Protein AF-A0A7M5V8L1-F1 (afdb_monomer)

InterPro domains:
  IPR001680 WD40 repeat [PF00400] (158-185)
  IPR001680 WD40 repeat [PF00400] (241-278)
  IPR001680 WD40 repeat [PF00400] (325-359)
  IPR001680 WD40 repeat [PF00400] (378-408)
  IPR001680 WD40 repeat [PS50082] (155-196)
  IPR001680 WD40 repeat [PS50082] (246-287)
  IPR001680 WD40 repeat [PS50082] (330-360)
  IPR001680 WD40 repeat [PS50082] (377-413)
  IPR001680 WD40 repeat [SM00320] (91-129)
  IPR001680 WD40 repeat [SM00320] (147-187)
  IPR001680 WD40 repeat [SM00320] (195-236)
  IPR001680 WD40 repeat [SM00320] (239-278)
  IPR001680 WD40 repeat [SM00320] (281-320)
  IPR001680 WD40 repeat [SM00320] (323-362)
  IPR001680 WD40 repeat [SM00320] (370-409)
  IPR015943 WD40/YVTN repeat-like-containing domain superfamily [G3DSA:2.130.10.10] (29-284)
  IPR015943 WD40/YVTN repeat-like-containing domain superfamily [G3DSA:2.130.10.10] (288-412)
  IPR019775 WD40 repeat, conserved site [PS00678] (265-279)
  IPR036322 WD40-repeat-containing domain superfamily [SSF50978] (70-409)
  IPR040067 WDR47 [PTHR19863] (36-408)

pLDDT: mean 80.15, std 26.43, range [23.06, 98.81]

Foldseek 3Di:
DDDDDDDDDDDDDDDDDDDDDDDDDDDDDDDDDDDDDDDDPDDDDDYDDDDDDDPDPDPPQVVQVVVVPDDDQDQDAPPVGDGDDRPPFKAWAFAEKDFDPFFWAEKDAQLVLQKIWTWFQQLKIWIFGDPDPPDPDDDDPPPTHHYTHTLDMDGNNDVGTWHEKEAANNSQKMWTWGQVQKIKMWGADPVNRDTDDDIDIDNDGPGGWAYKYHFAPDPQWIWTFFFDQQKIFIARVVVRDTPDIQHDGPAGWQEKEAANNRQWIWTWGPSQWIWIAGPVVSDTPDIHRNPPFTFNYWEAQNVSQWIWTWTQQQWIWIAGPVVRGTLDIGRPDRGTFNEWYQDNNNQWIWTFWQNFFIKIFGCPPQSPPVVGDMHGRRGDPGGWRYKDDRNPAQWMWTTGRSRMITIIHIDDD

Secondary structure (DSSP, 8-state):
--------------------PPPPP----------------------------------THHHHHTTSS-------B-TTSPBPS------EEEEEEEE-SS-EEEEEE-TTSSEEEEEETTS-EEEEE----S--SS--TT-PPEEP-EEEEETT-SSS-EEEEEE-TTSSEEEEEETTS-EEEEEEETTTTEEEEEEEEE---SS-EEEEEEPTTSTTEEEEEESSS-PEEEEETTTTEEEEEE---SS-EEEEEE-TTSSEEEEEETTSEEEEEETTTTEEEEEEE--SS-EEEEEE-TTS-EEEEEETTSEEEEEETTTTEEEEEEE--SS-EEEEEE-TTSSEEEEEETTSEEEEEEHHHHTTSSSPP-EEEEE-SS-EEEEEE-SSSSEEEEEETTSEEEEEEEPP-

Structure (mmCIF, N/CA/C/O backbone):
data_AF-A0A7M5V8L1-F1
#
_entry.id   AF-A0A7M5V8L1-F1
#
loop_
_atom_site.group_PDB
_atom_site.id
_atom_site.type_symbol
_atom_site.label_atom_id
_atom_site.label_alt_id
_atom_site.label_comp_id
_atom_site.label_asym_id
_atom_site.label_entity_id
_atom_site.label_seq_id
_atom_site.pdbx_PDB_ins_code
_atom_site.Cartn_x
_atom_site.Cartn_y
_atom_site.Cartn_z
_atom_site.occupancy
_atom_site.B_iso_or_equiv
_atom_site.auth_seq_id
_atom_site.auth_comp_id
_atom_site.auth_asym_id
_atom_site.auth_atom_id
_atom_site.pdbx_PDB_model_num
ATOM 1 N N . MET A 1 1 ? -64.221 -31.953 17.529 1.00 35.19 1 MET A N 1
ATOM 2 C CA . MET A 1 1 ? -64.257 -32.534 18.897 1.00 35.19 1 MET A CA 1
ATOM 3 C C . MET A 1 1 ? -63.629 -33.926 18.865 1.00 35.19 1 MET A C 1
ATOM 5 O O . MET A 1 1 ? -63.808 -34.565 17.848 1.00 35.19 1 MET A O 1
ATOM 9 N N . ARG A 1 2 ? -62.961 -34.351 19.960 1.00 36.59 2 ARG A N 1
ATOM 10 C CA . ARG A 1 2 ? -62.605 -35.741 20.387 1.00 36.59 2 ARG A CA 1
ATOM 11 C C . ARG A 1 2 ? -62.068 -36.719 19.305 1.00 36.59 2 ARG A C 1
ATOM 13 O O . ARG A 1 2 ? -62.777 -37.070 18.382 1.00 36.59 2 ARG A O 1
ATOM 20 N N . LYS A 1 3 ? -60.785 -37.114 19.335 1.00 33.12 3 LYS A N 1
ATOM 21 C CA . LYS A 1 3 ? -60.136 -38.131 20.219 1.00 33.12 3 LYS A CA 1
ATOM 22 C C . LYS A 1 3 ? -60.672 -39.568 20.062 1.00 33.12 3 LYS A C 1
ATOM 24 O O . LYS A 1 3 ? -61.765 -39.804 20.554 1.00 33.12 3 LYS A O 1
ATOM 29 N N . SER A 1 4 ? -59.811 -40.483 19.588 1.00 35.28 4 SER A N 1
ATOM 30 C CA . SER A 1 4 ? -59.375 -41.782 20.190 1.00 35.28 4 SER A CA 1
ATOM 31 C C . SER A 1 4 ? -58.745 -42.673 19.089 1.00 35.28 4 SER A C 1
ATOM 33 O O . SER A 1 4 ? -59.279 -42.680 17.988 1.00 35.28 4 SER A O 1
ATOM 35 N N . LYS A 1 5 ? -57.541 -43.271 19.216 1.00 38.56 5 LYS A N 1
ATOM 36 C CA . LYS A 1 5 ? -57.046 -44.289 20.190 1.00 38.56 5 LYS A CA 1
ATOM 37 C C . LYS A 1 5 ? -57.775 -45.644 20.017 1.00 38.56 5 LYS A C 1
ATOM 39 O O . LYS A 1 5 ? -58.992 -45.609 19.908 1.00 38.56 5 LYS A O 1
ATOM 44 N N . GLU A 1 6 ? -57.150 -46.833 20.030 1.00 35.34 6 GLU A N 1
ATOM 45 C CA . GLU A 1 6 ? -55.734 -47.275 20.163 1.00 35.34 6 GLU A CA 1
ATOM 46 C C . GLU A 1 6 ? -55.643 -48.824 20.007 1.00 35.34 6 GLU A C 1
ATOM 48 O O . GLU A 1 6 ? -56.694 -49.456 20.060 1.00 35.34 6 GLU A O 1
ATOM 53 N N . ASN A 1 7 ? -54.420 -49.403 19.968 1.00 33.50 7 ASN A N 1
ATOM 54 C CA . ASN A 1 7 ? -54.066 -50.778 20.438 1.00 33.50 7 ASN A CA 1
ATOM 55 C C . ASN A 1 7 ? -54.669 -52.001 19.677 1.00 33.50 7 ASN A C 1
ATOM 57 O O . ASN A 1 7 ? -55.628 -51.848 18.933 1.00 33.50 7 ASN A O 1
ATOM 61 N N . ASP A 1 8 ? -54.232 -53.273 19.773 1.00 33.34 8 ASP A N 1
ATOM 62 C CA . ASP A 1 8 ? -53.031 -54.023 20.246 1.00 33.34 8 ASP A CA 1
ATOM 63 C C . ASP A 1 8 ? -53.167 -55.485 19.695 1.00 33.34 8 ASP A C 1
ATOM 65 O O . ASP A 1 8 ? -54.275 -55.869 19.327 1.00 33.34 8 ASP A O 1
ATOM 69 N N . ALA A 1 9 ? -52.206 -56.429 19.657 1.00 34.88 9 ALA A N 1
ATOM 70 C CA . ALA A 1 9 ? -50.729 -56.459 19.629 1.00 34.88 9 ALA A CA 1
ATOM 71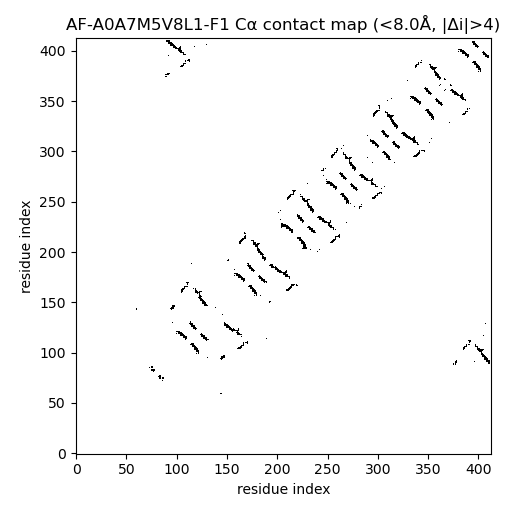 C C . ALA A 1 9 ? -50.257 -57.948 19.454 1.00 34.88 9 ALA A C 1
ATOM 73 O O . ALA A 1 9 ? -51.063 -58.823 19.140 1.00 34.88 9 ALA A O 1
ATOM 74 N N . SER A 1 10 ? -48.982 -58.260 19.768 1.00 32.47 10 SER A N 1
ATOM 75 C CA . SER A 1 10 ? -48.374 -59.614 19.925 1.00 32.47 10 SER A CA 1
ATOM 76 C C . SER A 1 10 ? -47.912 -60.339 18.625 1.00 32.47 10 SER A C 1
ATOM 78 O O . SER A 1 10 ? -48.575 -60.244 17.603 1.00 32.47 10 SER A O 1
ATOM 80 N N . ALA A 1 11 ? -46.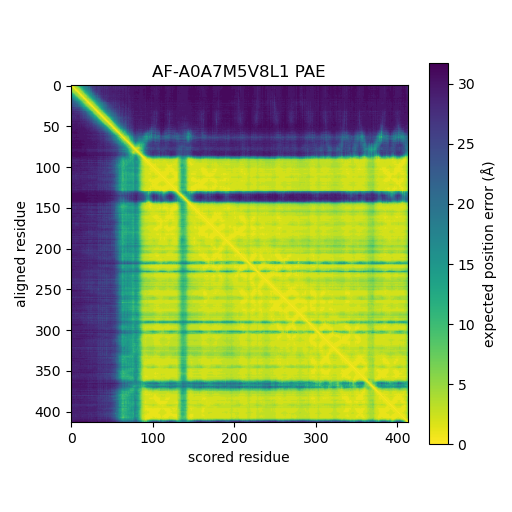778 -61.070 18.570 1.00 34.50 11 ALA A N 1
ATOM 81 C CA . ALA A 1 11 ? -45.763 -61.357 19.600 1.00 34.50 11 ALA A CA 1
ATOM 82 C C . ALA A 1 11 ? -44.368 -61.776 19.037 1.00 34.50 11 ALA A C 1
ATOM 84 O O . ALA A 1 11 ? -44.283 -62.320 17.943 1.00 34.50 11 ALA A O 1
ATOM 85 N N . ARG A 1 12 ? -43.335 -61.680 19.905 1.00 33.75 12 ARG A N 1
ATOM 86 C CA . ARG A 1 12 ? -42.038 -62.427 19.946 1.00 33.75 12 ARG A CA 1
ATOM 87 C C . ARG A 1 12 ? -40.881 -62.059 18.980 1.00 33.75 12 ARG A C 1
ATOM 89 O O . ARG A 1 12 ? -40.904 -62.376 17.799 1.00 33.75 12 ARG A O 1
ATOM 96 N N . GLY A 1 13 ? -39.792 -61.532 19.567 1.00 27.80 13 GLY A N 1
ATOM 97 C CA . GLY A 1 13 ? -38.395 -61.679 19.088 1.00 27.80 13 GLY A CA 1
ATOM 98 C C . GLY A 1 13 ? -37.732 -62.967 19.627 1.00 27.80 13 GLY A C 1
ATOM 99 O O . GLY A 1 13 ? -38.410 -63.716 20.338 1.00 27.80 13 GLY A O 1
ATOM 100 N N . PRO A 1 14 ? -36.455 -63.272 19.288 1.00 44.44 14 PRO A N 1
ATOM 101 C CA . PRO A 1 14 ? -35.252 -62.699 19.953 1.00 44.44 14 PRO A CA 1
ATOM 102 C C . PRO A 1 14 ? -34.224 -62.086 18.946 1.00 44.44 14 PRO A C 1
ATOM 104 O O . PRO A 1 14 ? -34.235 -62.469 17.785 1.00 44.44 14 PRO A O 1
ATOM 107 N N . VAL A 1 15 ? -33.420 -61.034 19.210 1.00 34.34 15 VAL A N 1
ATOM 108 C CA . VAL A 1 15 ? -32.336 -60.744 20.205 1.00 34.34 15 VAL A CA 1
ATOM 109 C C . VAL A 1 15 ? -30.915 -61.148 19.715 1.00 34.34 15 VAL A C 1
ATOM 111 O O . VAL A 1 15 ? -30.602 -62.328 19.707 1.00 34.34 15 VAL A O 1
ATOM 114 N N . ILE A 1 16 ? -30.121 -60.245 19.096 1.00 34.88 16 ILE A N 1
ATOM 115 C CA . ILE A 1 16 ? -29.038 -59.322 19.592 1.00 34.88 16 ILE A CA 1
ATOM 116 C C . ILE A 1 16 ? -27.610 -59.765 19.114 1.00 34.88 16 ILE A C 1
ATOM 118 O O . ILE A 1 16 ? -27.303 -60.950 19.108 1.00 34.88 16 ILE A O 1
ATOM 122 N N . ASN A 1 17 ? -26.730 -58.775 18.835 1.00 30.23 17 ASN A N 1
ATOM 123 C CA . ASN A 1 17 ? -25.259 -58.795 18.579 1.00 30.23 17 ASN A CA 1
ATOM 124 C C . ASN A 1 17 ? -24.784 -59.026 17.123 1.00 30.23 17 ASN A C 1
ATOM 126 O O . ASN A 1 17 ? -25.309 -59.875 16.422 1.00 30.23 17 ASN A O 1
ATOM 130 N N . GLY A 1 18 ? -23.743 -58.341 16.620 1.00 31.05 18 GLY A N 1
ATOM 131 C CA . GLY A 1 18 ? -22.934 -57.261 17.214 1.00 31.05 18 GLY A CA 1
ATOM 132 C C . GLY A 1 18 ? -21.758 -56.835 16.305 1.00 31.05 18 GLY A C 1
ATOM 133 O O . GLY A 1 18 ? -21.154 -57.665 15.633 1.00 31.05 18 GLY A O 1
ATOM 134 N N . VAL A 1 19 ? -21.434 -55.537 16.269 1.00 39.56 19 VAL A N 1
ATOM 135 C CA . VAL A 1 19 ? -20.468 -54.904 15.336 1.00 39.56 19 VAL A CA 1
ATOM 136 C C . VAL A 1 19 ? -19.018 -55.385 15.528 1.00 39.56 19 VAL A C 1
ATOM 138 O O . VAL A 1 19 ? -18.508 -55.315 16.647 1.00 39.56 19 VAL A O 1
ATOM 141 N N . ARG A 1 20 ? -18.290 -55.730 14.444 1.00 31.17 20 ARG A N 1
ATOM 142 C CA . ARG A 1 20 ? -16.806 -55.797 14.436 1.00 31.17 20 ARG A CA 1
ATOM 143 C C . ARG A 1 20 ? -16.134 -55.269 13.152 1.00 31.17 20 ARG A C 1
ATOM 145 O O . ARG A 1 20 ? -16.734 -55.181 12.091 1.00 31.17 20 ARG A O 1
ATOM 152 N N . ARG A 1 21 ? -14.878 -54.849 13.359 1.00 34.09 21 ARG A N 1
ATOM 153 C CA . ARG A 1 21 ? -13.964 -54.018 12.541 1.00 34.09 21 ARG A CA 1
ATOM 154 C C . ARG A 1 21 ? -13.282 -54.751 11.359 1.00 34.09 21 ARG A C 1
ATOM 156 O O . ARG A 1 21 ? -13.308 -55.978 11.339 1.00 34.09 21 ARG A O 1
ATOM 163 N N . PRO A 1 22 ? -12.627 -54.022 10.423 1.00 36.41 22 PRO A N 1
ATOM 164 C CA . PRO A 1 22 ? -11.925 -54.611 9.274 1.00 36.41 22 PRO A CA 1
ATOM 165 C C . PRO A 1 22 ? -10.608 -55.332 9.644 1.00 36.41 22 PRO A C 1
ATOM 167 O O . PRO A 1 22 ? -10.052 -55.068 10.717 1.00 36.41 22 PRO A O 1
ATOM 170 N N . PRO A 1 23 ? -10.061 -56.187 8.753 1.00 34.84 23 PRO A N 1
ATOM 171 C CA . PRO A 1 23 ? -8.767 -56.846 8.949 1.00 34.84 23 PRO A CA 1
ATOM 172 C C . PRO A 1 23 ? -7.572 -55.902 8.724 1.00 34.84 23 PRO A C 1
ATOM 174 O O . PRO A 1 23 ? -7.635 -54.970 7.924 1.00 34.84 23 PRO A O 1
ATOM 177 N N . ARG A 1 24 ? -6.456 -56.182 9.412 1.00 31.55 24 ARG A N 1
ATOM 178 C CA . ARG A 1 24 ? -5.140 -55.534 9.228 1.00 31.55 24 ARG A CA 1
ATOM 179 C C . ARG A 1 24 ? -4.216 -56.383 8.323 1.00 31.55 24 ARG A C 1
ATOM 181 O O . ARG A 1 24 ? -4.513 -57.557 8.116 1.00 31.55 24 ARG A O 1
ATOM 188 N N . PRO A 1 25 ? -3.117 -55.811 7.790 1.00 37.06 25 PRO A N 1
ATOM 189 C CA . PRO A 1 25 ? -2.274 -56.455 6.778 1.00 37.06 25 PRO A CA 1
ATOM 190 C C . PRO A 1 25 ? -1.211 -57.396 7.367 1.00 37.06 25 PRO A C 1
ATOM 192 O O . PRO A 1 25 ? -0.894 -57.327 8.555 1.00 37.06 25 PRO A O 1
ATOM 195 N N . LEU A 1 26 ? -0.595 -58.200 6.494 1.00 28.16 26 LEU A N 1
ATOM 196 C CA . LEU A 1 26 ? 0.640 -58.943 6.758 1.00 28.16 26 LEU A CA 1
ATOM 197 C C . LEU A 1 26 ? 1.756 -58.511 5.793 1.00 28.16 26 LEU A C 1
ATOM 199 O O . LEU A 1 26 ? 1.515 -58.236 4.619 1.00 28.16 26 LEU A O 1
ATOM 203 N N . HIS A 1 27 ? 2.974 -58.434 6.329 1.00 28.73 27 HIS A N 1
ATOM 204 C CA . HIS A 1 27 ? 4.216 -58.089 5.631 1.00 28.73 27 HIS A CA 1
ATOM 205 C C . HIS A 1 27 ? 4.890 -59.326 5.027 1.00 28.73 27 HIS A C 1
ATOM 207 O O . HIS A 1 27 ? 4.876 -60.374 5.666 1.00 28.73 27 HIS A O 1
ATOM 213 N N . GLN A 1 28 ? 5.590 -59.134 3.901 1.00 26.28 28 GLN A N 1
ATOM 214 C CA . GLN A 1 28 ? 6.980 -59.550 3.589 1.00 26.28 28 GLN A CA 1
ATOM 215 C C . GLN A 1 28 ? 7.169 -59.537 2.056 1.00 26.28 28 GLN A C 1
ATOM 217 O O . GLN A 1 28 ? 6.217 -59.787 1.329 1.00 26.28 28 GLN A O 1
ATOM 222 N N . SER A 1 29 ? 8.338 -59.294 1.461 1.00 26.41 29 SER A N 1
ATOM 223 C CA . SER A 1 29 ? 9.533 -58.518 1.845 1.00 26.41 29 SER A CA 1
ATOM 224 C C . SER A 1 29 ? 10.475 -58.531 0.634 1.00 26.41 29 SER A C 1
ATOM 226 O O . SER A 1 29 ? 10.745 -59.618 0.133 1.00 26.41 29 SER A O 1
ATOM 228 N N . ASN A 1 30 ? 10.982 -57.380 0.177 1.00 25.34 30 ASN A N 1
ATOM 229 C CA . ASN A 1 30 ? 12.284 -57.261 -0.504 1.00 25.34 30 ASN A CA 1
ATOM 230 C C . ASN A 1 30 ? 12.583 -55.792 -0.831 1.00 25.34 30 ASN A C 1
ATOM 232 O O . ASN A 1 30 ? 12.106 -55.241 -1.821 1.00 25.34 30 ASN A O 1
ATOM 236 N N . THR A 1 31 ? 13.389 -55.161 0.017 1.00 27.28 31 THR A N 1
ATOM 237 C CA . THR A 1 31 ? 14.003 -53.856 -0.233 1.00 27.28 31 THR A CA 1
ATOM 238 C C . THR A 1 31 ? 15.311 -54.035 -1.003 1.00 27.28 31 THR A C 1
ATOM 240 O O . THR A 1 31 ? 16.139 -54.871 -0.653 1.00 27.28 31 THR A O 1
ATOM 243 N N . LYS A 1 32 ? 15.530 -53.212 -2.035 1.00 28.25 32 LYS A N 1
ATOM 244 C CA . LYS A 1 32 ? 16.881 -52.857 -2.489 1.00 28.25 32 LYS A CA 1
ATOM 245 C C . LYS A 1 32 ? 17.162 -51.446 -1.999 1.00 28.25 32 LYS A C 1
ATOM 247 O O . LYS A 1 32 ? 16.461 -50.516 -2.385 1.00 28.25 32 LYS A O 1
ATOM 252 N N . GLU A 1 33 ? 18.147 -51.313 -1.124 1.00 25.33 33 GLU A N 1
ATOM 253 C CA . GLU A 1 33 ? 18.561 -50.031 -0.561 1.00 25.33 33 GLU A CA 1
ATOM 254 C C . GLU A 1 33 ? 19.525 -49.304 -1.507 1.00 25.33 33 GLU A C 1
ATOM 256 O O . GLU A 1 33 ? 20.406 -49.917 -2.110 1.00 25.33 33 GLU A O 1
ATOM 261 N N . LEU A 1 34 ? 19.378 -47.982 -1.590 1.00 28.11 34 LEU A N 1
ATOM 262 C CA . LEU A 1 34 ? 20.429 -47.052 -2.001 1.00 28.11 34 LEU A CA 1
ATOM 263 C C . LEU A 1 34 ? 20.479 -45.921 -0.955 1.00 28.11 34 LEU A C 1
ATOM 265 O O . LEU A 1 34 ? 19.447 -45.611 -0.353 1.00 28.11 34 LEU A O 1
ATOM 269 N N . PRO A 1 35 ? 21.669 -45.378 -0.647 1.00 27.94 35 PRO A N 1
ATOM 270 C CA . PRO A 1 35 ? 21.946 -44.902 0.705 1.00 27.94 35 PRO A CA 1
ATOM 271 C C . PRO A 1 35 ? 21.471 -43.472 0.976 1.00 27.94 35 PRO A C 1
ATOM 273 O O . PRO A 1 35 ? 21.705 -42.554 0.192 1.00 27.94 35 PRO A O 1
ATOM 276 N N . ILE A 1 36 ? 20.896 -43.277 2.163 1.00 25.31 36 ILE A N 1
ATOM 277 C CA . ILE A 1 36 ? 20.696 -41.957 2.765 1.00 25.31 36 ILE A CA 1
ATOM 278 C C . ILE A 1 36 ? 21.982 -41.592 3.510 1.00 25.31 36 ILE A C 1
ATOM 280 O O . ILE A 1 36 ? 22.387 -42.296 4.435 1.00 25.31 36 ILE A O 1
ATOM 284 N N . LEU A 1 37 ? 22.617 -40.485 3.123 1.00 25.58 37 LEU A N 1
ATOM 285 C CA . LEU A 1 37 ? 23.760 -39.927 3.846 1.00 25.58 37 LEU A CA 1
ATOM 286 C C . LEU A 1 37 ? 23.308 -39.386 5.208 1.00 25.58 37 LEU A C 1
ATOM 288 O O . LEU A 1 37 ? 22.629 -38.366 5.302 1.00 25.58 37 LEU A O 1
ATOM 292 N N . SER A 1 38 ? 23.703 -40.086 6.268 1.00 24.17 38 SER A N 1
ATOM 293 C CA . SER A 1 38 ? 23.614 -39.606 7.642 1.00 24.17 38 SER A CA 1
ATOM 294 C C . SER A 1 38 ? 24.854 -38.781 7.987 1.00 24.17 38 SER A C 1
ATOM 296 O O . SER A 1 38 ? 25.945 -39.347 8.085 1.00 24.17 38 SER A O 1
ATOM 298 N N . GLU A 1 39 ? 24.695 -37.488 8.260 1.00 25.89 39 GLU A N 1
ATOM 299 C CA . GLU A 1 39 ? 25.726 -36.710 8.955 1.00 25.89 39 GLU A CA 1
ATOM 300 C C . GLU A 1 39 ? 25.345 -36.433 10.411 1.00 25.89 39 GLU A C 1
ATOM 302 O O . GLU A 1 39 ? 24.176 -36.384 10.805 1.00 25.89 39 GLU A O 1
ATOM 307 N N . LYS A 1 40 ? 26.385 -36.390 11.242 1.00 25.53 40 LYS A N 1
ATOM 308 C CA . LYS A 1 40 ? 26.308 -36.589 12.687 1.00 25.53 40 LYS A CA 1
ATOM 309 C C . LYS A 1 40 ? 25.765 -35.366 13.424 1.00 25.53 40 LYS A C 1
ATOM 311 O O . LYS A 1 40 ? 26.116 -34.229 13.128 1.00 25.53 40 LYS A O 1
ATOM 316 N N . LYS A 1 41 ? 25.079 -35.629 14.539 1.00 25.38 41 LYS A N 1
ATOM 317 C CA . LYS A 1 41 ? 25.163 -34.739 15.703 1.00 25.38 41 LYS A CA 1
ATOM 318 C C . LYS A 1 41 ? 26.518 -34.962 16.374 1.00 25.38 41 LYS A C 1
ATOM 320 O O . LYS A 1 41 ? 26.702 -35.997 17.007 1.00 25.38 41 LYS A O 1
ATOM 325 N N . GLU A 1 42 ? 27.423 -33.996 16.283 1.00 24.92 42 GLU A N 1
ATOM 326 C CA . GLU A 1 42 ? 28.549 -33.888 17.214 1.00 24.92 42 GLU A CA 1
ATOM 327 C C . GLU A 1 42 ? 28.333 -32.687 18.135 1.00 24.92 42 GLU A C 1
ATOM 329 O O . GLU A 1 42 ? 28.091 -31.562 17.702 1.00 24.92 42 GLU A O 1
ATOM 334 N N . SER A 1 43 ? 28.358 -32.965 19.434 1.00 23.06 43 SER A N 1
ATOM 335 C CA . SER A 1 43 ? 28.334 -31.974 20.499 1.00 23.06 43 SER A CA 1
ATOM 336 C C . SER A 1 43 ? 29.743 -31.441 20.726 1.00 23.06 43 SER A C 1
ATOM 338 O O . SER A 1 43 ? 30.628 -32.216 21.088 1.00 23.06 43 SER A O 1
ATOM 340 N N . ILE A 1 44 ? 29.932 -30.129 20.602 1.00 25.94 44 ILE A N 1
ATOM 341 C CA . ILE A 1 44 ? 31.106 -29.441 21.140 1.00 25.94 44 ILE A CA 1
ATOM 342 C C . ILE A 1 44 ? 30.600 -28.358 22.085 1.00 25.94 44 ILE A C 1
ATOM 344 O O . ILE A 1 44 ? 29.886 -27.444 21.678 1.00 25.94 44 ILE A O 1
ATOM 348 N N . ASP A 1 45 ? 30.970 -28.499 23.352 1.00 23.52 45 ASP A N 1
ATOM 349 C CA . ASP A 1 45 ? 30.768 -27.509 24.403 1.00 23.52 45 ASP A CA 1
ATOM 350 C C . ASP A 1 45 ? 32.147 -27.066 24.932 1.00 23.52 45 ASP A C 1
ATOM 352 O O . ASP A 1 45 ? 33.150 -27.749 24.723 1.00 23.52 45 ASP A O 1
ATOM 356 N N . GLN A 1 46 ? 32.162 -25.952 25.663 1.00 24.72 46 GLN A N 1
ATOM 357 C CA . GLN A 1 46 ? 33.278 -25.338 26.395 1.00 24.72 46 GLN A CA 1
ATOM 358 C C . GLN A 1 46 ? 34.294 -24.459 25.637 1.00 24.72 46 GLN A C 1
ATOM 360 O O . GLN A 1 46 ? 35.347 -24.901 25.188 1.00 24.72 46 GLN A O 1
ATOM 365 N N . SER A 1 47 ? 34.094 -23.148 25.834 1.00 23.19 47 SER A N 1
ATOM 366 C CA . SER A 1 47 ? 35.133 -22.117 26.044 1.00 23.19 47 SER A CA 1
ATOM 367 C C . SER A 1 47 ? 35.996 -21.713 24.823 1.00 23.19 47 SER A C 1
ATOM 369 O O . SER A 1 47 ? 36.470 -22.534 24.061 1.00 23.19 47 SER A O 1
ATOM 371 N N . ASN A 1 48 ? 36.324 -20.435 24.603 1.00 24.28 48 ASN A N 1
ATOM 372 C CA . ASN A 1 48 ? 36.752 -19.477 25.621 1.00 24.28 48 ASN A CA 1
ATOM 373 C C . ASN A 1 48 ? 36.786 -18.014 25.104 1.00 24.28 48 ASN A C 1
ATOM 375 O O . ASN A 1 48 ? 36.820 -17.772 23.903 1.00 24.28 48 ASN A O 1
ATOM 379 N N . LYS A 1 49 ? 36.936 -17.072 26.048 1.00 25.78 49 LYS A N 1
ATOM 380 C CA . LYS A 1 49 ? 37.383 -15.664 25.898 1.00 25.78 49 LYS A CA 1
ATOM 381 C C . LYS A 1 49 ? 36.463 -14.643 25.207 1.00 25.78 49 LYS A C 1
ATOM 383 O O . LYS A 1 49 ? 36.346 -14.534 23.995 1.00 25.78 49 LYS A O 1
ATOM 388 N N . SER A 1 50 ? 35.968 -13.738 26.049 1.00 29.09 50 SER A N 1
ATOM 389 C CA . SER A 1 50 ? 35.428 -12.431 25.683 1.00 29.09 50 SER A CA 1
ATOM 390 C C . SER A 1 50 ? 36.468 -11.513 25.025 1.00 29.09 50 SER A C 1
ATOM 392 O O . SER A 1 50 ? 37.478 -11.186 25.652 1.00 29.09 50 SER A O 1
ATOM 394 N N . SER A 1 51 ? 36.145 -10.952 23.861 1.00 26.05 51 SER A N 1
ATOM 395 C CA . SER A 1 51 ? 36.723 -9.693 23.376 1.00 26.05 51 SER A CA 1
ATOM 396 C C . SER A 1 51 ? 35.666 -8.588 23.466 1.00 26.05 51 SER A C 1
ATOM 398 O O . SER A 1 51 ? 34.770 -8.503 22.628 1.00 26.05 51 SER A O 1
ATOM 400 N N . LYS A 1 52 ? 35.747 -7.739 24.499 1.00 28.06 52 LYS A N 1
ATOM 401 C CA . LYS A 1 52 ? 34.931 -6.517 24.576 1.00 28.06 52 LYS A CA 1
ATOM 402 C C . LYS A 1 52 ? 35.430 -5.530 23.517 1.00 28.06 52 LYS A C 1
ATOM 404 O O . LYS A 1 52 ? 36.455 -4.890 23.735 1.00 28.06 52 LYS A O 1
ATOM 409 N N . THR A 1 53 ? 34.711 -5.370 22.411 1.00 25.00 53 THR A N 1
ATOM 410 C CA . THR A 1 53 ? 34.879 -4.191 21.551 1.00 25.00 53 THR A CA 1
ATOM 411 C C . THR A 1 53 ? 34.166 -2.986 22.186 1.00 25.00 53 THR A C 1
ATOM 413 O O . THR A 1 53 ? 33.112 -3.161 22.812 1.00 25.00 53 THR A O 1
ATOM 416 N N . PRO A 1 54 ? 34.719 -1.761 22.107 1.00 24.66 54 PRO A N 1
ATOM 417 C CA . PRO A 1 54 ? 34.075 -0.587 22.690 1.00 24.66 54 PRO A CA 1
ATOM 418 C C . PRO A 1 54 ? 32.742 -0.257 22.009 1.00 24.66 54 PRO A C 1
ATOM 420 O O . PRO A 1 54 ? 32.594 -0.394 20.796 1.00 24.66 54 PRO A O 1
ATOM 423 N N . ARG A 1 55 ? 31.778 0.259 22.783 1.00 27.86 55 ARG A N 1
ATOM 424 C CA . ARG A 1 55 ? 30.592 0.931 22.229 1.00 27.86 55 ARG A CA 1
ATOM 425 C C . ARG A 1 55 ? 31.013 2.259 21.599 1.00 27.86 55 ARG A C 1
ATOM 427 O O . ARG A 1 55 ? 31.003 3.292 22.269 1.00 27.86 55 ARG A O 1
ATOM 434 N N . GLU A 1 56 ? 31.336 2.245 20.314 1.00 25.80 56 GLU A N 1
ATOM 435 C CA . GLU A 1 56 ? 31.417 3.472 19.527 1.00 25.80 56 GLU A CA 1
ATOM 436 C C . GLU A 1 56 ? 30.014 4.072 19.361 1.00 25.80 56 GLU A C 1
ATOM 438 O O . GLU A 1 56 ? 29.072 3.413 18.911 1.00 25.80 56 GLU A O 1
ATOM 443 N N . LYS A 1 57 ? 29.855 5.341 19.749 1.00 24.97 57 LYS A N 1
ATOM 444 C CA . LYS A 1 57 ? 28.634 6.110 19.484 1.00 24.97 57 LYS A CA 1
ATOM 445 C C . LYS A 1 57 ? 28.625 6.530 18.012 1.00 24.97 57 LYS A C 1
ATOM 447 O O . LYS A 1 57 ? 29.072 7.624 17.687 1.00 24.97 57 LYS A O 1
ATOM 452 N N . TYR A 1 58 ? 28.103 5.672 17.138 1.00 26.89 58 TYR A N 1
ATOM 453 C CA . TYR A 1 58 ? 27.896 6.006 15.727 1.00 26.89 58 TYR A CA 1
ATOM 454 C C . TYR A 1 58 ? 26.887 7.154 15.570 1.00 26.89 58 TYR A C 1
ATOM 456 O O . TYR A 1 58 ? 25.683 6.983 15.775 1.00 26.89 58 TYR A O 1
ATOM 464 N N . THR A 1 59 ? 27.370 8.322 15.154 1.00 27.25 59 THR A N 1
ATOM 465 C CA . THR A 1 59 ? 26.553 9.451 14.695 1.00 27.25 59 THR A CA 1
ATOM 466 C C . THR A 1 59 ? 25.999 9.160 13.295 1.00 27.25 59 THR A C 1
ATOM 468 O O . THR A 1 59 ? 26.564 9.548 12.274 1.00 27.25 59 THR A O 1
ATOM 471 N N . ARG A 1 60 ? 24.864 8.449 13.257 1.00 41.25 60 ARG A N 1
ATOM 472 C CA . ARG A 1 60 ? 24.182 7.935 12.047 1.00 41.25 60 ARG A CA 1
ATOM 473 C C . ARG A 1 60 ? 23.776 8.964 10.978 1.00 41.25 60 ARG A C 1
ATOM 475 O O . ARG A 1 60 ? 23.364 8.548 9.902 1.00 41.25 60 ARG A O 1
ATOM 482 N N . SER A 1 61 ? 23.879 10.272 11.213 1.00 35.66 61 SER A N 1
ATOM 483 C CA . SER A 1 61 ? 23.594 11.267 10.165 1.00 35.66 61 SER A CA 1
ATOM 484 C C . SER A 1 61 ? 24.563 11.151 8.979 1.00 35.66 61 SER A C 1
ATOM 486 O O . SER A 1 61 ? 24.136 11.224 7.834 1.00 35.66 61 SER A O 1
ATOM 488 N N . SER A 1 62 ? 25.846 10.865 9.240 1.00 29.73 62 SER A N 1
ATOM 489 C CA . SER A 1 62 ? 26.893 10.836 8.203 1.00 29.73 62 SER A CA 1
ATOM 490 C C . SER A 1 62 ? 26.800 9.646 7.231 1.00 29.73 62 SER A C 1
ATOM 492 O O . SER A 1 62 ? 27.413 9.684 6.164 1.00 29.73 62 SER A O 1
ATOM 494 N N . SER A 1 63 ? 26.066 8.574 7.563 1.00 39.59 63 SER A N 1
ATOM 495 C CA . SER A 1 63 ? 25.981 7.390 6.691 1.00 39.59 63 SER A CA 1
ATOM 496 C C . SER A 1 63 ? 25.048 7.574 5.493 1.00 39.59 63 SER A C 1
ATOM 498 O O . SER A 1 63 ? 25.320 6.994 4.448 1.00 39.59 63 SER A O 1
ATOM 500 N N . TYR A 1 64 ? 23.995 8.390 5.614 1.00 40.97 64 TYR A N 1
ATOM 501 C CA . TYR A 1 64 ? 23.096 8.680 4.489 1.00 40.97 64 TYR A CA 1
ATOM 502 C C . TYR A 1 64 ? 23.802 9.526 3.416 1.00 40.97 64 TYR A C 1
ATOM 504 O O . TYR A 1 64 ? 23.788 9.173 2.239 1.00 40.97 64 TYR A O 1
ATOM 512 N N . GLU A 1 65 ? 24.517 10.574 3.835 1.00 35.53 65 GLU A N 1
ATOM 513 C CA . GLU A 1 65 ? 25.284 11.464 2.947 1.00 35.53 65 GLU A CA 1
ATOM 514 C C . GLU A 1 65 ? 26.385 10.709 2.177 1.00 35.53 65 GLU A C 1
ATOM 516 O O . GLU A 1 65 ? 26.578 10.915 0.980 1.00 35.53 65 GLU A O 1
ATOM 521 N N . LYS A 1 66 ? 27.088 9.776 2.837 1.00 33.16 66 LYS A N 1
ATOM 522 C CA . LYS A 1 66 ? 28.200 9.016 2.235 1.00 33.16 66 LYS A CA 1
ATOM 523 C C . LYS A 1 66 ? 27.786 7.902 1.268 1.00 33.16 66 LYS A C 1
ATOM 525 O O . LYS A 1 66 ? 28.670 7.297 0.665 1.00 33.16 66 LYS A O 1
ATOM 530 N N . HIS A 1 67 ? 26.500 7.579 1.129 1.00 39.44 67 HIS A N 1
ATOM 531 C CA . HIS A 1 67 ? 26.034 6.552 0.181 1.00 39.44 67 HIS A CA 1
ATOM 532 C C . HIS A 1 67 ? 25.370 7.123 -1.081 1.00 39.44 67 HIS A C 1
ATOM 534 O O . HIS A 1 67 ? 25.281 6.412 -2.076 1.00 39.44 67 HIS A O 1
ATOM 540 N N . GLN A 1 68 ? 25.012 8.411 -1.109 1.00 43.69 68 GLN A N 1
ATOM 541 C CA . GLN A 1 68 ? 24.523 9.070 -2.330 1.00 43.69 68 GLN A CA 1
ATOM 542 C C . GLN A 1 68 ? 25.639 9.402 -3.347 1.00 43.69 68 GLN A C 1
ATOM 544 O O . GLN A 1 68 ? 25.351 9.728 -4.495 1.00 43.69 68 GLN A O 1
ATOM 549 N N . GLN A 1 69 ? 26.918 9.333 -2.958 1.00 31.67 69 GLN A N 1
ATOM 550 C CA . GLN A 1 69 ? 28.008 10.020 -3.671 1.00 31.67 69 GLN A CA 1
ATOM 551 C C . GLN A 1 69 ? 28.655 9.257 -4.852 1.00 31.67 69 GLN A C 1
ATOM 553 O O . GLN A 1 69 ? 29.736 9.635 -5.290 1.00 31.67 69 GLN A O 1
ATOM 558 N N . ASN A 1 70 ? 28.024 8.202 -5.381 1.00 33.12 70 ASN A N 1
ATOM 559 C CA . ASN A 1 70 ? 28.496 7.475 -6.571 1.00 33.12 70 ASN A CA 1
ATOM 560 C C . ASN A 1 70 ? 27.324 7.044 -7.473 1.00 33.12 70 ASN A C 1
ATOM 562 O O . ASN A 1 70 ? 26.868 5.902 -7.417 1.00 33.12 70 ASN A O 1
ATOM 566 N N . GLN A 1 71 ? 26.866 7.947 -8.340 1.00 43.19 71 GLN A N 1
ATOM 567 C CA . GLN A 1 71 ? 26.090 7.597 -9.534 1.00 43.19 71 GLN A CA 1
ATOM 568 C C . GLN A 1 71 ? 26.683 8.329 -10.744 1.00 43.19 71 GLN A C 1
ATOM 570 O O . GLN A 1 71 ? 26.762 9.555 -10.773 1.00 43.19 71 GLN A O 1
ATOM 575 N N . GLU A 1 72 ? 27.155 7.559 -11.724 1.00 36.28 72 GLU A N 1
ATOM 576 C CA . GLU A 1 72 ? 27.766 8.075 -12.950 1.00 36.28 72 GLU A CA 1
ATOM 577 C C . GLU A 1 72 ? 26.705 8.718 -13.852 1.00 36.28 72 GLU A C 1
ATOM 579 O O . GLU A 1 72 ? 25.653 8.123 -14.101 1.00 36.28 72 GLU A O 1
ATOM 584 N N . ILE A 1 73 ? 27.008 9.892 -14.417 1.00 37.25 73 ILE A N 1
ATOM 585 C CA . ILE A 1 73 ? 26.194 10.493 -15.480 1.00 37.25 73 ILE A CA 1
ATOM 586 C C . ILE A 1 73 ? 26.343 9.622 -16.733 1.00 37.25 73 ILE A C 1
ATOM 588 O O . ILE A 1 73 ? 27.310 9.745 -17.488 1.00 37.25 73 ILE A O 1
ATOM 592 N N . ARG A 1 74 ? 25.390 8.716 -16.957 1.00 41.31 74 ARG A N 1
ATOM 593 C CA . ARG A 1 74 ? 25.338 7.904 -18.175 1.00 41.31 74 ARG A CA 1
ATOM 594 C C . ARG A 1 74 ? 24.719 8.721 -19.299 1.00 41.31 74 ARG A C 1
ATOM 596 O O . ARG A 1 74 ? 23.518 8.970 -19.294 1.00 41.31 74 ARG A O 1
ATOM 603 N N . ALA A 1 75 ? 25.538 9.104 -20.277 1.00 40.00 75 ALA A N 1
ATOM 604 C CA . ALA A 1 75 ? 25.040 9.646 -21.535 1.00 40.00 75 ALA A CA 1
ATOM 605 C C . ALA A 1 75 ? 24.115 8.612 -22.190 1.00 40.00 75 ALA A C 1
ATOM 607 O O . ALA 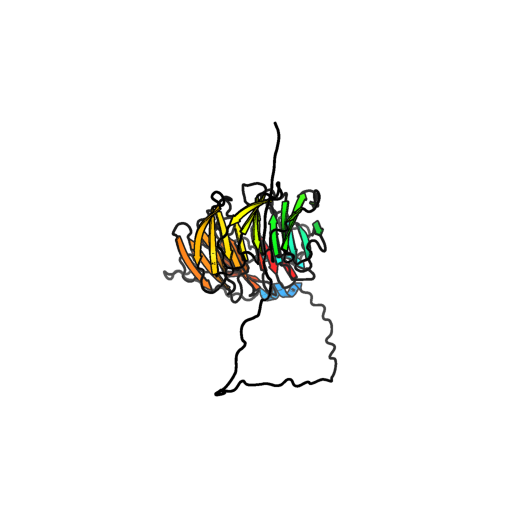A 1 75 ? 24.517 7.468 -22.419 1.00 40.00 75 ALA A O 1
ATOM 608 N N . SER A 1 76 ? 22.877 9.012 -22.455 1.00 46.78 76 SER A N 1
ATOM 609 C CA . SER A 1 76 ? 21.838 8.130 -22.962 1.00 46.78 76 SER A CA 1
ATOM 610 C C . SER A 1 76 ? 21.460 8.544 -24.388 1.00 46.78 76 SER A C 1
ATOM 612 O O . SER A 1 76 ? 21.447 9.727 -24.733 1.00 46.78 76 SER A O 1
ATOM 614 N N . TYR A 1 77 ? 21.215 7.553 -25.243 1.00 50.97 77 TYR A N 1
ATOM 615 C CA . TYR A 1 77 ? 20.976 7.744 -26.674 1.00 50.97 77 TYR A CA 1
ATOM 616 C C . TYR A 1 77 ? 19.660 7.083 -27.046 1.00 50.97 77 TYR A C 1
ATOM 618 O O . TYR A 1 77 ? 19.462 5.924 -26.681 1.00 50.97 77 TYR A O 1
ATOM 626 N N . ASP A 1 78 ? 18.780 7.807 -27.740 1.00 50.44 78 ASP A N 1
ATOM 627 C CA . ASP A 1 78 ? 17.501 7.275 -28.220 1.00 50.44 78 ASP A CA 1
ATOM 628 C C . ASP A 1 78 ? 17.687 6.105 -29.219 1.00 50.44 78 ASP A C 1
ATOM 630 O O . ASP A 1 78 ? 18.788 5.901 -29.744 1.00 50.44 78 ASP A O 1
ATOM 634 N N . PRO A 1 79 ? 16.629 5.330 -29.530 1.00 48.09 79 PRO A N 1
ATOM 635 C CA . PRO A 1 79 ? 16.702 4.258 -30.528 1.00 48.09 79 PRO A CA 1
ATOM 636 C C . PRO A 1 79 ? 17.071 4.723 -31.950 1.00 48.09 79 PRO A C 1
ATOM 638 O O . PRO A 1 79 ? 17.326 3.882 -32.809 1.00 48.09 79 PRO A O 1
ATOM 641 N N . SER A 1 80 ? 17.107 6.038 -32.213 1.00 58.00 80 SER A N 1
ATOM 642 C CA . SER A 1 80 ? 17.561 6.648 -33.470 1.00 58.00 80 SER A CA 1
ATOM 643 C C . SER A 1 80 ? 19.011 7.169 -33.417 1.00 58.00 80 SER A C 1
ATOM 645 O O . SER A 1 80 ? 19.513 7.701 -34.408 1.00 58.00 80 SER A O 1
ATOM 647 N N . GLY A 1 81 ? 19.711 6.993 -32.288 1.00 45.38 81 GLY A N 1
ATOM 648 C CA . GLY A 1 81 ? 21.103 7.400 -32.081 1.00 45.38 81 GLY A CA 1
ATOM 649 C C . GLY A 1 81 ? 21.297 8.857 -31.648 1.00 45.38 81 GLY A C 1
ATOM 650 O O . GLY A 1 81 ? 22.435 9.329 -31.601 1.00 45.38 81 GLY A O 1
ATOM 651 N N . ARG A 1 82 ? 20.231 9.594 -31.315 1.00 46.00 82 ARG A N 1
ATOM 652 C CA . ARG A 1 82 ? 20.343 10.961 -30.787 1.00 46.00 82 ARG A CA 1
ATOM 653 C C . ARG A 1 82 ? 20.757 10.935 -29.323 1.00 46.00 82 ARG A C 1
ATOM 655 O O . ARG A 1 82 ? 20.087 10.316 -28.501 1.00 46.00 82 ARG A O 1
ATOM 662 N N . ALA A 1 83 ? 21.823 11.665 -28.999 1.00 42.34 83 ALA A N 1
ATOM 663 C CA . ALA A 1 83 ? 22.168 11.976 -27.617 1.00 42.34 83 ALA A CA 1
ATOM 664 C C . ALA A 1 83 ? 21.018 12.768 -26.983 1.00 42.34 83 ALA A C 1
ATOM 666 O O . ALA A 1 83 ? 20.659 13.846 -27.465 1.00 42.34 83 ALA A O 1
ATOM 667 N N . LEU A 1 84 ? 20.431 12.221 -25.923 1.00 51.09 84 LEU A N 1
ATOM 668 C CA . LEU A 1 84 ? 19.401 12.908 -25.161 1.00 51.09 84 LEU A CA 1
ATOM 669 C C . LEU A 1 84 ? 20.050 13.977 -24.278 1.00 51.09 84 LEU A C 1
ATOM 671 O O . LEU A 1 84 ? 21.195 13.848 -23.835 1.00 51.09 84 LEU A O 1
ATOM 675 N N . GLN A 1 85 ? 19.303 15.055 -24.044 1.00 45.84 85 GLN A N 1
ATOM 676 C CA . GLN A 1 85 ? 19.645 16.062 -23.044 1.00 45.84 85 GLN A CA 1
ATOM 677 C C . GLN A 1 85 ? 19.905 15.342 -21.717 1.00 45.84 85 GLN A C 1
ATOM 679 O O . GLN A 1 85 ? 19.119 14.471 -21.357 1.00 45.84 85 GLN A O 1
ATOM 684 N N . THR A 1 86 ? 21.019 15.654 -21.041 1.00 45.41 86 THR A N 1
ATOM 685 C CA . THR A 1 86 ? 21.511 14.904 -19.869 1.00 45.41 86 THR A CA 1
ATOM 686 C C . THR A 1 86 ? 20.372 14.580 -18.909 1.00 45.41 86 THR A C 1
ATOM 688 O O . THR A 1 86 ? 19.842 15.504 -18.291 1.00 45.41 86 THR A O 1
ATOM 691 N N . ASP A 1 87 ? 19.998 13.298 -18.812 1.00 54.56 87 ASP A N 1
ATOM 692 C CA . ASP A 1 87 ? 18.854 12.864 -18.010 1.00 54.56 87 ASP A CA 1
ATOM 693 C C . ASP A 1 87 ? 19.070 13.315 -16.561 1.00 54.56 87 ASP A C 1
ATOM 695 O O . ASP A 1 87 ? 19.923 12.774 -15.849 1.00 54.56 87 ASP A O 1
ATOM 699 N N . VAL A 1 88 ? 18.319 14.330 -16.123 1.00 60.28 88 VAL A N 1
ATOM 700 C CA . VAL A 1 88 ? 18.324 14.764 -14.726 1.00 60.28 88 VAL A CA 1
ATOM 701 C C . VAL A 1 88 ? 17.591 13.690 -13.942 1.00 60.28 88 VAL A C 1
ATOM 703 O O . VAL A 1 88 ? 16.363 13.670 -13.863 1.00 60.28 88 VAL A O 1
ATOM 706 N N . VAL A 1 89 ? 18.367 12.747 -13.414 1.00 68.31 89 VAL A N 1
ATOM 707 C CA . VAL A 1 89 ? 17.857 11.650 -12.599 1.00 68.31 89 VAL A CA 1
ATOM 708 C C . VAL A 1 89 ? 17.131 12.248 -11.389 1.00 68.31 89 VAL A C 1
ATOM 710 O O . VAL A 1 89 ? 17.776 12.946 -10.604 1.00 68.31 89 VAL A O 1
ATOM 713 N N . PRO A 1 90 ? 15.820 11.998 -11.203 1.00 79.25 90 PRO A N 1
ATOM 714 C CA . PRO A 1 90 ? 15.097 12.544 -10.062 1.00 79.25 90 PRO A CA 1
ATOM 715 C C . PRO A 1 90 ? 15.679 11.963 -8.770 1.00 79.25 90 PRO A C 1
ATOM 717 O O . PRO A 1 90 ? 15.708 10.746 -8.592 1.00 79.25 90 PRO A O 1
ATOM 720 N N . GLN A 1 91 ? 16.141 12.821 -7.860 1.00 87.19 91 GLN A N 1
ATOM 721 C CA . GLN A 1 91 ? 16.709 12.403 -6.575 1.00 87.19 91 GLN A CA 1
ATOM 722 C C . GLN A 1 91 ? 15.779 12.774 -5.427 1.00 87.19 91 GLN A C 1
ATOM 724 O O . GLN A 1 91 ? 15.192 13.855 -5.423 1.00 87.19 91 GLN A O 1
ATOM 729 N N . TYR A 1 92 ? 15.666 11.892 -4.433 1.00 92.50 92 TYR A N 1
ATOM 730 C CA . TYR A 1 92 ? 14.846 12.123 -3.248 1.00 92.50 92 TYR A CA 1
ATOM 731 C C . TYR A 1 92 ? 15.728 12.183 -2.008 1.00 92.50 92 TYR A C 1
ATOM 733 O O . TYR A 1 92 ? 16.371 11.206 -1.626 1.00 92.50 92 TYR A O 1
ATOM 741 N N . ASN A 1 93 ? 15.751 13.352 -1.372 1.00 92.56 93 ASN A N 1
ATOM 742 C CA . ASN A 1 93 ? 16.611 13.638 -0.231 1.00 92.56 93 ASN A CA 1
ATOM 743 C C . ASN A 1 93 ? 15.823 13.536 1.083 1.00 92.56 93 ASN A C 1
ATOM 745 O O . ASN A 1 93 ? 14.703 14.050 1.159 1.00 92.56 93 ASN A O 1
ATOM 749 N N . PRO A 1 94 ? 16.367 12.882 2.125 1.00 93.81 94 PRO A N 1
ATOM 750 C CA . PRO A 1 94 ? 15.666 12.697 3.391 1.00 93.81 94 PRO A CA 1
ATOM 751 C C . PRO A 1 94 ? 15.524 14.037 4.129 1.00 93.81 94 PRO A C 1
ATOM 753 O O . PRO A 1 94 ? 16.519 14.667 4.476 1.00 93.81 94 PRO A O 1
ATOM 756 N N . ILE A 1 95 ? 14.289 14.464 4.406 1.00 93.56 95 ILE A N 1
ATOM 757 C CA . ILE A 1 95 ? 14.004 15.719 5.129 1.00 93.56 95 ILE A CA 1
ATOM 758 C C . ILE A 1 95 ? 13.537 15.486 6.568 1.00 93.56 95 ILE A C 1
ATOM 760 O O . ILE A 1 95 ? 13.838 16.292 7.453 1.00 93.56 95 ILE A O 1
ATOM 764 N N . ALA A 1 96 ? 12.854 14.370 6.836 1.00 94.50 96 ALA A N 1
ATOM 765 C CA . ALA A 1 96 ? 12.471 13.964 8.185 1.00 94.50 96 ALA A CA 1
ATOM 766 C C . ALA A 1 96 ? 12.525 12.440 8.359 1.00 94.50 96 ALA A C 1
ATOM 768 O O . ALA A 1 96 ? 12.271 11.694 7.417 1.00 94.50 96 ALA A O 1
ATOM 769 N N . MET A 1 97 ? 12.815 11.975 9.574 1.00 96.00 97 MET A N 1
ATOM 770 C CA . MET A 1 97 ? 12.899 10.555 9.920 1.00 96.00 97 MET A CA 1
ATOM 771 C C . MET A 1 97 ? 12.262 10.263 11.286 1.00 96.00 97 MET A C 1
ATOM 773 O O . MET A 1 97 ? 12.305 11.089 12.201 1.00 96.00 97 MET A O 1
ATOM 777 N N . LEU A 1 98 ? 11.708 9.062 11.439 1.00 97.75 98 LEU A N 1
ATOM 778 C CA . LEU A 1 98 ? 11.321 8.465 12.717 1.00 97.75 98 LEU A CA 1
ATOM 779 C C . LEU A 1 98 ? 11.980 7.091 12.849 1.00 97.75 98 LEU A C 1
ATOM 781 O O . LEU A 1 98 ? 11.854 6.276 11.941 1.00 97.75 98 LEU A O 1
ATOM 785 N N . GLU A 1 99 ? 12.648 6.821 13.974 1.00 98.19 99 GLU A N 1
ATOM 786 C CA . GLU A 1 99 ? 13.149 5.483 14.330 1.00 98.19 99 GLU A CA 1
ATOM 787 C C . GLU A 1 99 ? 12.227 4.850 15.387 1.00 98.19 99 GLU A C 1
ATOM 789 O O . GLU A 1 99 ? 11.856 5.485 16.377 1.00 98.19 99 GLU A O 1
ATOM 794 N N . ASP A 1 100 ? 11.846 3.592 15.172 1.00 98.31 100 ASP A N 1
ATOM 795 C CA . ASP A 1 100 ? 11.083 2.769 16.111 1.00 98.31 100 ASP A CA 1
ATOM 796 C C . ASP A 1 100 ? 11.980 1.692 16.761 1.00 98.31 100 ASP A C 1
ATOM 798 O O . ASP A 1 100 ? 13.099 1.416 16.327 1.00 98.31 100 ASP A O 1
ATOM 802 N N . GLY A 1 101 ? 11.502 1.042 17.826 1.00 97.81 101 GLY A N 1
ATOM 803 C CA . GLY A 1 101 ? 12.212 -0.089 18.430 1.00 97.81 101 GLY A CA 1
ATOM 804 C C . GLY A 1 101 ? 12.270 -1.333 17.531 1.00 97.81 101 GLY A C 1
ATOM 805 O O . GLY A 1 101 ? 13.142 -2.179 17.726 1.00 97.81 101 GLY A O 1
ATOM 806 N N . GLN A 1 102 ? 11.360 -1.462 16.559 1.00 98.50 102 GLN A N 1
ATOM 807 C CA . GLN A 1 102 ? 11.284 -2.575 15.606 1.00 98.50 102 GLN A CA 1
ATOM 808 C C . GLN A 1 102 ? 10.938 -2.082 14.191 1.00 98.50 102 GLN A C 1
ATOM 810 O O . GLN A 1 102 ? 10.622 -0.915 13.999 1.00 98.50 102 GLN A O 1
ATOM 815 N N . ALA A 1 103 ? 11.021 -2.969 13.191 1.00 98.62 103 ALA A N 1
ATOM 816 C CA . ALA A 1 103 ? 10.755 -2.640 11.789 1.00 98.62 103 ALA A CA 1
ATOM 817 C C . ALA A 1 103 ? 9.447 -1.848 11.614 1.00 98.62 103 ALA A C 1
ATOM 819 O O . ALA A 1 103 ? 8.396 -2.262 12.123 1.00 98.62 103 ALA A O 1
ATOM 820 N N . VAL A 1 104 ? 9.504 -0.747 10.864 1.00 98.81 104 VAL A N 1
ATOM 821 C CA . VAL A 1 104 ? 8.306 0.004 10.483 1.00 98.81 104 VAL A CA 1
ATOM 822 C C . VAL A 1 104 ? 7.700 -0.699 9.279 1.00 98.81 104 VAL A C 1
ATOM 824 O O . VAL A 1 104 ? 8.388 -0.972 8.304 1.00 98.81 104 VAL A O 1
ATOM 827 N N . ARG A 1 105 ? 6.416 -1.043 9.350 1.00 98.19 105 ARG A N 1
ATOM 828 C CA . ARG A 1 105 ? 5.746 -1.854 8.328 1.00 98.19 105 ARG A CA 1
ATOM 829 C C . ARG A 1 105 ? 4.917 -0.991 7.399 1.00 98.19 105 ARG A C 1
ATOM 831 O O . ARG A 1 105 ? 5.152 -0.999 6.196 1.00 98.19 105 ARG A O 1
ATOM 838 N N . SER A 1 106 ? 3.981 -0.241 7.963 1.00 98.50 106 SER A N 1
ATOM 839 C CA . SER A 1 106 ? 2.938 0.441 7.208 1.00 98.50 106 SER A CA 1
ATOM 840 C C . SER A 1 106 ? 3.027 1.952 7.337 1.00 98.50 106 SER A C 1
ATOM 842 O O . SER A 1 106 ? 3.218 2.470 8.439 1.00 98.50 106 SER A O 1
ATOM 844 N N . VAL A 1 107 ? 2.812 2.649 6.223 1.00 98.75 107 VAL A N 1
ATOM 845 C CA . VAL A 1 107 ? 2.736 4.113 6.152 1.00 98.75 107 VAL A CA 1
ATOM 846 C C . VAL A 1 107 ? 1.611 4.554 5.220 1.00 98.75 107 VAL A C 1
ATOM 848 O O . VAL A 1 107 ? 1.367 3.935 4.182 1.00 98.75 107 VAL A O 1
ATOM 851 N N . CYS A 1 108 ? 0.925 5.639 5.576 1.00 98.12 108 CYS A N 1
ATOM 852 C CA . CYS A 1 108 ? -0.030 6.312 4.694 1.00 98.12 108 CYS A CA 1
ATOM 853 C C . CYS A 1 108 ? -0.154 7.802 5.036 1.00 98.12 108 CYS A C 1
ATOM 855 O O . CYS A 1 108 ? -0.178 8.182 6.207 1.00 98.12 108 CYS A O 1
ATOM 857 N N . PHE A 1 109 ? -0.250 8.649 4.011 1.00 98.44 109 PHE A N 1
ATOM 858 C CA . PHE A 1 109 ? -0.616 10.052 4.189 1.00 98.44 109 PHE A CA 1
ATOM 859 C C . PHE A 1 109 ? -2.110 10.185 4.479 1.00 98.44 109 PHE A C 1
ATOM 861 O O . PHE A 1 109 ? -2.924 9.438 3.938 1.00 98.44 109 PHE A O 1
ATOM 868 N N . HIS A 1 110 ? -2.453 11.159 5.314 1.00 98.06 110 HIS A N 1
ATOM 869 C CA . HIS A 1 110 ? -3.807 11.690 5.420 1.00 98.06 110 HIS A CA 1
ATOM 870 C C . HIS A 1 110 ? -4.169 12.418 4.107 1.00 98.06 110 HIS A C 1
ATOM 872 O O . HIS A 1 110 ? -3.273 13.023 3.511 1.00 98.06 110 HIS A O 1
ATOM 878 N N . PRO A 1 111 ? -5.437 12.432 3.648 1.00 96.31 111 PRO A N 1
ATOM 879 C CA . PRO A 1 111 ? -5.816 13.034 2.360 1.00 96.31 111 PRO A CA 1
ATOM 880 C C . PRO A 1 111 ? -5.435 14.515 2.195 1.00 96.31 111 PRO A C 1
ATOM 882 O O . PRO A 1 111 ? -5.126 14.955 1.091 1.00 96.31 111 PRO A O 1
ATOM 885 N N . SER A 1 112 ? -5.372 15.288 3.286 1.00 96.19 112 SER A N 1
ATOM 886 C CA . SER A 1 112 ? -4.886 16.682 3.257 1.00 96.19 112 SER A CA 1
ATOM 887 C C . SER A 1 112 ? -3.366 16.833 3.073 1.00 96.19 112 SER A C 1
ATOM 889 O O . SER A 1 112 ? -2.876 17.956 2.995 1.00 96.19 112 SER A O 1
ATOM 891 N N . GLY A 1 113 ? -2.593 15.742 3.083 1.00 96.25 113 GLY A N 1
ATOM 892 C CA . GLY A 1 113 ? -1.125 15.737 3.040 1.00 96.25 113 GLY A CA 1
ATOM 893 C C . GLY A 1 113 ? -0.433 16.125 4.357 1.00 96.25 113 GLY A C 1
ATOM 894 O O . GLY A 1 113 ? 0.572 15.525 4.734 1.00 96.25 113 GLY A O 1
ATOM 895 N N . GLN A 1 114 ? -1.025 17.049 5.121 1.00 95.94 114 GLN A N 1
ATOM 896 C CA . GLN A 1 114 ? -0.470 17.652 6.348 1.00 95.94 114 GLN A CA 1
ATOM 897 C C . GLN A 1 114 ? -0.129 16.666 7.481 1.00 95.94 114 GLN A C 1
ATOM 899 O O . GLN A 1 114 ? 0.627 17.009 8.392 1.00 95.94 114 GLN A O 1
ATOM 904 N N . LEU A 1 115 ? -0.680 15.451 7.448 1.00 98.00 115 LEU A N 1
ATOM 905 C CA . LEU A 1 115 ? -0.423 14.386 8.416 1.00 98.00 115 LEU A CA 1
ATOM 906 C C . LEU A 1 115 ? -0.064 13.081 7.699 1.00 98.00 115 LEU A C 1
ATOM 908 O O . LEU A 1 115 ? -0.503 12.825 6.578 1.00 98.00 115 LEU A O 1
ATOM 912 N N . HIS A 1 116 ? 0.665 12.208 8.386 1.00 98.56 116 HIS A N 1
ATOM 913 C CA . HIS A 1 116 ? 0.867 10.824 7.970 1.00 98.56 116 HIS A CA 1
ATOM 914 C C . HIS A 1 116 ? 0.839 9.875 9.165 1.00 98.56 116 HIS A C 1
ATOM 916 O O . HIS A 1 116 ? 1.241 10.224 10.274 1.00 98.56 116 HIS A O 1
ATOM 922 N N . ALA A 1 117 ? 0.352 8.661 8.933 1.00 98.75 117 ALA A N 1
ATOM 923 C CA . ALA A 1 117 ? 0.287 7.602 9.925 1.00 98.75 117 ALA A CA 1
ATOM 924 C C . ALA A 1 117 ? 1.415 6.584 9.723 1.00 98.75 117 ALA A C 1
ATOM 926 O O . ALA A 1 117 ? 1.820 6.297 8.593 1.00 98.75 117 ALA A O 1
ATOM 927 N N . ILE A 1 118 ? 1.894 6.016 10.832 1.00 98.81 118 ILE A N 1
ATOM 928 C CA . ILE A 1 118 ? 2.998 5.054 10.892 1.00 98.81 118 ILE A CA 1
ATOM 929 C C . ILE A 1 118 ? 2.591 3.873 11.786 1.00 98.81 118 ILE A C 1
ATOM 931 O O . ILE A 1 118 ? 2.197 4.060 12.940 1.00 98.81 118 ILE A O 1
ATOM 935 N N . GLY A 1 119 ? 2.733 2.652 11.266 1.00 98.75 119 GLY A N 1
ATOM 936 C CA . GLY A 1 119 ? 2.504 1.399 11.987 1.00 98.75 119 GLY A CA 1
ATOM 937 C C . GLY A 1 119 ? 3.735 0.491 11.956 1.00 98.75 119 GLY A C 1
ATOM 938 O O . GLY A 1 119 ? 4.369 0.311 10.914 1.00 98.75 119 GLY A O 1
ATOM 939 N N . ALA A 1 120 ? 4.094 -0.078 13.108 1.00 98.56 120 ALA A N 1
ATOM 940 C CA . ALA A 1 120 ? 5.342 -0.823 13.286 1.00 98.56 120 ALA A CA 1
ATOM 941 C C . ALA A 1 120 ? 5.149 -2.227 13.886 1.00 98.56 120 ALA A C 1
ATOM 943 O O . ALA A 1 120 ? 4.120 -2.555 14.490 1.00 98.56 120 ALA A O 1
ATOM 944 N N . ASN A 1 121 ? 6.188 -3.062 13.769 1.00 98.62 121 ASN A N 1
ATOM 945 C CA . ASN A 1 121 ? 6.239 -4.387 14.393 1.00 98.62 121 ASN A CA 1
ATOM 946 C C . ASN A 1 121 ? 6.129 -4.327 15.929 1.00 98.62 121 ASN A C 1
ATOM 948 O O . ASN A 1 121 ? 5.576 -5.250 16.530 1.00 98.62 121 ASN A O 1
ATOM 952 N N . SER A 1 122 ? 6.565 -3.217 16.539 1.00 98.25 122 SER A N 1
ATOM 953 C CA . SER A 1 122 ? 6.461 -2.905 17.973 1.00 98.25 122 SER A CA 1
ATOM 954 C C . SER A 1 122 ? 5.028 -2.718 18.485 1.00 98.25 122 SER A C 1
ATOM 956 O O . SER A 1 122 ? 4.832 -2.534 19.688 1.00 98.25 122 SER A O 1
ATOM 958 N N . LYS A 1 123 ? 4.022 -2.825 17.601 1.00 98.31 123 LYS A N 1
ATOM 959 C CA . LYS A 1 123 ? 2.586 -2.689 17.906 1.00 98.31 123 LYS A CA 1
ATOM 960 C C . LYS A 1 123 ? 2.184 -1.266 18.309 1.00 98.31 123 LYS A C 1
ATOM 962 O O . LYS A 1 123 ? 1.143 -1.061 18.936 1.00 98.31 123 LYS A O 1
ATOM 967 N N . ILE A 1 124 ? 3.033 -0.294 17.980 1.00 98.44 124 ILE A N 1
ATOM 968 C CA . ILE A 1 124 ? 2.790 1.128 18.193 1.00 98.44 124 ILE A CA 1
ATOM 969 C C . ILE A 1 124 ? 2.227 1.710 16.897 1.00 98.44 124 ILE A C 1
ATOM 971 O O . ILE A 1 124 ? 2.794 1.516 15.819 1.00 98.44 124 ILE A O 1
ATOM 975 N N . PHE A 1 125 ? 1.109 2.416 17.026 1.00 98.56 125 PHE A N 1
ATOM 976 C CA . PHE A 1 125 ? 0.509 3.234 15.979 1.00 98.56 125 PHE A CA 1
ATOM 977 C C . PHE A 1 125 ? 0.783 4.704 16.286 1.00 98.56 125 PHE A C 1
ATOM 979 O O . PHE A 1 125 ? 0.643 5.121 17.437 1.00 98.56 125 PHE A O 1
ATOM 986 N N . ARG A 1 126 ? 1.189 5.486 15.284 1.00 98.69 126 ARG A N 1
ATOM 987 C CA . ARG A 1 126 ? 1.472 6.920 15.425 1.00 98.69 126 ARG A CA 1
ATOM 988 C C . ARG A 1 126 ? 0.863 7.709 14.279 1.00 98.69 126 ARG A C 1
ATOM 990 O O . ARG A 1 126 ? 0.797 7.207 13.161 1.00 98.69 126 ARG A O 1
ATOM 997 N N . ILE A 1 127 ? 0.510 8.960 14.552 1.00 98.69 127 ILE A N 1
ATOM 998 C CA . ILE A 1 127 ? 0.251 9.976 13.530 1.00 98.69 127 ILE A CA 1
ATOM 999 C C . ILE A 1 127 ? 1.238 11.118 13.766 1.00 98.69 127 ILE A C 1
ATOM 1001 O O . ILE A 1 127 ? 1.445 11.564 14.900 1.00 98.69 127 ILE A O 1
ATOM 1005 N N . CYS A 1 128 ? 1.865 11.558 12.686 1.00 98.38 128 CYS A N 1
ATOM 1006 C CA . CYS A 1 128 ? 2.902 12.573 12.647 1.00 98.38 128 CYS A CA 1
ATOM 1007 C C . CYS A 1 128 ? 2.476 13.720 11.730 1.00 98.38 128 CYS A C 1
ATOM 1009 O O . CYS A 1 128 ? 1.724 13.516 10.776 1.00 98.38 128 CYS A O 1
ATOM 1011 N N . LYS A 1 129 ? 2.993 14.921 11.991 1.00 96.69 129 LYS A N 1
ATOM 1012 C CA . LYS A 1 129 ? 2.907 16.035 11.042 1.00 96.69 129 LYS A CA 1
ATOM 1013 C C . LYS A 1 129 ? 3.835 15.805 9.859 1.00 96.69 129 LYS A C 1
ATOM 1015 O O . LYS A 1 129 ? 4.996 15.434 10.033 1.00 96.69 129 LYS A O 1
ATOM 1020 N N . THR A 1 130 ? 3.326 16.068 8.663 1.00 94.69 130 THR A N 1
ATOM 1021 C CA . THR A 1 130 ? 4.125 16.175 7.445 1.00 94.69 130 THR A CA 1
ATOM 1022 C C . THR A 1 130 ? 4.697 17.586 7.387 1.00 94.69 130 THR A C 1
ATOM 1024 O O . THR A 1 130 ? 3.968 18.549 7.158 1.00 94.69 130 THR A O 1
ATOM 1027 N N . THR A 1 131 ? 5.999 17.725 7.627 1.00 78.81 131 THR A N 1
ATOM 1028 C CA . THR A 1 131 ? 6.678 19.022 7.525 1.00 78.81 131 THR A CA 1
ATOM 1029 C C . THR A 1 131 ? 6.913 19.364 6.056 1.00 78.81 131 THR A C 1
ATOM 1031 O O . THR A 1 131 ? 7.944 19.015 5.485 1.00 78.81 131 THR A O 1
ATOM 1034 N N . THR A 1 132 ? 5.957 20.058 5.446 1.00 64.62 132 THR A N 1
ATOM 1035 C CA . THR A 1 132 ? 6.111 20.688 4.130 1.00 64.62 132 THR A CA 1
ATOM 1036 C C . THR A 1 132 ? 7.146 21.811 4.255 1.00 64.62 132 THR A C 1
ATOM 1038 O O . THR A 1 132 ? 6.926 22.777 4.993 1.00 64.62 132 THR A O 1
ATOM 1041 N N . VAL A 1 133 ? 8.303 21.696 3.592 1.00 56.16 133 VAL A N 1
ATOM 1042 C CA . VAL A 1 133 ? 9.412 22.666 3.722 1.00 56.16 133 VAL A CA 1
ATOM 1043 C C . VAL A 1 133 ? 9.131 23.914 2.874 1.00 56.16 133 VAL A C 1
ATOM 1045 O O . VAL A 1 133 ? 9.773 24.162 1.859 1.00 56.16 133 VAL A O 1
ATOM 1048 N N . SER A 1 134 ? 8.145 24.703 3.305 1.00 44.75 134 SER A N 1
ATOM 1049 C CA . SER A 1 134 ? 7.750 25.990 2.713 1.00 44.75 134 SER A CA 1
ATOM 1050 C C . SER A 1 134 ? 8.196 27.205 3.543 1.00 44.75 134 SER A C 1
ATOM 1052 O O . SER A 1 134 ? 8.053 28.344 3.102 1.00 44.75 134 SER A O 1
ATOM 1054 N N . ARG A 1 135 ? 8.802 26.984 4.721 1.00 37.00 135 ARG A N 1
ATOM 1055 C CA . ARG A 1 135 ? 9.503 28.010 5.511 1.00 37.00 135 ARG A CA 1
ATOM 1056 C C . ARG A 1 135 ? 10.823 27.484 6.087 1.00 37.00 135 ARG A C 1
ATOM 1058 O O . ARG A 1 135 ? 10.793 26.518 6.849 1.00 37.00 135 ARG A O 1
ATOM 1065 N N . PRO A 1 136 ? 11.968 28.144 5.828 1.00 40.31 136 PRO A N 1
ATOM 1066 C CA . PRO A 1 136 ? 13.234 27.853 6.495 1.00 40.31 136 PRO A CA 1
ATOM 1067 C C . PRO A 1 136 ? 13.289 28.509 7.890 1.00 40.31 136 PRO A C 1
ATOM 1069 O O . PRO A 1 136 ? 14.215 29.251 8.212 1.00 40.31 136 PRO A O 1
ATOM 1072 N N . GLU A 1 137 ? 12.293 28.254 8.743 1.00 38.53 137 GLU A N 1
ATOM 1073 C CA . GLU A 1 137 ? 12.309 28.729 10.131 1.00 38.53 137 GLU A CA 1
ATOM 1074 C C . GLU A 1 137 ? 13.068 27.729 11.016 1.00 38.53 137 GLU A C 1
ATOM 1076 O O . GLU A 1 137 ? 12.531 26.747 11.519 1.00 38.53 137 GLU A O 1
ATOM 1081 N N . SER A 1 138 ? 14.358 28.015 11.222 1.00 38.91 138 SER A N 1
ATOM 1082 C CA . SER A 1 138 ? 15.261 27.381 12.203 1.00 38.91 138 SER A CA 1
ATOM 1083 C C . SER A 1 138 ? 15.684 25.915 11.989 1.00 38.91 138 SER A C 1
ATOM 1085 O O . SER A 1 138 ? 16.327 25.334 12.866 1.00 38.91 138 SER A O 1
ATOM 1087 N N . ALA A 1 139 ? 15.460 25.331 10.807 1.00 44.78 139 ALA A N 1
ATOM 1088 C CA . ALA A 1 139 ? 16.153 24.097 10.428 1.00 44.78 139 ALA A CA 1
ATOM 1089 C C . ALA A 1 139 ? 17.669 24.358 10.273 1.00 44.78 139 ALA A C 1
ATOM 1091 O O . ALA A 1 139 ? 18.093 25.169 9.455 1.00 44.78 139 ALA A O 1
ATOM 1092 N N . SER A 1 140 ? 18.457 23.679 11.113 1.00 43.06 140 SER A N 1
ATOM 1093 C CA . SER A 1 140 ? 19.927 23.615 11.169 1.00 43.06 140 SER A CA 1
ATOM 1094 C C . SER A 1 140 ? 20.700 24.099 9.926 1.00 43.06 140 SER A C 1
ATOM 1096 O O . SER A 1 140 ? 20.538 23.558 8.833 1.00 43.06 140 SER A O 1
ATOM 1098 N N . ARG A 1 141 ? 21.688 24.989 10.135 1.00 44.59 141 ARG A N 1
ATOM 1099 C CA . ARG A 1 141 ? 22.677 25.427 9.119 1.00 44.59 141 ARG A CA 1
ATOM 1100 C C . ARG A 1 141 ? 23.553 24.294 8.534 1.00 44.59 141 ARG A C 1
ATOM 1102 O O . ARG A 1 141 ? 24.392 24.576 7.687 1.00 44.59 141 ARG A O 1
ATOM 1109 N N . ASN A 1 142 ? 23.360 23.043 8.961 1.00 43.03 142 ASN A N 1
ATOM 1110 C CA . ASN A 1 142 ? 24.160 21.877 8.577 1.00 43.03 142 ASN A CA 1
ATOM 1111 C C . ASN A 1 142 ? 23.380 20.812 7.770 1.00 43.03 142 ASN A C 1
ATOM 1113 O O . ASN A 1 142 ? 23.798 19.661 7.764 1.00 43.03 142 ASN A O 1
ATOM 1117 N N . GLY A 1 143 ? 22.232 21.131 7.156 1.00 56.72 143 GLY A N 1
ATOM 1118 C CA . GLY A 1 143 ? 21.555 20.235 6.191 1.00 56.72 143 GLY A CA 1
ATOM 1119 C C . GLY A 1 143 ? 21.016 18.895 6.731 1.00 56.72 143 GLY A C 1
ATOM 1120 O O . GLY A 1 143 ? 20.592 18.049 5.952 1.00 56.72 143 GLY A O 1
ATOM 1121 N N . GLY A 1 144 ? 21.030 18.685 8.049 1.00 68.94 144 GLY A N 1
ATOM 1122 C CA . GLY A 1 144 ? 20.696 17.397 8.661 1.00 68.94 144 GLY A CA 1
ATOM 1123 C C . GLY A 1 144 ? 19.204 17.044 8.652 1.00 68.94 144 GLY A C 1
ATOM 1124 O O . GLY A 1 144 ? 18.346 17.899 8.877 1.00 68.94 144 GLY A O 1
ATOM 1125 N N . VAL A 1 145 ? 18.917 15.750 8.486 1.00 84.12 145 VAL A N 1
ATOM 1126 C CA . VAL A 1 145 ? 17.569 15.156 8.540 1.00 84.12 145 VAL A CA 1
ATOM 1127 C C . VAL A 1 145 ? 16.881 15.458 9.878 1.00 84.12 145 VAL A C 1
ATOM 1129 O O . VAL A 1 145 ? 17.429 15.179 10.947 1.00 84.12 145 VAL A O 1
ATOM 1132 N N . SER A 1 146 ? 15.663 16.004 9.830 1.00 90.25 146 SER A N 1
ATOM 1133 C CA . SER A 1 146 ? 14.879 16.339 11.028 1.00 90.25 146 SER A CA 1
ATOM 1134 C C . SER A 1 146 ? 14.193 15.112 11.654 1.00 90.25 146 SER A C 1
ATOM 1136 O O . SER A 1 146 ? 14.063 14.062 11.029 1.00 90.25 146 SER A O 1
ATOM 1138 N N . THR A 1 147 ? 13.733 15.214 12.906 1.00 93.19 147 THR A N 1
ATOM 1139 C CA . THR A 1 147 ? 12.882 14.173 13.518 1.00 93.19 147 THR A CA 1
ATOM 1140 C C . THR A 1 147 ? 11.409 14.464 13.230 1.00 93.19 147 THR A C 1
ATOM 1142 O O . THR A 1 147 ? 10.961 15.591 13.434 1.00 93.19 147 THR A O 1
ATOM 1145 N N . MET A 1 148 ? 10.638 13.462 12.794 1.00 95.31 148 MET A N 1
ATOM 1146 C CA . MET A 1 148 ? 9.196 13.620 12.554 1.00 95.31 148 MET A CA 1
ATOM 1147 C C . MET A 1 148 ? 8.447 13.999 13.843 1.00 95.31 148 MET A C 1
ATOM 1149 O O . MET A 1 148 ? 8.587 13.343 14.878 1.00 95.31 148 MET A O 1
ATOM 1153 N N . GLN A 1 149 ? 7.592 15.023 13.774 1.00 95.69 149 GLN A N 1
ATOM 1154 C CA . GLN A 1 149 ? 6.781 15.455 14.913 1.00 95.69 149 GLN A CA 1
ATOM 1155 C C . GLN A 1 149 ? 5.570 14.529 15.097 1.00 95.69 149 GLN A C 1
ATOM 1157 O O . GLN A 1 149 ? 4.555 14.675 14.417 1.00 95.69 149 GLN A O 1
ATOM 1162 N N . VAL A 1 150 ? 5.665 13.586 16.038 1.00 97.75 150 VAL A N 1
ATOM 1163 C CA . VAL A 1 150 ? 4.535 12.754 16.485 1.00 97.75 150 VAL A CA 1
ATOM 1164 C C . VAL A 1 150 ? 3.508 13.632 17.206 1.00 97.75 150 VAL A C 1
ATOM 1166 O O . VAL A 1 150 ? 3.853 14.304 18.176 1.00 97.75 150 VAL A O 1
ATOM 1169 N N . VAL A 1 151 ? 2.253 13.608 16.752 1.00 98.00 151 VAL A N 1
ATOM 1170 C CA . VAL A 1 151 ? 1.127 14.331 17.378 1.00 98.00 151 VAL A CA 1
ATOM 1171 C C . VAL A 1 151 ? 0.136 13.403 18.081 1.00 98.00 151 VAL A C 1
ATOM 1173 O O . VAL A 1 151 ? -0.504 13.812 19.041 1.00 98.00 151 VAL A O 1
ATOM 1176 N N . PHE A 1 152 ? 0.060 12.137 17.663 1.00 98.44 152 PHE A N 1
ATOM 1177 C CA . PHE A 1 152 ? -0.768 11.107 18.294 1.00 98.44 152 PHE A CA 1
ATOM 1178 C C . PHE A 1 152 ? -0.011 9.776 18.336 1.00 98.44 152 PHE A C 1
ATOM 1180 O O . PHE A 1 152 ? 0.735 9.450 17.411 1.00 98.44 152 PHE A O 1
ATOM 1187 N N . SER A 1 153 ? -0.183 8.998 19.408 1.00 97.94 153 SER A N 1
ATOM 1188 C CA . SER A 1 153 ? 0.493 7.707 19.583 1.00 97.94 153 SER A CA 1
ATOM 1189 C C . SER A 1 153 ? -0.323 6.752 20.456 1.00 97.94 153 SER A C 1
ATOM 1191 O O . SER A 1 153 ? -0.765 7.119 21.545 1.00 97.94 153 SER A O 1
ATOM 1193 N N . ARG A 1 154 ? -0.478 5.502 20.007 1.00 97.81 154 ARG A N 1
ATOM 1194 C CA . ARG A 1 154 ? -1.128 4.400 20.733 1.00 97.81 154 ARG A CA 1
ATOM 1195 C C . ARG A 1 154 ? -0.132 3.250 20.886 1.00 97.81 154 ARG A C 1
ATOM 1197 O O . ARG A 1 154 ? 0.210 2.566 19.921 1.00 97.81 154 ARG A O 1
ATOM 1204 N N . ASN A 1 155 ? 0.337 3.027 22.113 1.00 96.81 155 ASN A N 1
ATOM 1205 C CA . ASN A 1 155 ? 1.196 1.891 22.460 1.00 96.81 155 ASN A CA 1
ATOM 1206 C C . ASN A 1 155 ? 0.360 0.615 22.637 1.00 96.81 155 ASN A C 1
ATOM 1208 O O . ASN A 1 155 ? -0.700 0.673 23.253 1.00 96.81 155 ASN A O 1
ATOM 1212 N N . LYS A 1 156 ? 0.862 -0.540 22.170 1.00 95.88 156 LYS A N 1
ATOM 1213 C CA . LYS A 1 156 ? 0.149 -1.839 22.219 1.00 95.88 156 LYS A CA 1
ATOM 1214 C C . LYS A 1 156 ? -1.251 -1.780 21.577 1.00 95.88 156 LYS A C 1
ATOM 1216 O O . LYS A 1 156 ? -2.178 -2.425 22.056 1.00 95.88 156 LYS A O 1
ATOM 1221 N N . TYR A 1 157 ? -1.394 -0.987 20.516 1.00 97.62 157 TYR A N 1
ATOM 1222 C CA . TYR A 1 157 ? -2.673 -0.717 19.857 1.00 97.62 157 TYR A CA 1
ATOM 1223 C C . TYR A 1 157 ? -3.287 -1.984 19.246 1.00 97.62 157 TYR A C 1
ATOM 1225 O O . TYR A 1 157 ? -4.465 -2.271 19.438 1.00 97.62 157 TYR A O 1
ATOM 1233 N N . HIS A 1 158 ? -2.449 -2.786 18.591 1.00 98.31 158 HIS A N 1
ATOM 1234 C CA . HIS A 1 158 ? -2.761 -4.152 18.184 1.00 98.31 158 HIS A CA 1
ATOM 1235 C C . HIS A 1 158 ? -2.077 -5.165 19.116 1.00 98.31 158 HIS A C 1
ATOM 1237 O O . HIS A 1 158 ? -1.061 -4.883 19.761 1.00 98.31 158 HIS A O 1
ATOM 1243 N N . ARG A 1 159 ? -2.602 -6.394 19.160 1.00 97.75 159 ARG A N 1
ATOM 1244 C CA . ARG A 1 159 ? -1.930 -7.542 19.795 1.00 97.75 159 ARG A CA 1
ATOM 1245 C C . ARG A 1 159 ? -0.755 -8.024 18.943 1.00 97.75 159 ARG A C 1
ATOM 1247 O O . ARG A 1 159 ? 0.158 -8.661 19.478 1.00 97.75 159 ARG A O 1
ATOM 1254 N N . GLY A 1 160 ? -0.755 -7.691 17.654 1.00 97.81 160 GLY A N 1
ATOM 1255 C CA . GLY A 1 160 ? 0.279 -7.992 16.670 1.00 97.81 160 GLY A CA 1
ATOM 1256 C C . GLY A 1 160 ? 0.938 -6.752 16.056 1.00 97.81 160 GLY A C 1
ATOM 1257 O O . GLY A 1 160 ? 0.682 -5.614 16.438 1.00 97.81 160 GLY A O 1
ATOM 1258 N N . SER A 1 161 ? 1.820 -6.997 15.093 1.00 98.31 161 SER A N 1
ATOM 1259 C CA . SER A 1 161 ? 2.427 -5.991 14.221 1.00 98.31 161 SER A CA 1
ATOM 1260 C C . SER A 1 161 ? 1.376 -5.396 13.284 1.00 98.31 161 SER A C 1
ATOM 1262 O O . SER A 1 161 ? 0.523 -6.127 12.778 1.00 98.31 161 SER A O 1
ATOM 1264 N N . ILE A 1 162 ? 1.444 -4.094 13.024 1.00 98.75 162 ILE A N 1
ATOM 1265 C CA . ILE A 1 162 ? 0.546 -3.407 12.083 1.00 98.75 162 ILE A CA 1
ATOM 1266 C C . ILE A 1 162 ? 1.114 -3.610 10.675 1.00 98.75 162 ILE A C 1
ATOM 1268 O O . ILE A 1 162 ? 2.280 -3.308 10.460 1.00 98.75 162 ILE A O 1
ATOM 1272 N N . TYR A 1 163 ? 0.347 -4.187 9.749 1.00 98.44 163 TYR A N 1
ATOM 1273 C CA . TYR A 1 163 ? 0.820 -4.561 8.406 1.00 98.44 163 TYR A CA 1
ATOM 1274 C C . TYR A 1 163 ? 0.354 -3.606 7.309 1.00 98.44 163 TYR A C 1
ATOM 1276 O O . TYR A 1 163 ? 1.089 -3.385 6.351 1.00 98.44 163 TYR A O 1
ATOM 1284 N N . CYS A 1 164 ? -0.839 -3.034 7.455 1.00 98.56 164 CYS A N 1
ATOM 1285 C CA . CYS A 1 164 ? -1.453 -2.144 6.476 1.00 98.56 164 CYS A CA 1
ATOM 1286 C C . CYS A 1 164 ? -2.335 -1.099 7.167 1.00 98.56 164 CYS A C 1
ATOM 1288 O O . CYS A 1 164 ? -2.828 -1.327 8.274 1.00 98.56 164 CYS A O 1
ATOM 1290 N N . MET A 1 165 ? -2.510 0.059 6.527 1.00 98.44 165 MET A N 1
ATOM 1291 C CA . MET A 1 165 ? -3.337 1.161 7.025 1.00 98.44 165 MET A CA 1
ATOM 1292 C C . MET A 1 165 ? -3.918 1.960 5.853 1.00 98.44 165 MET A C 1
ATOM 1294 O O . MET A 1 165 ? -3.247 2.116 4.834 1.00 98.44 165 MET A O 1
ATOM 1298 N N . SER A 1 166 ? -5.116 2.518 6.022 1.00 98.19 166 SER A N 1
ATOM 1299 C CA . SER A 1 166 ? -5.744 3.447 5.072 1.00 98.19 166 SER A CA 1
ATOM 1300 C C . SER A 1 166 ? -6.561 4.476 5.836 1.00 98.19 166 SER A C 1
ATOM 1302 O O . SER A 1 166 ? -7.333 4.111 6.722 1.00 98.19 166 SER A O 1
ATOM 1304 N N . TRP A 1 167 ? -6.429 5.741 5.451 1.00 98.00 167 TRP A N 1
ATOM 1305 C CA . TRP A 1 167 ? -7.425 6.765 5.761 1.00 98.00 167 TRP A CA 1
ATOM 1306 C C . TRP A 1 167 ? -8.668 6.568 4.884 1.00 98.00 167 TRP A C 1
ATOM 1308 O O . TRP A 1 167 ? -8.549 5.993 3.796 1.00 98.00 167 TRP A O 1
ATOM 1318 N N . ASP A 1 168 ? -9.837 7.025 5.341 1.00 96.75 168 ASP A N 1
ATOM 1319 C CA . ASP A 1 168 ? -10.982 7.270 4.454 1.00 96.75 168 ASP A CA 1
ATOM 1320 C C . ASP A 1 168 ? -10.723 8.518 3.584 1.00 96.75 168 ASP A C 1
ATOM 1322 O O . ASP A 1 168 ? -9.856 9.325 3.930 1.00 96.75 168 ASP A O 1
ATOM 1326 N N . PRO A 1 169 ? -11.438 8.704 2.457 1.00 94.62 169 PRO A N 1
ATOM 1327 C CA . PRO A 1 169 ? -11.196 9.827 1.543 1.00 94.62 169 PRO A CA 1
ATOM 1328 C C . PRO A 1 169 ? -11.322 11.209 2.202 1.00 94.62 169 PRO A C 1
ATOM 1330 O O . PRO A 1 169 ? -10.628 12.142 1.811 1.00 94.62 169 PRO A O 1
ATOM 1333 N N . GLU A 1 170 ? -12.158 11.319 3.237 1.00 94.62 170 GLU A N 1
ATOM 1334 C CA . GLU A 1 170 ? -12.389 12.551 3.999 1.00 94.62 170 GLU A CA 1
ATOM 1335 C C . GLU A 1 170 ? -11.375 12.764 5.144 1.00 94.62 170 GLU A C 1
ATOM 1337 O O . GLU A 1 170 ? -11.400 13.802 5.802 1.00 94.62 170 GLU A O 1
ATOM 1342 N N . GLY A 1 171 ? -10.511 11.783 5.439 1.00 95.56 171 GLY A N 1
ATOM 1343 C CA . GLY A 1 171 ? -9.511 11.860 6.513 1.00 95.56 171 GLY A CA 1
ATOM 1344 C C . GLY A 1 171 ? -10.062 11.780 7.947 1.00 95.56 171 GLY A C 1
ATOM 1345 O O . GLY A 1 171 ? -9.333 11.991 8.913 1.00 95.56 171 GLY A O 1
ATOM 1346 N N . ARG A 1 172 ? -11.345 11.449 8.113 1.00 94.88 172 ARG A N 1
ATOM 1347 C CA . ARG A 1 172 ? -12.027 11.352 9.416 1.00 94.88 172 ARG A CA 1
ATOM 1348 C C . ARG A 1 172 ? -11.775 10.018 10.107 1.00 94.88 172 ARG A C 1
ATOM 1350 O O . ARG A 1 172 ? -11.882 9.940 11.327 1.00 94.88 172 ARG A O 1
ATOM 1357 N N . PHE A 1 173 ? -11.486 8.967 9.345 1.00 96.75 173 PHE A N 1
ATOM 1358 C CA . PHE A 1 173 ? -11.276 7.614 9.842 1.00 96.75 173 PHE A CA 1
ATOM 1359 C C . PHE A 1 173 ? -9.947 7.048 9.355 1.00 96.75 173 PHE A C 1
ATOM 1361 O O . PHE A 1 173 ? -9.566 7.244 8.203 1.00 96.75 173 PHE A O 1
ATOM 1368 N N . ILE A 1 174 ? -9.287 6.257 10.202 1.00 98.19 174 ILE A N 1
ATOM 1369 C CA . ILE A 1 174 ? -8.158 5.414 9.796 1.00 98.19 174 ILE A CA 1
ATOM 1370 C C . ILE A 1 174 ? -8.390 3.967 10.220 1.00 98.19 174 ILE A C 1
ATOM 1372 O O . ILE A 1 174 ? -8.611 3.665 11.394 1.00 98.19 174 ILE A O 1
ATOM 1376 N N . ALA A 1 175 ? -8.326 3.073 9.234 1.00 98.62 175 ALA A N 1
ATOM 1377 C CA . ALA A 1 175 ? -8.344 1.632 9.418 1.00 98.62 175 ALA A CA 1
ATOM 1378 C C . ALA A 1 175 ? -6.911 1.087 9.459 1.00 98.62 175 ALA A C 1
ATOM 1380 O O . ALA A 1 175 ? -6.048 1.528 8.694 1.00 98.62 175 ALA A O 1
ATOM 1381 N N . THR A 1 176 ? -6.661 0.099 10.315 1.00 98.81 176 THR A N 1
ATOM 1382 C CA . THR A 1 176 ? -5.358 -0.550 10.506 1.00 98.81 176 THR A CA 1
ATOM 1383 C C . THR A 1 176 ? -5.520 -2.067 10.579 1.00 98.81 176 THR A C 1
ATOM 1385 O O . THR A 1 176 ? -6.303 -2.572 11.377 1.00 98.81 176 THR A O 1
ATOM 1388 N N . GLY A 1 177 ? -4.783 -2.810 9.752 1.00 98.75 177 GLY A N 1
ATOM 1389 C CA . GLY A 1 177 ? -4.804 -4.275 9.711 1.00 98.75 177 GLY A CA 1
ATOM 1390 C C . GLY A 1 177 ? -3.540 -4.884 10.315 1.00 98.75 177 GLY A C 1
ATOM 1391 O O . GLY A 1 177 ? -2.441 -4.350 10.141 1.00 98.75 177 GLY A O 1
ATOM 1392 N N . SER A 1 178 ? -3.673 -6.009 11.022 1.00 98.75 178 SER A N 1
ATOM 1393 C CA . SER A 1 178 ? -2.568 -6.633 11.764 1.00 98.75 178 SER A CA 1
ATOM 1394 C C . SER A 1 178 ? -2.441 -8.149 11.547 1.00 98.75 178 SER A C 1
ATOM 1396 O O . SER A 1 178 ? -3.358 -8.833 11.085 1.00 98.75 178 SER A O 1
ATOM 1398 N N . ASN A 1 179 ? -1.282 -8.709 11.921 1.00 98.19 179 ASN A N 1
ATOM 1399 C CA . ASN A 1 179 ? -1.105 -10.160 12.041 1.00 98.19 179 ASN A CA 1
ATOM 1400 C C . ASN A 1 179 ? -1.780 -10.784 13.271 1.00 98.19 179 ASN A C 1
ATOM 1402 O O . ASN A 1 179 ? -1.797 -12.009 13.372 1.00 98.19 179 ASN A O 1
ATOM 1406 N N . ASP A 1 180 ? -2.390 -9.985 14.152 1.00 98.06 180 ASP A N 1
ATOM 1407 C CA . ASP A 1 180 ? -3.363 -10.490 15.130 1.00 98.06 180 ASP A CA 1
ATOM 1408 C C . ASP A 1 180 ? -4.742 -10.821 14.533 1.00 98.06 180 ASP A C 1
ATOM 1410 O O . ASP A 1 180 ? -5.622 -11.260 15.271 1.00 98.06 180 ASP A O 1
ATOM 1414 N N . LYS A 1 181 ? -4.880 -10.701 13.201 1.00 97.88 181 LYS A N 1
ATOM 1415 C CA . LYS A 1 181 ? -6.070 -10.999 12.383 1.00 97.88 181 LYS A CA 1
ATOM 1416 C C . LYS A 1 181 ? -7.183 -9.951 12.447 1.00 97.88 181 LYS A C 1
ATOM 1418 O O . LYS A 1 181 ? -8.158 -10.057 11.705 1.00 97.88 181 LYS A O 1
ATOM 1423 N N . THR A 1 182 ? -7.035 -8.932 13.290 1.00 98.25 182 THR A N 1
ATOM 1424 C CA . THR A 1 182 ? -8.031 -7.869 13.437 1.00 98.25 182 THR A CA 1
ATOM 1425 C C . THR A 1 182 ? -7.784 -6.723 12.460 1.00 98.25 182 THR A C 1
ATOM 1427 O O . THR A 1 182 ? -6.645 -6.436 12.066 1.00 98.25 182 THR A O 1
ATOM 1430 N N . ILE A 1 183 ? -8.869 -6.037 12.108 1.00 98.69 183 ILE A N 1
ATOM 1431 C CA . ILE A 1 183 ? -8.824 -4.659 11.621 1.00 98.69 183 ILE A CA 1
ATOM 1432 C C . ILE A 1 183 ? -9.329 -3.775 12.756 1.00 98.69 183 ILE A C 1
ATOM 1434 O O . ILE A 1 183 ? -10.403 -4.034 13.295 1.00 98.69 183 ILE A O 1
ATOM 1438 N N . LYS A 1 184 ? -8.583 -2.731 13.110 1.00 98.56 184 LYS A N 1
ATOM 1439 C CA . LYS A 1 184 ? -9.067 -1.665 13.992 1.00 98.56 184 LYS A CA 1
ATOM 1440 C C . LYS A 1 184 ? -9.395 -0.424 13.184 1.00 98.56 184 LYS A C 1
ATOM 1442 O O . LYS A 1 184 ? -8.770 -0.164 12.161 1.00 98.56 184 LYS A O 1
ATOM 1447 N N . LEU A 1 185 ? -10.378 0.324 13.655 1.00 98.31 185 LEU A N 1
ATOM 1448 C CA . LEU A 1 185 ? -10.844 1.568 13.071 1.00 98.31 185 LEU A CA 1
ATOM 1449 C C . LEU A 1 185 ? -11.008 2.590 14.192 1.00 98.31 185 LEU A C 1
ATOM 1451 O O . LEU A 1 185 ? -11.677 2.308 15.187 1.00 98.31 185 LEU A O 1
ATOM 1455 N N . ILE A 1 186 ? -10.433 3.773 14.008 1.00 97.75 186 ILE A N 1
ATOM 1456 C CA . ILE A 1 186 ? -10.685 4.932 14.869 1.00 97.75 186 ILE A CA 1
ATOM 1457 C C . ILE A 1 186 ? -11.196 6.094 14.026 1.00 97.75 186 ILE A C 1
ATOM 1459 O O . ILE A 1 186 ? -10.786 6.258 12.872 1.00 97.75 186 ILE A O 1
ATOM 1463 N N . GLN A 1 187 ? -12.060 6.914 14.619 1.00 97.38 187 GLN A N 1
ATOM 1464 C CA . GLN A 1 187 ? -12.329 8.258 14.126 1.00 97.38 187 GLN A CA 1
ATOM 1465 C C . GLN A 1 187 ? -11.281 9.213 14.718 1.00 97.38 187 GLN A C 1
ATOM 1467 O O . GLN A 1 187 ? -10.902 9.086 15.884 1.00 97.38 187 GLN A O 1
ATOM 1472 N N . PHE A 1 188 ? -10.788 10.157 13.923 1.00 97.69 188 PHE A N 1
ATOM 1473 C CA . PHE A 1 188 ? -9.701 11.060 14.293 1.00 97.69 188 PHE A CA 1
ATOM 1474 C C . PHE A 1 188 ? -10.020 12.497 13.874 1.00 97.69 188 PHE A C 1
ATOM 1476 O O . PHE A 1 188 ? -10.540 12.733 12.786 1.00 97.69 188 PHE A O 1
ATOM 1483 N N . ASP A 1 189 ? -9.699 13.456 14.740 1.00 97.44 189 ASP A N 1
ATOM 1484 C CA . ASP A 1 189 ? -9.772 14.885 14.450 1.00 97.44 189 ASP A CA 1
ATOM 1485 C C . ASP A 1 189 ? -8.389 15.398 14.008 1.00 97.44 189 ASP A C 1
ATOM 1487 O O . ASP A 1 189 ? -7.495 15.553 14.850 1.00 97.44 189 ASP A O 1
ATOM 1491 N N . PRO A 1 190 ? -8.179 15.701 12.713 1.00 95.31 190 PRO A N 1
ATOM 1492 C CA . PRO A 1 190 ? -6.900 16.205 12.224 1.00 95.31 190 PRO A CA 1
ATOM 1493 C C . PRO A 1 190 ? -6.581 17.640 12.671 1.00 95.31 190 PRO A C 1
ATOM 1495 O O . PRO A 1 190 ? -5.442 18.067 12.501 1.00 95.31 190 PRO A O 1
ATOM 1498 N N . ASN A 1 191 ? -7.532 18.384 13.251 1.00 94.56 191 ASN A N 1
ATOM 1499 C CA . ASN A 1 191 ? -7.304 19.746 13.748 1.00 94.56 191 ASN A CA 1
ATOM 1500 C C . ASN A 1 191 ? -6.790 19.741 15.193 1.00 94.56 191 ASN A C 1
ATOM 1502 O O . ASN A 1 191 ? -5.885 20.502 15.532 1.00 94.56 191 ASN A O 1
ATOM 1506 N N . ASN A 1 192 ? -7.356 18.868 16.033 1.00 96.19 192 ASN A N 1
ATOM 1507 C CA . ASN A 1 192 ? -7.009 18.745 17.455 1.00 96.19 192 ASN A CA 1
ATOM 1508 C C . ASN A 1 192 ? -6.023 17.596 17.754 1.00 96.19 192 ASN A C 1
ATOM 1510 O O . ASN A 1 192 ? -5.511 17.496 18.868 1.00 96.19 192 ASN A O 1
ATOM 1514 N N . TYR A 1 193 ? -5.734 16.745 16.764 1.00 97.12 193 TYR A N 1
ATOM 1515 C CA . TYR A 1 193 ? -4.894 15.542 16.858 1.00 97.12 193 TYR A CA 1
ATOM 1516 C C . TYR A 1 193 ? -5.394 14.497 17.871 1.00 97.12 193 TYR A C 1
ATOM 1518 O O . TYR A 1 193 ? -4.609 13.755 18.468 1.00 97.12 193 TYR A O 1
ATOM 1526 N N . THR A 1 194 ? -6.710 14.426 18.062 1.00 97.12 194 THR A N 1
ATOM 1527 C CA . THR A 1 194 ? -7.375 13.551 19.032 1.00 97.12 194 THR A CA 1
ATOM 1528 C C . THR A 1 194 ? -8.175 12.444 18.352 1.00 97.12 194 THR A C 1
ATOM 1530 O O . THR A 1 194 ? -8.702 12.601 17.254 1.00 97.12 194 THR A O 1
ATOM 1533 N N . GLN A 1 195 ? -8.295 11.303 19.029 1.00 96.94 195 GLN A N 1
ATOM 1534 C CA . GLN A 1 195 ? -9.274 10.277 18.678 1.00 96.94 195 GLN A CA 1
ATOM 1535 C C . GLN A 1 195 ? -10.673 10.725 19.128 1.00 96.94 195 GLN A C 1
ATOM 1537 O O . GLN A 1 195 ? -10.826 11.272 20.223 1.00 96.94 195 GLN A O 1
ATOM 1542 N N . ILE A 1 196 ? -11.684 10.466 18.299 1.00 97.12 196 ILE A N 1
ATOM 1543 C CA . ILE A 1 196 ? -13.100 10.660 18.620 1.00 97.12 196 ILE A CA 1
ATOM 1544 C C . ILE A 1 196 ? -13.713 9.282 18.897 1.00 97.12 196 ILE A C 1
ATOM 1546 O O . ILE A 1 196 ? -13.658 8.399 18.043 1.00 97.12 196 ILE A O 1
ATOM 1550 N N . GLY A 1 197 ? -14.313 9.106 20.076 1.00 95.38 197 GLY A N 1
ATOM 1551 C CA . GLY A 1 197 ? -14.970 7.855 20.468 1.00 95.38 197 GLY A CA 1
ATOM 1552 C C . GLY A 1 197 ? -14.021 6.662 20.658 1.00 95.38 197 GLY A C 1
ATOM 1553 O O . GLY A 1 197 ? -12.799 6.806 20.735 1.00 95.38 197 GLY A O 1
ATOM 1554 N N . ASP A 1 198 ? -14.611 5.472 20.761 1.00 95.12 198 ASP A N 1
ATOM 1555 C CA . ASP A 1 198 ? -13.903 4.213 21.007 1.00 95.12 198 ASP A CA 1
ATOM 1556 C C . ASP A 1 198 ? -13.403 3.535 19.719 1.00 95.12 198 ASP A C 1
ATOM 1558 O O . ASP A 1 198 ? -13.930 3.741 18.624 1.00 95.12 198 ASP A O 1
ATOM 1562 N N . ASP A 1 199 ? -12.390 2.675 19.860 1.00 95.25 199 ASP A N 1
ATOM 1563 C CA . ASP A 1 199 ? -11.894 1.816 18.781 1.00 95.25 199 ASP A CA 1
ATOM 1564 C C . ASP A 1 199 ? -12.993 0.832 18.329 1.00 95.25 199 ASP A C 1
ATOM 1566 O O . ASP A 1 199 ? -13.491 0.037 19.129 1.00 95.25 199 ASP A O 1
ATOM 1570 N N . THR A 1 200 ? -13.301 0.787 17.032 1.00 97.06 200 THR A N 1
ATOM 1571 C CA . THR A 1 200 ? -14.096 -0.304 16.440 1.00 97.06 200 THR A CA 1
ATOM 1572 C C . THR A 1 200 ? -13.157 -1.424 15.980 1.00 97.06 200 THR A C 1
ATOM 1574 O O . THR A 1 200 ? -12.122 -1.155 15.369 1.00 97.06 200 THR A O 1
ATOM 1577 N N . GLU A 1 201 ? -13.482 -2.689 16.271 1.00 97.44 201 GLU A N 1
ATOM 1578 C CA . GLU A 1 201 ? -12.642 -3.850 15.934 1.00 97.44 201 GLU A CA 1
ATOM 1579 C C . GLU A 1 201 ? -13.407 -4.883 15.095 1.00 97.44 201 GLU A C 1
ATOM 1581 O O . GLU A 1 201 ? -14.414 -5.440 15.528 1.00 97.44 201 GLU A O 1
ATOM 1586 N N . PHE A 1 202 ? -12.884 -5.191 13.908 1.00 97.62 202 PHE A N 1
ATOM 1587 C CA . PHE A 1 202 ? -13.433 -6.188 12.997 1.00 97.62 202 PHE A CA 1
ATOM 1588 C C . PHE A 1 202 ? -12.604 -7.474 13.021 1.00 97.62 202 PHE A C 1
ATOM 1590 O O . PHE A 1 202 ? -11.412 -7.480 12.703 1.00 97.62 202 PHE A O 1
ATOM 1597 N N . ASN A 1 203 ? -13.265 -8.585 13.341 1.00 95.81 203 ASN A N 1
ATOM 1598 C CA . ASN A 1 203 ? -12.691 -9.930 13.382 1.00 95.81 203 ASN A CA 1
ATOM 1599 C C . ASN A 1 203 ? -13.133 -10.734 12.139 1.00 95.81 203 ASN A C 1
ATOM 1601 O O . ASN A 1 203 ? -13.855 -11.721 12.245 1.00 95.81 203 ASN A O 1
ATOM 1605 N N . ILE A 1 204 ? -12.743 -10.252 10.951 1.00 94.75 204 ILE A N 1
ATOM 1606 C CA . ILE A 1 204 ? -13.176 -10.789 9.641 1.00 94.75 204 ILE A CA 1
ATOM 1607 C C . ILE A 1 204 ? -12.211 -11.857 9.098 1.00 94.75 204 ILE A C 1
ATOM 1609 O O . ILE A 1 204 ? -12.637 -12.818 8.461 1.00 94.75 204 ILE A O 1
ATOM 1613 N N . HIS A 1 205 ? -10.904 -11.700 9.330 1.00 95.38 205 HIS A N 1
ATOM 1614 C CA . HIS A 1 205 ? -9.872 -12.532 8.700 1.00 95.38 205 HIS A CA 1
ATOM 1615 C C . HIS A 1 205 ? -9.452 -13.707 9.592 1.00 95.38 205 HIS A C 1
ATOM 1617 O O . HIS A 1 205 ? -9.346 -13.585 10.811 1.00 95.38 205 HIS A O 1
ATOM 1623 N N . SER A 1 206 ? -9.160 -14.862 8.988 1.00 93.69 206 SER A N 1
ATOM 1624 C CA . SER A 1 206 ? -8.672 -16.052 9.708 1.00 93.69 206 SER A CA 1
ATOM 1625 C C . SER A 1 206 ? -7.143 -16.081 9.878 1.00 93.69 206 SER A C 1
ATOM 1627 O O . SER A 1 206 ? -6.628 -16.846 10.704 1.00 93.69 206 SER A O 1
ATOM 1629 N N . GLY A 1 207 ? -6.421 -15.215 9.163 1.00 96.50 207 GLY A N 1
ATOM 1630 C CA . GLY A 1 207 ? -4.975 -15.003 9.226 1.00 96.50 207 GLY A CA 1
ATOM 1631 C C . GLY A 1 207 ? -4.604 -13.515 9.216 1.00 96.50 207 GLY A C 1
ATOM 1632 O O . GLY A 1 207 ? -5.411 -12.659 9.557 1.00 96.50 207 GLY A O 1
ATOM 1633 N N . THR A 1 208 ? -3.354 -13.190 8.874 1.00 98.00 208 THR A N 1
ATOM 1634 C CA . THR A 1 208 ? -2.877 -11.793 8.859 1.00 98.00 208 THR A CA 1
ATOM 1635 C C . THR A 1 208 ? -3.624 -10.950 7.831 1.00 98.00 208 THR A C 1
ATOM 1637 O O . THR A 1 208 ? -3.641 -11.325 6.660 1.00 98.00 208 THR A O 1
ATOM 1640 N N . VAL A 1 209 ? -4.134 -9.784 8.236 1.00 98.62 209 VAL A N 1
ATOM 1641 C CA . VAL A 1 209 ? -4.617 -8.758 7.300 1.00 98.62 209 VAL A CA 1
ATOM 1642 C C . VAL A 1 209 ? -3.404 -8.162 6.582 1.00 98.62 209 VAL A C 1
ATOM 1644 O O . VAL A 1 209 ? -2.481 -7.665 7.234 1.00 98.62 209 VAL A O 1
ATOM 1647 N N . ARG A 1 210 ? -3.355 -8.279 5.252 1.00 98.00 210 ARG A N 1
ATOM 1648 C CA . ARG A 1 210 ? -2.166 -7.961 4.444 1.00 98.00 210 ARG A CA 1
ATOM 1649 C C . ARG A 1 210 ? -2.215 -6.578 3.819 1.00 98.00 210 ARG A C 1
ATOM 1651 O O . ARG A 1 210 ? -1.219 -5.872 3.916 1.00 98.00 210 ARG A O 1
ATOM 1658 N N . GLU A 1 211 ? -3.347 -6.199 3.239 1.00 98.25 211 GLU A N 1
ATOM 1659 C CA . GLU A 1 211 ? -3.593 -4.858 2.704 1.00 98.25 211 GLU A CA 1
ATOM 1660 C C . GLU A 1 211 ? -5.085 -4.527 2.876 1.00 98.25 211 GLU A C 1
ATOM 1662 O O . GLU A 1 211 ? -5.950 -5.412 2.850 1.00 98.25 211 GLU A O 1
ATOM 1667 N N . LEU A 1 212 ? -5.382 -3.247 3.081 1.00 98.38 212 LEU A N 1
ATOM 1668 C CA . LEU A 1 212 ? -6.736 -2.707 3.141 1.00 98.38 212 LEU A CA 1
ATOM 1669 C C . LEU A 1 212 ? -6.772 -1.329 2.477 1.00 98.38 212 LEU A C 1
ATOM 1671 O O . LEU A 1 212 ? -5.752 -0.643 2.417 1.00 98.38 212 LEU A O 1
ATOM 1675 N N . ALA A 1 213 ? -7.937 -0.944 1.970 1.00 98.25 213 ALA A N 1
ATOM 1676 C CA . ALA A 1 213 ? -8.151 0.327 1.291 1.00 98.25 213 ALA A CA 1
ATOM 1677 C C . ALA A 1 213 ? -9.609 0.764 1.449 1.00 98.25 213 ALA A C 1
ATOM 1679 O O . ALA A 1 213 ? -10.528 -0.024 1.210 1.00 98.25 213 ALA A O 1
ATOM 1680 N N . PHE A 1 214 ? -9.830 2.015 1.850 1.00 98.12 214 PHE A N 1
ATOM 1681 C CA . PHE A 1 214 ? -11.159 2.617 1.753 1.00 98.12 214 PHE A CA 1
ATOM 1682 C C . PHE A 1 214 ? -11.529 2.864 0.291 1.00 98.12 214 PHE A C 1
ATOM 1684 O O . PHE A 1 214 ? -10.659 3.102 -0.546 1.00 98.12 214 PHE A O 1
ATOM 1691 N N . VAL A 1 215 ? -12.824 2.817 -0.011 1.00 97.38 215 VAL A N 1
ATOM 1692 C CA . VAL A 1 215 ? -13.341 3.060 -1.358 1.00 97.38 215 VAL A CA 1
ATOM 1693 C C . VAL A 1 215 ? -13.567 4.566 -1.572 1.00 97.38 215 VAL A C 1
ATOM 1695 O O . VAL A 1 215 ? -14.384 5.160 -0.861 1.00 97.38 215 VAL A O 1
ATOM 1698 N N . PRO A 1 216 ? -12.895 5.203 -2.552 1.00 92.94 216 PRO A N 1
ATOM 1699 C CA . PRO A 1 216 ? -13.187 6.578 -2.955 1.00 92.94 216 PRO A CA 1
ATOM 1700 C C . PRO A 1 216 ? -14.653 6.764 -3.357 1.00 92.94 216 PRO A C 1
ATOM 1702 O O . PRO A 1 216 ? -15.286 5.844 -3.872 1.00 92.94 216 PRO A O 1
ATOM 1705 N N . ASN A 1 217 ? -15.206 7.957 -3.127 1.00 86.81 217 ASN A N 1
ATOM 1706 C CA . ASN A 1 217 ? -16.583 8.334 -3.491 1.00 86.81 217 ASN A CA 1
ATOM 1707 C C . ASN A 1 217 ? -17.706 7.467 -2.870 1.00 86.81 217 ASN A C 1
ATOM 1709 O O . ASN A 1 217 ? -18.883 7.684 -3.155 1.00 86.81 217 ASN A O 1
ATOM 1713 N N . ARG A 1 218 ? -17.378 6.507 -1.990 1.00 84.62 218 ARG A N 1
ATOM 1714 C CA . ARG A 1 218 ? -18.329 5.638 -1.278 1.00 84.62 218 ARG A CA 1
ATOM 1715 C C . ARG A 1 218 ? -18.025 5.641 0.217 1.00 84.62 218 ARG A C 1
ATOM 1717 O O . ARG A 1 218 ? -17.368 4.743 0.743 1.00 84.62 218 ARG A O 1
ATOM 1724 N N . ASN A 1 219 ? -18.520 6.671 0.900 1.00 84.81 219 ASN A N 1
ATOM 1725 C CA . ASN A 1 219 ? -18.299 6.875 2.331 1.00 84.81 219 ASN A CA 1
ATOM 1726 C C . ASN A 1 219 ? -18.595 5.600 3.151 1.00 84.81 219 ASN A C 1
ATOM 1728 O O . ASN A 1 219 ? -19.703 5.067 3.101 1.00 84.81 219 ASN A O 1
ATOM 1732 N N . GLY A 1 220 ? -17.610 5.148 3.929 1.00 90.62 220 GLY A N 1
ATOM 1733 C CA . GLY A 1 220 ? -17.748 4.029 4.860 1.00 90.62 220 GLY A CA 1
ATOM 1734 C C . GLY A 1 220 ? -17.522 2.626 4.290 1.00 90.62 220 GLY A C 1
ATOM 1735 O O . GLY A 1 220 ? -17.664 1.667 5.043 1.00 90.62 220 GLY A O 1
ATOM 1736 N N . TYR A 1 221 ? -17.145 2.466 3.019 1.00 96.81 221 TYR A N 1
ATOM 1737 C CA . TYR A 1 221 ? -16.796 1.146 2.480 1.00 96.81 221 TYR A CA 1
ATOM 1738 C C . TYR A 1 221 ? -15.287 0.888 2.553 1.00 96.81 221 TYR A C 1
ATOM 1740 O O . TYR A 1 221 ? -14.483 1.667 2.041 1.00 96.81 221 TYR A O 1
ATOM 1748 N N . LEU A 1 222 ? -14.911 -0.229 3.175 1.00 98.31 222 LEU A N 1
ATOM 1749 C CA . LEU A 1 222 ? -13.537 -0.693 3.350 1.00 98.31 222 LEU A CA 1
ATOM 1750 C C . LEU A 1 222 ? -13.351 -2.046 2.655 1.00 98.31 222 LEU A C 1
ATOM 1752 O O . LEU A 1 222 ? -14.039 -3.016 2.980 1.00 98.31 222 LEU A O 1
ATOM 1756 N N . ILE A 1 223 ? -12.387 -2.127 1.741 1.00 98.56 223 ILE A N 1
ATOM 1757 C CA . ILE A 1 223 ? -11.938 -3.383 1.136 1.00 98.56 223 ILE A CA 1
ATOM 1758 C C . ILE A 1 223 ? -10.752 -3.914 1.944 1.00 98.56 223 ILE A C 1
ATOM 1760 O O . ILE A 1 223 ? -9.840 -3.156 2.280 1.00 98.56 223 ILE A O 1
ATOM 1764 N N . SER A 1 224 ? -10.733 -5.211 2.261 1.00 98.62 224 SER A N 1
ATOM 1765 C CA . SER A 1 224 ? -9.620 -5.825 2.999 1.00 98.62 224 SER A CA 1
ATOM 1766 C C . SER A 1 224 ? -9.288 -7.242 2.536 1.00 98.62 224 SER A C 1
ATOM 1768 O O . SER A 1 224 ? -10.175 -8.072 2.328 1.00 98.62 224 SER A O 1
ATOM 1770 N N . GLY A 1 225 ? -7.992 -7.527 2.407 1.00 98.06 225 GLY A N 1
ATOM 1771 C CA . GLY A 1 225 ? -7.454 -8.832 2.032 1.00 98.06 225 GLY A CA 1
ATOM 1772 C C . GLY A 1 225 ? -6.458 -9.351 3.067 1.00 98.06 225 GLY A C 1
ATOM 1773 O O . GLY A 1 225 ? -5.729 -8.581 3.698 1.00 98.06 225 GLY A O 1
ATOM 1774 N N . GLY A 1 226 ? -6.408 -10.669 3.239 1.00 96.69 226 GLY A N 1
ATOM 1775 C CA . GLY A 1 226 ? -5.502 -11.308 4.183 1.00 96.69 226 GLY A CA 1
ATOM 1776 C C . GLY A 1 226 ? -5.159 -12.753 3.844 1.00 96.69 226 GLY A C 1
ATOM 1777 O O . GLY A 1 226 ? -5.585 -13.321 2.838 1.00 96.69 226 GLY A O 1
ATOM 1778 N N . ALA A 1 227 ? -4.362 -13.350 4.725 1.00 95.44 227 ALA A N 1
ATOM 1779 C CA . ALA A 1 227 ? -4.037 -14.766 4.681 1.00 95.44 227 ALA A CA 1
ATOM 1780 C C . ALA A 1 227 ? -5.192 -15.630 5.217 1.00 95.44 227 ALA A C 1
ATOM 1782 O O . ALA A 1 227 ? -5.855 -15.245 6.181 1.00 95.44 227 ALA A O 1
ATOM 1783 N N . GLY A 1 228 ? -5.371 -16.823 4.647 1.00 90.69 228 GLY A N 1
ATOM 1784 C CA . GLY A 1 228 ? -6.281 -17.856 5.150 1.00 90.69 228 GLY A CA 1
ATOM 1785 C C . GLY A 1 228 ? -7.410 -18.255 4.197 1.00 90.69 228 GLY A C 1
ATOM 1786 O O . GLY A 1 228 ? -7.480 -19.423 3.836 1.00 90.69 228 GLY A O 1
ATOM 1787 N N . SER A 1 229 ? -8.303 -17.333 3.817 1.00 87.38 229 SER A N 1
ATOM 1788 C CA . SER A 1 229 ? -9.525 -17.672 3.057 1.00 87.38 229 SER A CA 1
ATOM 1789 C C . SER A 1 229 ? -9.409 -17.575 1.534 1.00 87.38 229 SER A C 1
ATOM 1791 O O . SER A 1 229 ? -10.185 -18.222 0.843 1.00 87.38 229 SER A O 1
ATOM 1793 N N . GLY A 1 230 ? -8.504 -16.744 1.005 1.00 91.56 230 GLY A N 1
ATOM 1794 C CA . GLY A 1 230 ? -8.503 -16.371 -0.420 1.00 91.56 230 GLY A CA 1
ATOM 1795 C C . GLY A 1 230 ? -9.633 -15.414 -0.830 1.00 91.56 230 GLY A C 1
ATOM 1796 O O . GLY A 1 230 ? -9.745 -15.056 -1.999 1.00 91.56 230 GLY A O 1
ATOM 1797 N N . SER A 1 231 ? -10.438 -14.946 0.126 1.00 95.25 231 SER A N 1
ATOM 1798 C CA . SER A 1 231 ? -11.494 -13.951 -0.096 1.00 95.25 231 SER A CA 1
ATOM 1799 C C . SER A 1 231 ? -10.993 -12.536 0.185 1.00 95.25 231 SER A C 1
ATOM 1801 O O . SER A 1 231 ? -10.305 -12.295 1.184 1.00 95.25 231 SER A O 1
ATOM 1803 N N . VAL A 1 232 ? -11.424 -11.568 -0.623 1.00 98.12 232 VAL A N 1
ATOM 1804 C CA . VAL A 1 232 ? -11.324 -10.138 -0.291 1.00 98.12 232 VAL A CA 1
ATOM 1805 C C . VAL A 1 232 ? -12.684 -9.650 0.198 1.00 98.12 232 VAL A C 1
ATOM 1807 O O . VAL A 1 232 ? -13.700 -9.875 -0.448 1.00 98.12 232 VAL A O 1
ATOM 1810 N N . ASN A 1 233 ? -12.719 -9.015 1.368 1.00 98.19 233 ASN A N 1
ATOM 1811 C CA . ASN A 1 233 ? -13.958 -8.656 2.059 1.00 98.19 233 ASN A CA 1
ATOM 1812 C C . ASN A 1 233 ? -14.314 -7.185 1.833 1.00 98.19 233 ASN A C 1
ATOM 1814 O O . ASN A 1 233 ? -13.461 -6.311 2.008 1.00 98.19 233 ASN A O 1
ATOM 1818 N N . ILE A 1 234 ? -15.587 -6.922 1.532 1.00 98.19 234 ILE A N 1
ATOM 1819 C CA . ILE A 1 234 ? -16.189 -5.589 1.448 1.00 98.19 234 ILE A CA 1
ATOM 1820 C C . ILE A 1 234 ? -16.925 -5.334 2.767 1.00 98.19 234 ILE A C 1
ATOM 1822 O O . ILE A 1 234 ? -17.877 -6.040 3.100 1.00 98.19 234 ILE A O 1
ATOM 1826 N N . THR A 1 235 ? -16.491 -4.333 3.529 1.00 98.19 235 THR A N 1
ATOM 1827 C CA . THR A 1 235 ? -17.043 -4.000 4.853 1.00 98.19 235 THR A CA 1
ATOM 1828 C C . THR A 1 235 ? -17.674 -2.615 4.824 1.00 98.19 235 THR A C 1
ATOM 1830 O O . THR A 1 235 ? -17.008 -1.651 4.459 1.00 98.19 235 THR A O 1
ATOM 1833 N N . ASP A 1 236 ? -18.934 -2.506 5.237 1.00 96.75 236 ASP A N 1
ATOM 1834 C CA . ASP A 1 236 ? -19.549 -1.232 5.612 1.00 96.75 236 ASP A CA 1
ATOM 1835 C C . ASP A 1 236 ? -19.168 -0.957 7.070 1.00 96.75 236 ASP A C 1
ATOM 1837 O O . ASP A 1 236 ? -19.628 -1.650 7.984 1.00 96.75 236 ASP A O 1
ATOM 1841 N N . VAL A 1 237 ? -18.280 0.016 7.290 1.00 95.81 237 VAL A N 1
ATOM 1842 C CA . VAL A 1 237 ? -17.781 0.333 8.633 1.00 95.81 237 VAL A CA 1
ATOM 1843 C C . VAL A 1 237 ? -18.788 1.115 9.474 1.00 95.81 237 VAL A C 1
ATOM 1845 O O . VAL A 1 237 ? -18.716 1.047 10.698 1.00 95.81 237 VAL A O 1
ATOM 1848 N N . ASN A 1 238 ? -19.755 1.797 8.850 1.00 93.50 238 ASN A N 1
ATOM 1849 C CA . ASN A 1 238 ? -20.809 2.521 9.564 1.00 93.50 238 ASN A CA 1
ATOM 1850 C C . ASN A 1 238 ? -21.849 1.539 10.118 1.00 93.50 238 ASN A C 1
ATOM 1852 O O . ASN A 1 238 ? -22.252 1.640 11.274 1.00 93.50 238 ASN A O 1
ATOM 1856 N N . ALA A 1 239 ? -22.248 0.551 9.311 1.00 94.94 239 ALA A N 1
ATOM 1857 C CA . ALA A 1 239 ? -23.125 -0.541 9.737 1.00 94.94 239 ALA A CA 1
ATOM 1858 C C . ALA A 1 239 ? -22.375 -1.711 10.410 1.00 94.94 239 ALA A C 1
ATOM 1860 O O . ALA A 1 239 ? -22.991 -2.730 10.725 1.00 94.94 239 ALA A O 1
ATOM 1861 N N . GLN A 1 240 ? -21.057 -1.574 10.589 1.00 94.81 240 GLN A N 1
ATOM 1862 C CA . GLN A 1 240 ? -20.131 -2.532 11.200 1.00 94.81 240 GLN A CA 1
ATOM 1863 C C . GLN A 1 240 ? -20.260 -3.983 10.692 1.00 94.81 240 GLN A C 1
ATOM 1865 O O . GLN A 1 240 ? -20.190 -4.937 11.469 1.00 94.81 240 GLN A O 1
ATOM 1870 N N . LYS A 1 241 ? -20.453 -4.172 9.382 1.00 95.69 241 LYS A N 1
ATOM 1871 C CA . LYS A 1 241 ? -20.763 -5.486 8.792 1.00 95.69 241 LYS A CA 1
ATOM 1872 C C . LYS A 1 241 ? -20.035 -5.736 7.474 1.00 95.69 241 LYS A C 1
ATOM 1874 O O . LYS A 1 241 ? -19.844 -4.825 6.670 1.00 95.69 241 LYS A O 1
ATOM 1879 N N . VAL A 1 242 ? -19.702 -6.999 7.215 1.00 96.81 242 VAL A N 1
ATOM 1880 C CA . VAL A 1 242 ? -19.339 -7.452 5.865 1.00 96.81 242 VAL A CA 1
ATOM 1881 C C . VAL A 1 242 ? -20.606 -7.442 5.007 1.00 96.81 242 VAL A C 1
ATOM 1883 O O . VAL A 1 242 ? -21.645 -7.952 5.423 1.00 96.81 242 VAL A O 1
ATOM 1886 N N . VAL A 1 243 ? -20.528 -6.821 3.832 1.00 96.88 243 VAL A N 1
ATOM 1887 C CA . VAL A 1 243 ? -21.651 -6.634 2.891 1.00 96.88 243 VAL A CA 1
ATOM 1888 C C . VAL A 1 243 ? -21.479 -7.399 1.579 1.00 96.88 243 VAL A C 1
ATOM 1890 O O . VAL A 1 243 ? -22.409 -7.453 0.779 1.00 96.88 243 VAL A O 1
ATOM 1893 N N . GLY A 1 244 ? -20.298 -7.965 1.347 1.00 96.19 244 GLY A N 1
ATOM 1894 C CA . GLY A 1 244 ? -19.969 -8.722 0.147 1.00 96.19 244 GLY A CA 1
ATOM 1895 C C . GLY A 1 244 ? -18.531 -9.224 0.179 1.00 96.19 244 GLY A C 1
ATOM 1896 O O . GLY A 1 244 ? -17.715 -8.774 0.990 1.00 96.19 244 GLY A O 1
ATOM 1897 N N . THR A 1 245 ? -18.227 -10.155 -0.715 1.00 96.75 245 THR A N 1
ATOM 1898 C CA . THR A 1 245 ? -16.907 -10.768 -0.867 1.00 96.75 245 THR A CA 1
ATOM 1899 C C . THR A 1 245 ? -16.544 -10.879 -2.342 1.00 96.75 245 THR A C 1
ATOM 1901 O O . THR A 1 245 ? -17.394 -11.083 -3.205 1.00 96.75 245 THR A O 1
ATOM 1904 N N . PHE A 1 246 ? -15.255 -10.746 -2.629 1.00 98.00 246 PHE A N 1
ATOM 1905 C CA . PHE A 1 246 ? -14.659 -11.184 -3.880 1.00 98.00 246 PHE A CA 1
ATOM 1906 C C . PHE A 1 246 ? -14.000 -12.536 -3.628 1.00 98.00 246 PHE A C 1
ATOM 1908 O O . PHE A 1 246 ? -12.960 -12.618 -2.966 1.00 98.00 246 PHE A O 1
ATOM 1915 N N . ASP A 1 247 ? -14.626 -13.588 -4.141 1.00 95.62 247 ASP A N 1
ATOM 1916 C CA . ASP A 1 247 ? -14.156 -14.963 -4.019 1.00 95.62 247 ASP A CA 1
ATOM 1917 C C . ASP A 1 247 ? -13.609 -15.453 -5.362 1.00 95.62 247 ASP A C 1
ATOM 1919 O O . ASP A 1 247 ? -14.201 -15.226 -6.419 1.00 95.62 247 ASP A O 1
ATOM 1923 N N . GLY A 1 248 ? -12.454 -16.121 -5.333 1.00 94.62 248 GLY A N 1
ATOM 1924 C CA . GLY A 1 248 ? -11.863 -16.707 -6.536 1.00 94.62 248 GLY A CA 1
ATOM 1925 C C . GLY A 1 248 ? -10.356 -16.938 -6.487 1.00 94.62 248 GLY A C 1
ATOM 1926 O O . GLY A 1 248 ? -9.882 -17.799 -7.228 1.00 94.62 248 GLY A O 1
ATOM 1927 N N . HIS A 1 249 ? -9.607 -16.223 -5.639 1.00 97.50 249 HIS A N 1
ATOM 1928 C CA . HIS A 1 249 ? -8.204 -16.565 -5.391 1.00 97.50 249 HIS A CA 1
ATOM 1929 C C . HIS A 1 249 ? -8.108 -17.906 -4.649 1.00 97.50 249 HIS A C 1
ATOM 1931 O O . HIS A 1 249 ? -8.881 -18.168 -3.729 1.00 97.50 249 HIS A O 1
ATOM 1937 N N . SER A 1 250 ? -7.144 -18.745 -5.029 1.00 96.38 250 SER A N 1
ATOM 1938 C CA . SER A 1 250 ? -6.877 -20.036 -4.368 1.00 96.38 250 SER A CA 1
ATOM 1939 C C . SER A 1 250 ? -5.755 -19.964 -3.322 1.00 96.38 250 SER A C 1
ATOM 1941 O O . SER A 1 250 ? -5.445 -20.963 -2.674 1.00 96.38 250 SER A O 1
ATOM 1943 N N . GLY A 1 251 ? -5.152 -18.783 -3.148 1.00 95.56 251 GLY A N 1
ATOM 1944 C CA . GLY A 1 251 ? -4.060 -18.507 -2.216 1.00 95.56 251 GLY A CA 1
ATOM 1945 C C . GLY A 1 251 ? -4.356 -17.343 -1.268 1.00 95.56 251 GLY A C 1
ATOM 1946 O O . GLY A 1 251 ? -5.431 -16.752 -1.279 1.00 95.56 251 GLY A O 1
ATOM 1947 N N . ASN A 1 252 ? -3.379 -16.985 -0.435 1.00 97.31 252 ASN A N 1
ATOM 1948 C CA . ASN A 1 252 ? -3.483 -15.841 0.473 1.00 97.31 252 ASN A CA 1
ATOM 1949 C C . ASN A 1 252 ? -3.576 -14.534 -0.318 1.00 97.31 252 ASN A C 1
ATOM 1951 O O . ASN A 1 252 ? -2.794 -14.343 -1.244 1.00 97.31 252 ASN A O 1
ATOM 1955 N N . ILE A 1 253 ? -4.419 -13.588 0.093 1.00 98.44 253 ILE A N 1
ATOM 1956 C CA . ILE A 1 253 ? -4.381 -12.246 -0.496 1.00 98.44 253 ILE A CA 1
ATOM 1957 C C . ILE A 1 253 ? -3.167 -11.505 0.066 1.00 98.44 253 ILE A C 1
ATOM 1959 O O . ILE A 1 253 ? -3.016 -11.377 1.283 1.00 98.44 253 ILE A O 1
ATOM 1963 N N . LEU A 1 254 ? -2.296 -11.029 -0.821 1.00 98.00 254 LEU A N 1
ATOM 1964 C CA . LEU A 1 254 ? -1.055 -10.333 -0.478 1.00 98.00 254 LEU A CA 1
ATOM 1965 C C . LEU A 1 254 ? -1.180 -8.815 -0.617 1.00 98.00 254 LEU A C 1
ATOM 1967 O O . LEU A 1 254 ? -0.478 -8.084 0.084 1.00 98.00 254 LEU A O 1
ATOM 1971 N N . THR A 1 255 ? -2.058 -8.349 -1.508 1.00 98.44 255 THR A N 1
ATOM 1972 C CA . THR A 1 255 ? -2.231 -6.931 -1.831 1.00 98.44 255 THR A CA 1
ATOM 1973 C C . THR A 1 255 ? -3.628 -6.636 -2.392 1.00 98.44 255 THR A C 1
ATOM 1975 O O . THR A 1 255 ? -4.263 -7.498 -3.004 1.00 98.44 255 THR A O 1
ATOM 1978 N N . VAL A 1 256 ? -4.107 -5.413 -2.156 1.00 98.62 256 VAL A N 1
ATOM 1979 C CA . VAL A 1 256 ? -5.411 -4.876 -2.567 1.00 98.62 256 VAL A CA 1
ATOM 1980 C C . VAL A 1 256 ? -5.213 -3.404 -2.929 1.00 98.62 256 VAL A C 1
ATOM 1982 O O . VAL A 1 256 ? -4.574 -2.666 -2.181 1.00 98.62 256 VAL A O 1
ATOM 1985 N N . TYR A 1 257 ? -5.786 -2.957 -4.041 1.00 98.44 257 TYR A N 1
ATOM 1986 C CA . TYR A 1 257 ? -5.810 -1.553 -4.443 1.00 98.44 257 TYR A CA 1
ATOM 1987 C C . TYR A 1 257 ? -7.188 -1.208 -5.015 1.00 98.44 257 TYR A C 1
ATOM 1989 O O . TYR A 1 257 ? -7.730 -1.965 -5.817 1.00 98.44 257 TYR A O 1
ATOM 1997 N N . VAL A 1 258 ? -7.752 -0.068 -4.620 1.00 97.75 258 VAL A N 1
ATOM 1998 C CA . VAL A 1 258 ? -9.014 0.456 -5.165 1.00 97.75 258 VAL A CA 1
ATOM 1999 C C . VAL A 1 258 ? -8.682 1.643 -6.064 1.00 97.75 258 VAL A C 1
ATOM 2001 O O . VAL A 1 258 ? -7.965 2.543 -5.636 1.00 97.75 258 VAL A O 1
ATOM 2004 N N . GLY A 1 259 ? -9.161 1.629 -7.309 1.00 95.25 259 GLY A N 1
ATOM 2005 C CA . GLY A 1 259 ? -8.946 2.718 -8.263 1.00 95.25 259 GLY A CA 1
ATOM 2006 C C . GLY A 1 259 ? -9.663 4.005 -7.845 1.00 95.25 259 GLY A C 1
ATOM 2007 O O . GLY A 1 259 ? -10.647 3.963 -7.108 1.00 95.25 259 GLY A O 1
ATOM 2008 N N . GLU A 1 260 ? -9.207 5.154 -8.348 1.00 92.00 260 GLU A N 1
ATOM 2009 C CA . GLU A 1 260 ? -9.655 6.490 -7.904 1.00 92.00 260 GLU A CA 1
ATOM 2010 C C . GLU A 1 260 ? -11.164 6.736 -8.072 1.00 92.00 260 GLU A C 1
ATOM 2012 O O . GLU A 1 260 ? -11.783 7.423 -7.264 1.00 92.00 260 GLU A O 1
ATOM 2017 N N . ALA A 1 261 ? -11.787 6.120 -9.081 1.00 91.31 261 ALA A N 1
ATOM 2018 C CA . ALA A 1 261 ? -13.236 6.171 -9.281 1.00 91.31 261 ALA A CA 1
ATOM 2019 C C . ALA A 1 261 ? -14.043 5.385 -8.221 1.00 91.31 261 ALA A C 1
ATOM 2021 O O . ALA A 1 261 ? -15.245 5.598 -8.090 1.00 91.31 261 ALA A O 1
ATOM 2022 N N . GLY A 1 262 ? -13.412 4.466 -7.482 1.00 94.06 262 GLY A N 1
ATOM 2023 C CA . GLY A 1 262 ? -14.048 3.598 -6.484 1.00 94.06 262 GLY A CA 1
ATOM 2024 C C . GLY A 1 262 ? -14.754 2.352 -7.036 1.00 94.06 262 GLY A C 1
ATOM 2025 O O . GLY A 1 262 ? -15.158 1.498 -6.253 1.00 94.06 262 GLY A O 1
ATOM 2026 N N . ASP A 1 263 ? -14.890 2.212 -8.359 1.00 94.50 263 ASP A N 1
ATOM 2027 C CA . ASP A 1 263 ? -15.620 1.097 -8.988 1.00 94.50 263 ASP A CA 1
ATOM 2028 C C . ASP A 1 263 ? -14.741 -0.114 -9.360 1.00 94.50 263 ASP A C 1
ATOM 2030 O O . ASP A 1 263 ? -15.259 -1.227 -9.438 1.00 94.50 263 ASP A O 1
ATOM 2034 N N . LEU A 1 264 ? -13.431 0.077 -9.572 1.00 97.19 264 LEU A N 1
ATOM 2035 C CA . LEU A 1 264 ? -12.483 -0.987 -9.928 1.00 97.19 264 LEU A CA 1
ATOM 2036 C C . LEU A 1 264 ? -11.580 -1.330 -8.740 1.00 97.19 264 LEU A C 1
ATOM 2038 O O . LEU A 1 264 ? -10.975 -0.444 -8.134 1.00 97.19 264 LEU A O 1
ATOM 2042 N N . VAL A 1 265 ? -11.442 -2.621 -8.448 1.00 98.38 265 VAL A N 1
ATOM 2043 C CA . VAL A 1 265 ? -10.519 -3.142 -7.436 1.00 98.38 265 VAL A CA 1
ATOM 2044 C C . VAL A 1 265 ? -9.531 -4.098 -8.094 1.00 98.38 265 VAL A C 1
ATOM 2046 O O . VAL A 1 265 ? -9.932 -4.985 -8.841 1.00 98.38 265 VAL A O 1
ATOM 2049 N N . ALA A 1 266 ? -8.244 -3.934 -7.796 1.00 98.56 266 ALA A N 1
ATOM 2050 C CA . ALA A 1 266 ? -7.180 -4.850 -8.185 1.00 98.56 266 ALA A CA 1
ATOM 2051 C C . ALA A 1 266 ? -6.662 -5.603 -6.952 1.00 98.56 266 ALA A C 1
ATOM 2053 O O . ALA A 1 266 ? -6.428 -5.004 -5.899 1.00 98.56 266 ALA A O 1
ATOM 2054 N N . THR A 1 267 ? -6.473 -6.914 -7.067 1.00 98.75 267 THR A N 1
ATOM 2055 C CA . THR A 1 267 ? -5.984 -7.772 -5.977 1.00 98.75 267 THR A CA 1
ATOM 2056 C C . THR A 1 267 ? -4.860 -8.667 -6.470 1.00 98.75 267 THR A C 1
ATOM 2058 O O . THR A 1 267 ? -4.854 -9.069 -7.630 1.00 98.75 267 THR A O 1
ATOM 2061 N N . GLY A 1 268 ? -3.913 -8.984 -5.590 1.00 98.31 268 GLY A N 1
ATOM 2062 C CA . GLY A 1 268 ? -2.844 -9.945 -5.856 1.00 98.31 268 GLY A CA 1
ATOM 2063 C C . GLY A 1 268 ? -2.833 -11.048 -4.804 1.00 98.31 268 GLY A C 1
ATOM 2064 O O . GLY A 1 268 ? -2.886 -10.760 -3.602 1.00 98.31 268 GLY A O 1
ATOM 2065 N N . GLY A 1 269 ? -2.791 -12.302 -5.256 1.00 97.56 269 GLY A N 1
ATOM 2066 C CA . GLY A 1 269 ? -2.836 -13.488 -4.403 1.00 97.56 269 GLY A CA 1
ATOM 2067 C C . GLY A 1 269 ? -1.570 -14.338 -4.483 1.00 97.56 269 GLY A C 1
ATOM 2068 O O . GLY A 1 269 ? -0.856 -14.319 -5.479 1.00 97.56 269 GLY A O 1
ATOM 2069 N N . SER A 1 270 ? -1.327 -15.165 -3.464 1.00 97.06 270 SER A N 1
ATOM 2070 C CA . SER A 1 270 ? -0.263 -16.183 -3.470 1.00 97.06 270 SER A CA 1
ATOM 2071 C C . SER A 1 270 ? -0.585 -17.398 -4.362 1.00 97.06 270 SER A C 1
ATOM 2073 O O . SER A 1 270 ? -0.108 -18.503 -4.112 1.00 97.06 270 SER A O 1
ATOM 2075 N N . ASP A 1 271 ? -1.477 -17.209 -5.334 1.00 96.69 271 ASP A N 1
ATOM 2076 C CA . ASP A 1 271 ? -1.824 -18.127 -6.418 1.00 96.69 271 ASP A CA 1
ATOM 2077 C C . ASP A 1 271 ? -1.232 -17.661 -7.763 1.00 96.69 271 ASP A C 1
ATOM 2079 O O . ASP A 1 271 ? -1.630 -18.144 -8.819 1.00 96.69 271 ASP A O 1
ATOM 2083 N N . ASN A 1 272 ? -0.294 -16.706 -7.715 1.00 97.00 272 ASN A N 1
ATOM 2084 C CA . ASN A 1 272 ? 0.358 -16.067 -8.861 1.00 97.00 272 ASN A CA 1
ATOM 2085 C C . ASN A 1 272 ? -0.624 -15.420 -9.858 1.00 97.00 272 ASN A C 1
ATOM 2087 O O . ASN A 1 272 ? -0.331 -15.294 -11.052 1.00 97.00 272 ASN A O 1
ATOM 2091 N N . THR A 1 273 ? -1.784 -14.966 -9.368 1.00 97.75 273 THR A N 1
ATOM 2092 C CA . THR A 1 273 ? -2.726 -14.160 -10.154 1.00 97.75 273 THR A CA 1
ATOM 2093 C C . THR A 1 273 ? -2.856 -12.744 -9.608 1.00 97.75 273 THR A C 1
ATOM 2095 O O . THR A 1 273 ? -2.907 -12.516 -8.394 1.00 97.75 273 THR A O 1
ATOM 2098 N N . LEU A 1 274 ? -2.962 -11.785 -10.525 1.00 98.06 274 LEU A N 1
ATOM 2099 C CA . LEU A 1 274 ? -3.713 -10.562 -10.284 1.00 98.06 274 LEU A CA 1
ATOM 2100 C C . LEU A 1 274 ? -5.157 -10.780 -10.716 1.00 98.06 274 LEU A C 1
ATOM 2102 O O . LEU A 1 274 ? -5.426 -11.491 -11.686 1.00 98.06 274 LEU A O 1
ATOM 2106 N N . ARG A 1 275 ? -6.089 -10.121 -10.034 1.00 98.56 275 ARG A N 1
ATOM 2107 C CA . ARG A 1 275 ? -7.499 -10.111 -10.422 1.00 98.56 275 ARG A CA 1
ATOM 2108 C C . ARG A 1 275 ? -8.054 -8.706 -10.389 1.00 98.56 275 ARG A C 1
ATOM 2110 O O . ARG A 1 275 ? -7.750 -7.933 -9.481 1.00 98.56 275 ARG A O 1
ATOM 2117 N N . LEU A 1 276 ? -8.876 -8.409 -11.385 1.00 98.38 276 LEU A N 1
ATOM 2118 C CA . LEU A 1 276 ? -9.642 -7.178 -11.477 1.00 98.38 276 LEU A CA 1
ATOM 2119 C C . LEU A 1 276 ? -11.101 -7.484 -11.137 1.00 98.38 276 LEU A C 1
ATOM 2121 O O . LEU A 1 276 ? -11.656 -8.488 -11.594 1.00 98.38 276 LEU A O 1
ATOM 2125 N N . TRP A 1 277 ? -11.723 -6.618 -10.341 1.00 98.44 277 TRP A N 1
ATOM 2126 C CA . TRP A 1 277 ? -13.092 -6.778 -9.854 1.00 98.44 277 TRP A CA 1
ATOM 2127 C C . TRP A 1 277 ? -13.877 -5.480 -10.031 1.00 98.44 277 TRP A C 1
ATOM 2129 O O . TRP A 1 277 ? -13.410 -4.415 -9.626 1.00 98.44 277 TRP A O 1
ATOM 2139 N N . ASP A 1 278 ? -15.087 -5.572 -10.580 1.00 96.81 278 ASP A N 1
ATOM 2140 C CA . ASP A 1 278 ? -16.049 -4.468 -10.565 1.00 96.81 278 ASP A CA 1
ATOM 2141 C C . ASP A 1 278 ? -16.835 -4.517 -9.244 1.00 96.81 278 ASP A C 1
ATOM 2143 O O . ASP A 1 278 ? -17.551 -5.479 -8.948 1.00 96.81 278 ASP A O 1
ATOM 2147 N N . LEU A 1 279 ? -16.693 -3.468 -8.430 1.00 95.31 279 LEU A N 1
ATOM 2148 C CA . LEU A 1 279 ? -17.267 -3.385 -7.084 1.00 95.31 279 LEU A CA 1
ATOM 2149 C C . LEU A 1 279 ? -18.804 -3.305 -7.097 1.00 95.31 279 LEU A C 1
ATOM 2151 O O . LEU A 1 279 ? -19.450 -3.695 -6.126 1.00 95.31 279 LEU A O 1
ATOM 2155 N N . ARG A 1 280 ? -19.403 -2.804 -8.185 1.00 92.88 280 ARG A N 1
ATOM 2156 C CA . ARG A 1 280 ? -20.859 -2.607 -8.314 1.00 92.88 280 ARG A CA 1
ATOM 2157 C C . ARG A 1 280 ? -21.598 -3.925 -8.493 1.00 92.88 280 ARG A C 1
ATOM 2159 O O . ARG A 1 280 ? -22.615 -4.152 -7.848 1.00 92.88 280 ARG A O 1
ATOM 2166 N N . SER A 1 281 ? -21.082 -4.770 -9.377 1.00 94.69 281 SER A N 1
ATOM 2167 C CA . SER A 1 281 ? -21.596 -6.106 -9.676 1.00 94.69 281 SER A CA 1
ATOM 2168 C C . SER A 1 281 ? -21.038 -7.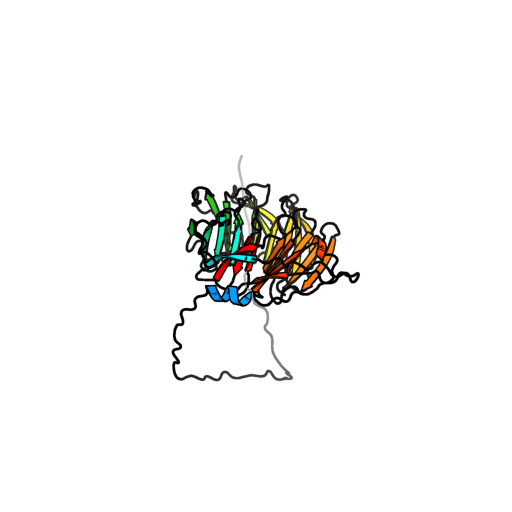181 -8.741 1.00 94.69 281 SER A C 1
ATOM 2170 O O . SER A 1 281 ? -21.591 -8.276 -8.690 1.00 94.69 281 SER A O 1
ATOM 2172 N N . GLN A 1 282 ? -19.961 -6.867 -8.014 1.00 94.62 282 GLN A N 1
ATOM 2173 C CA . GLN A 1 282 ? -19.172 -7.787 -7.193 1.00 94.62 282 GLN A CA 1
ATOM 2174 C C . GLN A 1 282 ? -18.624 -8.986 -7.983 1.00 94.62 282 GLN A C 1
ATOM 2176 O O . GLN A 1 282 ? -18.597 -10.118 -7.504 1.00 94.62 282 GLN A O 1
ATOM 2181 N N . ARG A 1 283 ? -18.187 -8.743 -9.225 1.00 96.12 283 ARG A N 1
ATOM 2182 C CA . ARG A 1 283 ? -17.683 -9.785 -10.129 1.00 96.12 283 ARG A CA 1
ATOM 2183 C C . ARG A 1 283 ? -16.218 -9.579 -10.469 1.00 96.12 283 ARG A C 1
ATOM 2185 O O . ARG A 1 283 ? -15.781 -8.457 -10.708 1.00 96.12 283 ARG A O 1
ATOM 2192 N N . CYS A 1 284 ? -15.492 -10.690 -10.576 1.00 97.75 284 CYS A N 1
ATOM 2193 C CA . CYS A 1 284 ? -14.209 -10.716 -11.266 1.00 97.75 284 CYS A CA 1
ATOM 2194 C C . CYS A 1 284 ? -14.454 -10.404 -12.748 1.00 97.75 284 CYS A C 1
ATOM 2196 O O . CYS A 1 284 ? -15.305 -11.047 -13.371 1.00 97.75 284 CYS A O 1
ATOM 2198 N N . ILE A 1 285 ? -13.749 -9.406 -13.278 1.00 97.06 285 ILE A N 1
ATOM 2199 C CA . ILE A 1 285 ? -13.823 -9.001 -14.687 1.00 97.06 285 ILE A CA 1
ATOM 2200 C C . ILE A 1 285 ? -12.620 -9.498 -15.493 1.00 97.06 285 ILE A C 1
ATOM 2202 O O . ILE A 1 285 ? -12.762 -9.706 -16.692 1.00 97.06 285 ILE A O 1
ATOM 2206 N N . ASP A 1 286 ? -11.475 -9.726 -14.840 1.00 97.12 286 ASP A N 1
ATOM 2207 C CA . ASP A 1 286 ? -10.264 -10.253 -15.474 1.00 97.12 286 ASP A CA 1
ATOM 2208 C C . ASP A 1 286 ? -9.355 -10.985 -14.464 1.00 97.12 286 ASP A C 1
ATOM 2210 O O . ASP A 1 286 ? -9.340 -10.660 -13.270 1.00 97.12 286 ASP A O 1
ATOM 2214 N N . VAL A 1 287 ? -8.594 -11.969 -14.952 1.00 97.69 287 VAL A N 1
ATOM 2215 C CA . VAL A 1 287 ? -7.634 -12.787 -14.194 1.00 97.69 287 VAL A CA 1
ATOM 2216 C C . VAL A 1 287 ? -6.322 -12.854 -14.972 1.00 97.69 287 VAL A C 1
ATOM 2218 O O . VAL A 1 287 ? -6.202 -13.564 -15.968 1.00 97.69 287 VAL A O 1
ATOM 2221 N N . ILE A 1 288 ? -5.311 -12.147 -14.475 1.00 97.50 288 ILE A N 1
ATOM 2222 C CA . ILE A 1 288 ? -4.016 -11.987 -15.134 1.00 97.50 288 ILE A CA 1
ATOM 2223 C C . ILE A 1 288 ? -3.005 -12.886 -14.416 1.00 97.50 288 ILE A C 1
ATOM 2225 O O . ILE A 1 288 ? -2.692 -12.676 -13.242 1.00 97.50 288 ILE A O 1
ATOM 2229 N N . VAL A 1 289 ? -2.488 -13.899 -15.112 1.00 94.62 289 VAL A N 1
ATOM 2230 C CA . VAL A 1 289 ? -1.421 -14.772 -14.597 1.00 94.62 289 VAL A CA 1
ATOM 2231 C C . VAL A 1 289 ? -0.087 -14.042 -14.725 1.00 94.62 289 VAL A C 1
ATOM 2233 O O . VAL A 1 289 ? 0.299 -13.657 -15.828 1.00 94.62 289 VAL A O 1
ATOM 2236 N N . VAL A 1 290 ? 0.623 -13.846 -13.610 1.00 88.88 290 VAL A N 1
ATOM 2237 C CA . VAL A 1 290 ? 1.827 -12.989 -13.572 1.00 88.88 290 VAL A CA 1
ATOM 2238 C C . VAL A 1 290 ? 3.156 -13.754 -13.596 1.00 88.88 290 VAL A C 1
ATOM 2240 O O . VAL A 1 290 ? 4.220 -13.144 -13.529 1.00 88.88 290 VAL A O 1
ATOM 2243 N N . GLY A 1 291 ? 3.100 -15.081 -13.747 1.00 85.69 291 GLY A N 1
ATOM 2244 C CA . GLY A 1 291 ? 4.258 -15.969 -13.862 1.00 85.69 291 GLY A CA 1
ATOM 2245 C C . GLY A 1 291 ? 4.394 -16.923 -12.674 1.00 85.69 291 GLY A C 1
ATOM 2246 O O . GLY A 1 291 ? 3.403 -17.392 -12.118 1.00 85.69 291 GLY A O 1
ATOM 2247 N N . GLU A 1 292 ? 5.634 -17.235 -12.296 1.00 89.25 292 GLU A N 1
ATOM 2248 C CA . GLU A 1 292 ? 5.945 -18.171 -11.202 1.00 89.25 292 GLU A CA 1
ATOM 2249 C C . GLU A 1 292 ? 6.111 -17.490 -9.830 1.00 89.25 292 GLU A C 1
ATOM 2251 O O . GLU A 1 292 ? 6.204 -18.176 -8.813 1.00 89.25 292 GLU A O 1
ATOM 2256 N N . SER A 1 293 ? 6.099 -16.154 -9.782 1.00 93.81 293 SER A N 1
ATOM 2257 C CA . SER A 1 293 ? 6.179 -15.368 -8.546 1.00 93.81 293 SER A CA 1
ATOM 2258 C C . SER A 1 293 ? 4.830 -14.739 -8.186 1.00 93.81 293 SER A C 1
ATOM 2260 O O . SER A 1 293 ? 4.008 -14.467 -9.062 1.00 93.81 293 SER A O 1
ATOM 2262 N N . SER A 1 294 ? 4.591 -14.529 -6.890 1.00 96.56 294 SER A N 1
ATOM 2263 C CA . SER A 1 294 ? 3.336 -13.975 -6.383 1.00 96.56 294 SER A CA 1
ATOM 2264 C C . SER A 1 294 ? 3.357 -12.436 -6.331 1.00 96.56 294 SER A C 1
ATOM 2266 O O . SER A 1 294 ? 4.353 -11.858 -5.884 1.00 96.56 294 SER A O 1
ATOM 2268 N 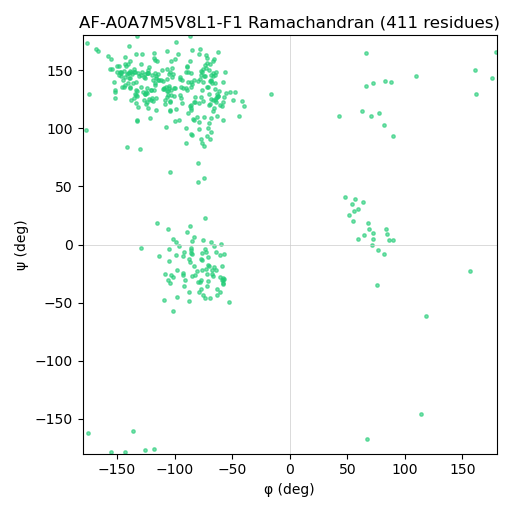N . PRO A 1 295 ? 2.252 -11.751 -6.693 1.00 97.69 295 PRO A N 1
ATOM 2269 C CA . PRO A 1 295 ? 2.154 -10.293 -6.641 1.00 97.69 295 PRO A CA 1
ATOM 2270 C C . PRO A 1 295 ? 2.085 -9.787 -5.196 1.00 97.69 295 PRO A C 1
ATOM 2272 O O . PRO A 1 295 ? 1.040 -9.772 -4.544 1.00 97.69 295 PRO A O 1
ATOM 2275 N N . ALA A 1 296 ? 3.233 -9.326 -4.708 1.00 97.88 296 ALA A N 1
ATOM 2276 C CA . ALA A 1 296 ? 3.443 -8.721 -3.401 1.00 97.88 296 ALA A CA 1
ATOM 2277 C C . ALA A 1 296 ? 2.839 -7.311 -3.263 1.00 97.88 296 ALA A C 1
ATOM 2279 O O . ALA A 1 296 ? 2.550 -6.879 -2.142 1.00 97.88 296 ALA A O 1
ATOM 2280 N N . SER A 1 297 ? 2.668 -6.593 -4.377 1.00 98.38 297 SER A N 1
ATOM 2281 C CA . SER A 1 297 ? 2.090 -5.247 -4.433 1.00 98.38 297 SER A CA 1
ATOM 2282 C C . SER A 1 297 ? 1.331 -5.020 -5.738 1.00 98.38 297 SER A C 1
ATOM 2284 O O . SER A 1 297 ? 1.759 -5.515 -6.777 1.00 98.38 297 SER A O 1
ATOM 2286 N N . VAL A 1 298 ? 0.247 -4.242 -5.706 1.00 98.62 298 VAL A N 1
ATOM 2287 C CA . VAL A 1 298 ? -0.516 -3.836 -6.897 1.00 98.62 298 VAL A CA 1
ATOM 2288 C C . VAL A 1 298 ? -0.909 -2.357 -6.825 1.00 98.62 298 VAL A C 1
ATOM 2290 O O . VAL A 1 298 ? -1.117 -1.814 -5.735 1.00 98.62 298 VAL A O 1
ATOM 2293 N N . ALA A 1 299 ? -1.003 -1.708 -7.985 1.00 98.00 299 ALA A N 1
ATOM 2294 C CA . ALA A 1 299 ? -1.554 -0.367 -8.150 1.00 98.00 299 ALA A CA 1
ATOM 2295 C C . ALA A 1 299 ? -2.275 -0.209 -9.494 1.00 98.00 299 ALA A C 1
ATOM 2297 O O . ALA A 1 299 ? -1.878 -0.805 -10.495 1.00 98.00 299 ALA A O 1
ATOM 2298 N N . LEU A 1 300 ? -3.304 0.637 -9.507 1.00 97.06 300 LEU A N 1
ATOM 2299 C CA . LEU A 1 300 ? -3.985 1.110 -10.713 1.00 97.06 300 LEU A CA 1
ATOM 2300 C C . LEU A 1 300 ? -3.519 2.539 -11.031 1.00 97.06 300 LEU A C 1
ATOM 2302 O O . LEU A 1 300 ? -3.276 3.322 -10.115 1.00 97.06 300 LEU A O 1
ATOM 2306 N N . SER A 1 301 ? -3.389 2.876 -12.314 1.00 94.06 301 SER A N 1
ATOM 2307 C CA . SER A 1 301 ? -3.250 4.273 -12.770 1.00 94.06 301 SER A CA 1
ATOM 2308 C C . SER A 1 301 ? -4.566 5.036 -12.564 1.00 94.06 301 SER A C 1
ATOM 2310 O O . SER A 1 301 ? -5.617 4.401 -12.636 1.00 94.06 301 SER A O 1
ATOM 2312 N N . GLY A 1 302 ? -4.558 6.367 -12.428 1.00 83.69 302 GLY A N 1
ATOM 2313 C CA . GLY A 1 302 ? -5.768 7.140 -12.082 1.00 83.69 302 GLY A CA 1
ATOM 2314 C C . GLY A 1 302 ? -6.955 6.990 -13.052 1.00 83.69 302 GLY A C 1
ATOM 2315 O O . GLY A 1 302 ? -8.110 6.915 -12.641 1.00 83.69 302 GLY A O 1
ATOM 2316 N N . GLN A 1 303 ? -6.686 6.810 -14.351 1.00 83.94 303 GLN A N 1
ATOM 2317 C CA . GLN A 1 303 ? -7.710 6.527 -15.377 1.00 83.94 303 GLN A CA 1
ATOM 2318 C C . GLN A 1 303 ? -8.107 5.035 -15.474 1.00 83.94 303 GLN A C 1
ATOM 2320 O O . GLN A 1 303 ? -8.834 4.652 -16.386 1.00 83.94 303 GLN A O 1
ATOM 2325 N N . ASN A 1 304 ? -7.612 4.173 -14.576 1.00 86.25 304 ASN A N 1
ATOM 2326 C CA . ASN A 1 304 ? -7.743 2.709 -14.627 1.00 86.25 304 ASN A CA 1
ATOM 2327 C C . ASN A 1 304 ? -7.314 2.078 -15.973 1.00 86.25 304 ASN A C 1
ATOM 2329 O O . ASN A 1 304 ? -7.778 0.999 -16.328 1.00 86.25 304 ASN A O 1
ATOM 2333 N N . SER A 1 305 ? -6.426 2.734 -16.730 1.00 90.50 305 SER A N 1
ATOM 2334 C CA . SER A 1 305 ? -5.923 2.230 -18.017 1.00 90.50 305 SER A CA 1
ATOM 2335 C C . SER A 1 305 ? -4.855 1.149 -17.840 1.00 90.50 305 SER A C 1
ATOM 2337 O O . SER A 1 305 ? -4.776 0.222 -18.641 1.00 90.50 305 SER A O 1
ATOM 2339 N N . TYR A 1 306 ? -4.056 1.249 -16.774 1.00 93.69 306 TYR A N 1
ATOM 2340 C CA . TYR A 1 306 ? -2.980 0.315 -16.462 1.00 93.69 306 TYR A CA 1
ATOM 2341 C C . TYR A 1 306 ? -3.117 -0.262 -15.054 1.00 93.69 306 TYR A C 1
ATOM 2343 O O . TYR A 1 306 ? -3.450 0.456 -14.105 1.00 93.69 306 TYR A O 1
ATOM 2351 N N . VAL A 1 307 ? -2.760 -1.539 -14.912 1.00 96.75 307 VAL A N 1
ATOM 2352 C CA . VAL A 1 307 ? -2.398 -2.146 -13.626 1.00 96.75 307 VAL A CA 1
ATOM 2353 C C . VAL A 1 307 ? -0.902 -2.442 -13.623 1.00 96.75 307 VAL A C 1
ATOM 2355 O O . VAL A 1 307 ? -0.353 -2.986 -14.582 1.00 96.75 307 VAL A O 1
ATOM 2358 N N . ALA A 1 308 ? -0.239 -2.072 -12.532 1.00 97.25 308 ALA A N 1
ATOM 2359 C CA . ALA A 1 308 ? 1.147 -2.418 -12.265 1.00 97.25 308 ALA A CA 1
ATOM 2360 C C . ALA A 1 308 ? 1.222 -3.298 -11.016 1.00 97.25 308 ALA A C 1
ATOM 2362 O O . ALA A 1 308 ? 0.466 -3.100 -10.060 1.00 97.25 308 ALA A O 1
ATOM 2363 N N . SER A 1 309 ? 2.147 -4.254 -10.995 1.00 98.31 309 SER A N 1
ATOM 2364 C CA . SER A 1 309 ? 2.385 -5.092 -9.817 1.00 98.31 309 SER A CA 1
ATOM 2365 C C . SER A 1 309 ? 3.856 -5.391 -9.593 1.00 98.31 309 SER A C 1
ATOM 2367 O O . SER A 1 309 ? 4.624 -5.517 -10.544 1.00 98.31 309 SER A O 1
ATOM 2369 N N . GLY A 1 310 ? 4.221 -5.504 -8.319 1.00 98.06 310 GLY A N 1
ATOM 2370 C CA . GLY A 1 310 ? 5.537 -5.924 -7.857 1.00 98.06 310 GLY A CA 1
ATOM 2371 C C . GLY A 1 310 ? 5.459 -7.342 -7.315 1.00 98.06 310 GLY A C 1
ATOM 2372 O O . GLY A 1 310 ? 4.550 -7.658 -6.547 1.00 98.06 310 GLY A O 1
ATOM 2373 N N . GLN A 1 311 ? 6.389 -8.187 -7.742 1.00 98.06 311 GLN A N 1
ATOM 2374 C CA . GLN A 1 311 ? 6.430 -9.617 -7.449 1.00 98.06 311 GLN A CA 1
ATOM 2375 C C . GLN A 1 311 ? 7.409 -9.937 -6.307 1.00 98.06 311 GLN A C 1
ATOM 2377 O O . GLN A 1 311 ? 8.325 -9.159 -6.017 1.00 98.06 311 GLN A O 1
ATOM 2382 N N . GLU A 1 312 ? 7.248 -11.095 -5.664 1.00 97.75 312 GLU A N 1
ATOM 2383 C CA . GLU A 1 312 ? 8.151 -11.577 -4.603 1.00 97.75 312 GLU A CA 1
ATOM 2384 C C . GLU A 1 312 ? 9.580 -11.892 -5.100 1.00 97.75 312 GLU A C 1
ATOM 2386 O O . GLU A 1 312 ? 10.516 -11.871 -4.310 1.00 97.75 312 GLU A O 1
ATOM 2391 N N . ASP A 1 313 ? 9.797 -12.094 -6.404 1.00 96.38 313 ASP A N 1
ATOM 2392 C CA . ASP A 1 313 ? 11.135 -12.253 -6.999 1.00 96.38 313 ASP A CA 1
ATOM 2393 C C . ASP A 1 313 ? 11.824 -10.918 -7.370 1.00 96.38 313 ASP A C 1
ATOM 2395 O O . ASP A 1 313 ? 12.983 -10.916 -7.797 1.00 96.38 313 ASP A O 1
ATOM 2399 N N . GLY A 1 314 ? 11.133 -9.785 -7.208 1.00 96.31 314 GLY A N 1
ATOM 2400 C CA . GLY A 1 314 ? 11.603 -8.456 -7.617 1.00 96.31 314 GLY A CA 1
ATOM 2401 C C . GLY A 1 314 ? 11.239 -8.051 -9.049 1.00 96.31 314 GLY A C 1
ATOM 2402 O O . GLY A 1 314 ? 11.622 -6.966 -9.501 1.00 96.31 314 GLY A O 1
ATOM 2403 N N . SER A 1 315 ? 10.484 -8.882 -9.767 1.00 96.00 315 SER A N 1
ATOM 2404 C CA . SER A 1 315 ? 9.924 -8.527 -11.067 1.00 96.00 315 SER A CA 1
ATOM 2405 C C . SER A 1 315 ? 8.777 -7.518 -10.941 1.00 96.00 315 SER A C 1
ATOM 2407 O O . SER A 1 315 ? 8.065 -7.466 -9.936 1.00 96.00 315 SER A O 1
ATOM 2409 N N . ILE A 1 316 ? 8.596 -6.711 -11.984 1.00 96.06 316 ILE A N 1
ATOM 2410 C CA . ILE A 1 316 ? 7.484 -5.781 -12.173 1.00 96.06 316 ILE A CA 1
ATOM 2411 C C . ILE A 1 316 ? 6.722 -6.209 -13.425 1.00 96.06 316 ILE A C 1
ATOM 2413 O O . ILE A 1 316 ? 7.330 -6.442 -14.472 1.00 96.06 316 ILE A O 1
ATOM 2417 N N . LEU A 1 317 ? 5.398 -6.276 -13.320 1.00 95.81 317 LEU A N 1
ATOM 2418 C CA . LEU A 1 317 ? 4.490 -6.437 -14.454 1.00 95.81 317 LEU A CA 1
ATOM 2419 C C . LEU A 1 317 ? 3.727 -5.128 -14.667 1.00 95.81 317 LEU A C 1
ATOM 2421 O O . LEU A 1 317 ? 3.175 -4.586 -13.707 1.00 95.81 317 LEU A O 1
ATOM 2425 N N . LEU A 1 318 ? 3.645 -4.676 -15.918 1.00 95.19 318 LEU A N 1
ATOM 2426 C CA . LEU A 1 318 ? 2.776 -3.590 -16.369 1.00 95.19 318 LEU A CA 1
ATOM 2427 C C . LEU A 1 318 ? 1.817 -4.123 -17.442 1.00 95.19 318 LEU A C 1
ATOM 2429 O O . LEU A 1 318 ? 2.254 -4.671 -18.457 1.00 95.19 318 LEU A O 1
ATOM 2433 N N . TYR A 1 319 ? 0.517 -3.960 -17.215 1.00 95.38 319 TYR A N 1
ATOM 2434 C CA . TYR A 1 319 ? -0.555 -4.521 -18.038 1.00 95.38 319 TYR A CA 1
ATOM 2435 C C . TYR A 1 319 ? -1.563 -3.434 -18.429 1.00 95.38 319 TYR A C 1
ATOM 2437 O O . TYR A 1 319 ? -1.964 -2.619 -17.595 1.00 95.38 319 TYR A O 1
ATOM 2445 N N . ASP A 1 320 ? -1.961 -3.434 -19.699 1.00 93.88 320 ASP A N 1
ATOM 2446 C CA . ASP A 1 320 ? -2.978 -2.554 -20.276 1.00 93.88 320 ASP A CA 1
ATOM 2447 C C . ASP A 1 320 ? -4.358 -3.200 -20.130 1.00 93.88 320 ASP A C 1
ATOM 2449 O O . ASP A 1 320 ? -4.648 -4.228 -20.745 1.00 93.88 320 ASP A O 1
ATOM 2453 N N . ILE A 1 321 ? -5.198 -2.574 -19.306 1.00 94.25 321 ILE A N 1
ATOM 2454 C CA . ILE A 1 321 ? -6.546 -3.040 -18.966 1.00 94.25 321 ILE A CA 1
ATOM 2455 C C . ILE A 1 321 ? -7.494 -2.888 -20.162 1.00 94.25 321 ILE A C 1
ATOM 2457 O O . ILE A 1 321 ? -8.398 -3.699 -20.338 1.00 94.25 321 ILE A O 1
ATOM 2461 N N . THR A 1 322 ? -7.283 -1.876 -21.008 1.00 91.94 322 THR A N 1
ATOM 2462 C CA . THR A 1 322 ? -8.140 -1.610 -22.174 1.00 91.94 322 THR A CA 1
ATOM 2463 C C . THR A 1 322 ? -7.811 -2.558 -23.324 1.00 91.94 322 THR A C 1
ATOM 2465 O O . THR A 1 322 ? -8.712 -3.059 -23.994 1.00 91.94 322 THR A O 1
ATOM 2468 N N . ALA A 1 323 ? -6.521 -2.815 -23.557 1.00 93.12 323 ALA A N 1
ATOM 2469 C CA . ALA A 1 323 ? -6.053 -3.720 -24.604 1.00 93.12 323 ALA A CA 1
ATOM 2470 C C . ALA A 1 323 ? -6.015 -5.199 -24.175 1.00 93.12 323 ALA A C 1
ATOM 2472 O O . ALA A 1 323 ? -5.762 -6.060 -25.020 1.00 93.12 323 ALA A O 1
ATOM 2473 N N . GLY A 1 324 ? -6.231 -5.501 -22.890 1.00 94.75 324 GLY A N 1
ATOM 2474 C CA . GLY A 1 324 ? -6.254 -6.864 -22.357 1.00 94.75 324 GLY A CA 1
ATOM 2475 C C . GLY A 1 324 ? -4.914 -7.595 -22.491 1.00 94.75 324 GLY A C 1
ATOM 2476 O O . GLY A 1 324 ? -4.888 -8.784 -22.816 1.00 94.75 324 GLY A O 1
ATOM 2477 N N . ARG A 1 325 ? -3.784 -6.888 -22.326 1.00 93.62 325 ARG A N 1
ATOM 2478 C CA . ARG A 1 325 ? -2.446 -7.457 -22.569 1.00 93.62 325 ARG A CA 1
ATOM 2479 C C . ARG A 1 325 ? -1.361 -6.918 -21.644 1.00 93.62 325 ARG A C 1
ATOM 2481 O O . ARG A 1 325 ? -1.321 -5.737 -21.304 1.00 93.62 325 ARG A O 1
ATOM 2488 N N . THR A 1 326 ? -0.393 -7.779 -21.342 1.00 93.06 326 THR A N 1
ATOM 2489 C CA . THR A 1 326 ? 0.890 -7.373 -20.762 1.00 93.06 326 THR A CA 1
ATOM 2490 C C . THR A 1 326 ? 1.629 -6.451 -21.729 1.00 93.06 326 THR A C 1
ATOM 2492 O O . THR A 1 326 ? 1.817 -6.802 -22.894 1.00 93.06 326 THR A O 1
ATOM 2495 N N . LEU A 1 327 ? 2.065 -5.289 -21.239 1.00 90.69 327 LEU A N 1
ATOM 2496 C CA . LEU A 1 327 ? 2.964 -4.390 -21.964 1.00 90.69 327 LEU A CA 1
ATOM 2497 C C . LEU A 1 327 ? 4.422 -4.760 -21.694 1.00 90.69 327 LEU A C 1
ATOM 2499 O O . LEU A 1 327 ? 5.197 -4.920 -22.630 1.00 90.69 327 LEU A O 1
ATOM 2503 N N . HIS A 1 328 ? 4.774 -4.938 -20.417 1.00 89.25 328 HIS A N 1
ATOM 2504 C CA . HIS A 1 328 ? 6.131 -5.272 -19.987 1.00 89.25 328 HIS A CA 1
ATOM 2505 C C . HIS A 1 328 ? 6.129 -6.202 -18.776 1.00 89.25 328 HIS A C 1
ATOM 2507 O O . HIS A 1 328 ? 5.366 -5.997 -17.832 1.00 89.25 328 HIS A O 1
ATOM 2513 N N . THR A 1 329 ? 7.070 -7.145 -18.768 1.00 91.62 329 THR A N 1
ATOM 2514 C CA . THR A 1 329 ? 7.502 -7.887 -17.576 1.00 91.62 329 THR A CA 1
ATOM 2515 C C . THR A 1 329 ? 9.007 -7.704 -17.451 1.00 91.62 329 THR A C 1
ATOM 2517 O O . THR A 1 329 ? 9.746 -8.042 -18.374 1.00 91.62 329 THR A O 1
ATOM 2520 N N . MET A 1 330 ? 9.475 -7.148 -16.337 1.00 90.38 330 MET A N 1
ATOM 2521 C CA . MET A 1 330 ? 10.869 -6.725 -16.177 1.00 90.38 330 MET A CA 1
ATOM 2522 C C . MET A 1 330 ? 11.391 -7.035 -14.776 1.00 90.38 330 MET A C 1
ATOM 2524 O O . MET A 1 330 ? 10.701 -6.792 -13.788 1.00 90.38 330 MET A O 1
ATOM 2528 N N . ARG A 1 331 ? 12.631 -7.516 -14.659 1.00 91.75 331 ARG A N 1
ATOM 2529 C CA . ARG A 1 331 ? 13.264 -7.723 -13.352 1.00 91.75 331 ARG A CA 1
ATOM 2530 C C . ARG A 1 331 ? 14.010 -6.471 -12.907 1.00 91.75 331 ARG A C 1
ATOM 2532 O O . ARG A 1 331 ? 15.196 -6.317 -13.180 1.00 91.75 331 ARG A O 1
ATOM 2539 N N . LEU A 1 332 ? 13.279 -5.576 -12.248 1.00 91.25 332 LEU A N 1
ATOM 2540 C CA . LEU A 1 332 ? 13.794 -4.304 -11.739 1.00 91.25 332 LEU A CA 1
ATOM 2541 C C . LEU A 1 332 ? 14.613 -4.477 -10.453 1.00 91.25 332 LEU A C 1
ATOM 2543 O O . LEU A 1 332 ? 15.626 -3.809 -10.259 1.00 91.25 332 LEU A O 1
ATOM 2547 N N . HIS A 1 333 ? 14.168 -5.377 -9.577 1.00 96.00 333 HIS A N 1
ATOM 2548 C CA . HIS A 1 333 ? 14.716 -5.556 -8.239 1.00 96.00 333 HIS A CA 1
ATOM 2549 C C . HIS A 1 333 ? 15.370 -6.929 -8.050 1.00 96.00 333 HIS A C 1
ATOM 2551 O O . HIS A 1 333 ? 15.080 -7.897 -8.758 1.00 96.00 333 HIS A O 1
ATOM 2557 N N . LYS A 1 334 ? 16.277 -7.014 -7.070 1.00 96.50 334 LYS A N 1
ATOM 2558 C CA . LYS A 1 334 ? 16.984 -8.264 -6.728 1.00 96.50 334 LYS A CA 1
ATOM 2559 C C . LYS A 1 334 ? 16.186 -9.161 -5.774 1.00 96.50 334 LYS A C 1
ATOM 2561 O O . LYS A 1 334 ? 16.373 -10.372 -5.806 1.00 96.50 334 LYS A O 1
ATOM 2566 N N . ASN A 1 335 ? 15.314 -8.558 -4.964 1.00 97.81 335 ASN A N 1
ATOM 2567 C CA . ASN A 1 335 ? 14.435 -9.191 -3.974 1.00 97.81 335 ASN A CA 1
ATOM 2568 C C . ASN A 1 335 ? 12.999 -8.639 -4.123 1.00 97.81 335 ASN A C 1
ATOM 2570 O O . ASN A 1 335 ? 12.776 -7.742 -4.934 1.00 97.81 335 ASN A O 1
ATOM 2574 N N . ASP A 1 336 ? 12.061 -9.119 -3.299 1.00 98.00 336 ASP A N 1
ATOM 2575 C CA . ASP A 1 336 ? 10.632 -8.783 -3.308 1.00 98.00 336 ASP A CA 1
ATOM 2576 C C . ASP A 1 336 ? 10.341 -7.288 -3.539 1.00 98.00 336 ASP A C 1
ATOM 2578 O O . ASP A 1 336 ? 10.718 -6.431 -2.730 1.00 98.00 336 ASP A O 1
ATOM 2582 N N . CYS A 1 337 ? 9.556 -6.969 -4.571 1.00 98.31 337 CYS A N 1
ATOM 2583 C CA . CYS A 1 337 ? 9.009 -5.629 -4.750 1.00 98.31 337 CYS A CA 1
ATOM 2584 C C . CYS A 1 337 ? 7.716 -5.478 -3.930 1.00 98.31 337 CYS A C 1
ATOM 2586 O O . CYS A 1 337 ? 6.620 -5.843 -4.361 1.00 98.31 337 CYS A O 1
ATOM 2588 N N . ARG A 1 338 ? 7.840 -4.952 -2.707 1.00 98.19 338 ARG A N 1
ATOM 2589 C CA . ARG A 1 338 ? 6.733 -4.859 -1.738 1.00 98.19 338 ARG A CA 1
ATOM 2590 C C . ARG A 1 338 ? 5.822 -3.647 -1.918 1.00 98.19 338 ARG A C 1
ATOM 2592 O O . ARG A 1 338 ? 4.695 -3.668 -1.416 1.00 98.19 338 ARG A O 1
ATOM 2599 N N . SER A 1 339 ? 6.264 -2.617 -2.635 1.00 98.19 339 SER A N 1
ATOM 2600 C CA . SER A 1 339 ? 5.457 -1.427 -2.911 1.00 98.19 339 SER A CA 1
ATOM 2601 C C . SER A 1 339 ? 5.544 -1.040 -4.377 1.00 98.19 339 SER A C 1
ATOM 2603 O O . SER A 1 339 ? 6.628 -0.723 -4.847 1.00 98.19 339 SER A O 1
ATOM 2605 N N . VAL A 1 340 ? 4.403 -0.988 -5.061 1.00 98.25 340 VAL A N 1
ATOM 2606 C CA . VAL A 1 340 ? 4.253 -0.370 -6.386 1.00 98.25 340 VAL A CA 1
ATOM 2607 C C . VAL A 1 340 ? 3.144 0.676 -6.302 1.00 98.25 340 VAL A C 1
ATOM 2609 O O . VAL A 1 340 ? 2.096 0.395 -5.714 1.00 98.25 340 VAL A O 1
ATOM 2612 N N . ARG A 1 341 ? 3.381 1.896 -6.806 1.00 97.75 341 ARG A N 1
ATOM 2613 C CA . ARG A 1 341 ? 2.406 3.007 -6.829 1.00 97.75 341 ARG A CA 1
ATOM 2614 C C . ARG A 1 341 ? 2.663 3.949 -8.011 1.00 97.75 341 ARG A C 1
ATOM 2616 O O . ARG A 1 341 ? 3.759 4.496 -8.125 1.00 97.75 341 ARG A O 1
ATOM 2623 N N . PHE A 1 342 ? 1.645 4.198 -8.832 1.00 96.19 342 PHE A N 1
ATOM 2624 C CA . PHE A 1 342 ? 1.654 5.338 -9.755 1.00 96.19 342 PHE A CA 1
ATOM 2625 C C . PHE A 1 342 ? 1.670 6.657 -8.965 1.00 96.19 342 PHE A C 1
ATOM 2627 O O . PHE A 1 342 ? 1.132 6.712 -7.855 1.00 96.19 342 PHE A O 1
ATOM 2634 N N . SER A 1 343 ? 2.302 7.693 -9.516 1.00 93.75 343 SER A N 1
ATOM 2635 C CA . SER A 1 343 ? 2.165 9.074 -9.041 1.00 93.75 343 SER A CA 1
ATOM 2636 C C . SER A 1 343 ? 0.729 9.586 -9.260 1.00 93.75 343 SER A C 1
ATOM 2638 O O . SER A 1 343 ? 0.022 9.033 -10.107 1.00 93.75 343 SER A O 1
ATOM 2640 N N . PRO A 1 344 ? 0.274 10.639 -8.549 1.00 89.81 344 PRO A N 1
ATOM 2641 C CA . PRO A 1 344 ? -1.089 11.171 -8.705 1.00 89.81 344 PRO A CA 1
ATOM 2642 C C . PRO A 1 344 ? -1.437 11.616 -10.139 1.00 89.81 344 PRO A C 1
ATOM 2644 O O . PRO A 1 344 ? -2.574 11.504 -10.574 1.00 89.81 344 PRO A O 1
ATOM 2647 N N . ASP A 1 345 ? -0.448 12.070 -10.912 1.00 88.38 345 ASP A N 1
ATOM 2648 C CA . ASP A 1 345 ? -0.590 12.422 -12.333 1.00 88.38 345 ASP A CA 1
ATOM 2649 C C . ASP A 1 345 ? -0.432 11.221 -13.296 1.00 88.38 345 ASP A C 1
ATOM 2651 O O . ASP A 1 345 ? -0.566 11.363 -14.513 1.00 88.38 345 ASP A O 1
ATOM 2655 N N . SER A 1 346 ? -0.137 10.032 -12.756 1.00 89.25 346 SER A N 1
ATOM 2656 C CA . SER A 1 346 ? 0.188 8.788 -13.468 1.00 89.25 346 SER A CA 1
ATOM 2657 C C . SER A 1 346 ? 1.344 8.884 -14.482 1.00 89.25 346 SER A C 1
ATOM 2659 O O . SER A 1 346 ? 1.465 8.019 -15.352 1.00 89.25 346 SER A O 1
ATOM 2661 N N . ASN A 1 347 ? 2.218 9.892 -14.375 1.00 88.06 347 ASN A N 1
ATOM 2662 C CA . ASN A 1 347 ? 3.412 10.007 -15.221 1.00 88.06 347 ASN A CA 1
ATOM 2663 C C . ASN A 1 347 ? 4.558 9.097 -14.743 1.00 88.06 347 ASN A C 1
ATOM 2665 O O . ASN A 1 347 ? 5.302 8.570 -15.570 1.00 88.06 347 ASN A O 1
ATOM 2669 N N . TYR A 1 348 ? 4.678 8.855 -13.434 1.00 91.81 348 TYR A N 1
ATOM 2670 C CA . TYR A 1 348 ? 5.709 7.999 -12.847 1.00 91.81 348 TYR A CA 1
ATOM 2671 C C . TYR A 1 348 ? 5.124 6.746 -12.196 1.00 91.81 348 TYR A C 1
ATOM 2673 O O . TYR A 1 348 ? 4.055 6.767 -11.586 1.00 91.81 348 TYR A O 1
ATOM 2681 N N . LEU A 1 349 ? 5.882 5.654 -12.258 1.00 94.94 349 LEU A N 1
ATOM 2682 C CA . LEU A 1 349 ? 5.684 4.464 -11.444 1.00 94.94 349 LEU A CA 1
ATOM 2683 C C . LEU A 1 349 ? 6.805 4.381 -10.414 1.00 94.94 349 LEU A C 1
ATOM 2685 O O . LEU A 1 349 ? 7.979 4.308 -10.772 1.00 94.94 349 LEU A O 1
ATOM 2689 N N . MET A 1 350 ? 6.431 4.383 -9.138 1.00 97.00 350 MET A N 1
ATOM 2690 C CA . MET A 1 350 ? 7.342 4.133 -8.030 1.00 97.00 350 MET A CA 1
ATOM 2691 C C . MET A 1 350 ? 7.311 2.665 -7.633 1.00 97.00 350 MET A C 1
ATOM 2693 O O . MET A 1 350 ? 6.233 2.093 -7.440 1.00 97.00 350 MET A O 1
ATOM 2697 N N . THR A 1 351 ? 8.492 2.101 -7.411 1.00 98.12 351 THR A N 1
ATOM 2698 C CA . THR A 1 351 ? 8.694 0.758 -6.871 1.00 98.12 351 THR A CA 1
ATOM 2699 C C . THR A 1 351 ? 9.605 0.813 -5.642 1.00 98.12 351 THR A C 1
ATOM 2701 O O . THR A 1 351 ? 10.497 1.655 -5.554 1.00 98.12 351 THR A O 1
ATOM 2704 N N . ALA A 1 352 ? 9.387 -0.060 -4.659 1.00 98.31 352 ALA A N 1
ATOM 2705 C CA . ALA A 1 352 ? 10.262 -0.184 -3.492 1.00 98.31 352 ALA A CA 1
ATOM 2706 C C . ALA A 1 352 ? 10.394 -1.641 -3.040 1.00 98.31 352 ALA A C 1
ATOM 2708 O O . ALA A 1 352 ? 9.431 -2.415 -3.117 1.00 98.31 352 ALA A O 1
ATOM 2709 N N . SER A 1 353 ? 11.593 -2.006 -2.579 1.00 98.62 353 SER A N 1
ATOM 2710 C CA . SER A 1 353 ? 12.035 -3.400 -2.560 1.00 98.62 353 SER A CA 1
ATOM 2711 C C . SER A 1 353 ? 12.793 -3.836 -1.305 1.00 98.62 353 SER A C 1
ATOM 2713 O O . SER A 1 353 ? 13.444 -3.063 -0.594 1.00 98.62 353 SER A O 1
ATOM 2715 N N . TYR A 1 354 ? 12.772 -5.149 -1.083 1.00 98.62 354 TYR A N 1
ATOM 2716 C CA . TYR A 1 354 ? 13.622 -5.863 -0.137 1.00 98.62 354 TYR A CA 1
ATOM 2717 C C . TYR A 1 354 ? 15.116 -5.909 -0.526 1.00 98.62 354 TYR A C 1
ATOM 2719 O O . TYR A 1 354 ? 15.915 -6.506 0.195 1.00 98.62 354 TYR A O 1
ATOM 2727 N N . ASP A 1 355 ? 15.532 -5.280 -1.627 1.00 98.06 355 ASP A N 1
ATOM 2728 C CA . ASP A 1 355 ? 16.940 -4.947 -1.917 1.00 98.06 355 ASP A CA 1
ATOM 2729 C C . ASP A 1 355 ? 17.374 -3.569 -1.367 1.00 98.06 355 ASP A C 1
ATOM 2731 O O . ASP A 1 355 ? 18.469 -3.093 -1.667 1.00 98.06 355 ASP A O 1
ATOM 2735 N N . ALA A 1 356 ? 16.522 -2.966 -0.528 1.00 98.25 356 ALA A N 1
ATOM 2736 C CA . ALA A 1 356 ? 16.672 -1.661 0.119 1.00 98.25 356 ALA A CA 1
ATOM 2737 C C . ALA A 1 356 ? 16.529 -0.432 -0.804 1.00 98.25 356 ALA A C 1
ATOM 2739 O O . ALA A 1 356 ? 16.589 0.694 -0.305 1.00 98.25 356 ALA A O 1
ATOM 2740 N N . SER A 1 357 ? 16.291 -0.606 -2.110 1.00 97.25 357 SER A N 1
ATOM 2741 C CA . SER A 1 357 ? 16.100 0.508 -3.053 1.00 97.25 357 SER A CA 1
ATOM 2742 C C . SER A 1 357 ? 14.645 0.977 -3.188 1.00 97.25 357 SER A C 1
ATOM 2744 O O . SER A 1 357 ? 13.686 0.219 -2.995 1.00 97.25 357 SER A O 1
ATOM 2746 N N . ILE A 1 358 ? 14.501 2.253 -3.555 1.00 98.00 358 ILE A N 1
ATOM 2747 C CA . ILE A 1 358 ? 13.284 2.870 -4.087 1.00 98.00 358 ILE A CA 1
ATOM 2748 C C . ILE A 1 358 ? 13.627 3.389 -5.484 1.00 98.00 358 ILE A C 1
ATOM 2750 O O . ILE A 1 358 ? 14.575 4.166 -5.633 1.00 98.00 358 ILE A O 1
ATOM 2754 N N . SER A 1 359 ? 12.854 2.988 -6.489 1.00 95.31 359 SER A N 1
ATOM 2755 C CA . SER A 1 359 ? 13.086 3.354 -7.887 1.00 95.31 359 SER A CA 1
ATOM 2756 C C . SER A 1 359 ? 11.879 4.046 -8.512 1.00 95.31 359 SER A C 1
ATOM 2758 O O . SER A 1 359 ? 10.736 3.768 -8.148 1.00 95.31 359 SER A O 1
ATOM 2760 N N . LEU A 1 360 ? 12.139 4.934 -9.474 1.00 94.00 360 LEU A N 1
ATOM 2761 C CA . LEU A 1 360 ? 11.132 5.561 -10.333 1.00 94.00 360 LEU A CA 1
ATOM 2762 C C . LEU A 1 360 ? 11.346 5.182 -11.801 1.00 94.00 360 LEU A C 1
ATOM 2764 O O . LEU A 1 360 ? 12.479 5.037 -12.256 1.00 94.00 360 LEU A O 1
ATOM 2768 N N . MET A 1 361 ? 10.244 5.093 -12.538 1.00 90.00 361 MET A N 1
ATOM 2769 C CA . MET A 1 361 ? 10.172 4.877 -13.985 1.00 90.00 361 MET A CA 1
ATOM 2770 C C . MET A 1 361 ? 9.176 5.872 -14.578 1.00 90.00 361 MET A C 1
ATOM 2772 O O . MET A 1 361 ? 8.084 6.012 -14.024 1.00 90.00 361 MET A O 1
ATOM 2776 N N . HIS A 1 362 ? 9.509 6.561 -15.674 1.00 87.38 362 HIS A N 1
ATOM 2777 C CA . HIS A 1 362 ? 8.577 7.501 -16.295 1.00 87.38 362 HIS A CA 1
ATOM 2778 C C . HIS A 1 362 ? 7.733 6.780 -17.349 1.00 87.38 362 HIS A C 1
ATOM 2780 O O . HIS A 1 362 ? 8.165 6.549 -18.476 1.00 87.38 362 HIS A O 1
ATOM 2786 N N . ILE A 1 363 ? 6.498 6.433 -16.981 1.00 82.69 363 ILE A N 1
ATOM 2787 C CA . ILE A 1 363 ? 5.623 5.552 -17.759 1.00 82.69 363 ILE A CA 1
ATOM 2788 C C . ILE A 1 363 ? 5.480 6.028 -19.204 1.00 82.69 363 ILE A C 1
ATOM 2790 O O . ILE A 1 363 ? 5.693 5.242 -20.115 1.00 82.69 363 ILE A O 1
ATOM 2794 N N . ARG A 1 364 ? 5.170 7.304 -19.451 1.00 73.44 364 ARG A N 1
ATOM 2795 C CA . ARG A 1 364 ? 4.849 7.759 -20.817 1.00 73.44 364 ARG A CA 1
ATOM 2796 C C . ARG A 1 364 ? 6.044 7.833 -21.768 1.00 73.44 364 ARG A C 1
ATOM 2798 O O . ARG A 1 364 ? 5.857 7.555 -22.944 1.00 73.44 364 ARG A O 1
ATOM 2805 N N . ALA A 1 365 ? 7.231 8.215 -21.292 1.00 65.06 365 ALA A N 1
ATOM 2806 C CA . ALA A 1 365 ? 8.412 8.340 -22.162 1.00 65.06 365 ALA A CA 1
ATOM 2807 C C . ALA A 1 365 ? 9.229 7.043 -22.241 1.00 65.06 365 ALA A C 1
ATOM 2809 O O . ALA A 1 365 ? 9.830 6.762 -23.275 1.00 65.06 365 ALA A O 1
ATOM 2810 N N . ASP A 1 366 ? 9.232 6.244 -21.171 1.00 66.00 366 ASP A N 1
ATOM 2811 C CA . ASP A 1 366 ? 10.063 5.043 -21.085 1.00 66.00 366 ASP A CA 1
ATOM 2812 C C . ASP A 1 366 ? 9.322 3.773 -21.549 1.00 66.00 366 ASP A C 1
ATOM 2814 O O . ASP A 1 366 ? 9.961 2.744 -21.753 1.00 66.00 366 ASP A O 1
ATOM 2818 N N . LEU A 1 367 ? 7.998 3.829 -21.771 1.00 67.69 367 LEU A N 1
ATOM 2819 C CA . LEU A 1 367 ? 7.181 2.700 -22.254 1.00 67.69 367 LEU A CA 1
ATOM 2820 C C . LEU A 1 367 ? 7.648 2.124 -23.601 1.00 67.69 367 LEU A C 1
ATOM 2822 O O . LEU A 1 367 ? 7.516 0.920 -23.819 1.00 67.69 367 LEU A O 1
ATOM 2826 N N . GLU A 1 368 ? 8.166 2.973 -24.493 1.00 66.75 368 GLU A N 1
ATOM 2827 C CA . GLU A 1 368 ? 8.671 2.580 -25.819 1.00 66.75 368 GLU A CA 1
ATOM 2828 C C . GLU A 1 368 ? 10.063 1.925 -25.760 1.00 66.75 368 GLU A C 1
ATOM 2830 O O . GLU A 1 368 ? 10.512 1.316 -26.733 1.00 66.75 368 GLU A O 1
ATOM 2835 N N . TRP A 1 369 ? 10.750 2.018 -24.619 1.00 62.28 369 TRP A N 1
ATOM 2836 C CA . TRP A 1 369 ? 12.068 1.430 -24.421 1.00 62.28 369 TRP A CA 1
ATOM 2837 C C . TRP A 1 369 ? 11.965 -0.025 -23.977 1.00 62.28 369 TRP A C 1
ATOM 2839 O O . TRP A 1 369 ? 11.053 -0.419 -23.252 1.00 62.28 369 TRP A O 1
ATOM 2849 N N . ASN A 1 370 ? 12.944 -0.835 -24.379 1.00 63.12 370 ASN A N 1
ATOM 2850 C CA . ASN A 1 370 ? 13.027 -2.232 -23.978 1.00 63.12 370 ASN A CA 1
ATOM 2851 C C . ASN A 1 370 ? 14.454 -2.583 -23.503 1.00 63.12 370 ASN A C 1
ATOM 2853 O O . ASN A 1 370 ? 15.351 -2.690 -24.343 1.00 63.12 370 ASN A O 1
ATOM 2857 N N . PRO A 1 371 ? 14.686 -2.765 -22.187 1.00 67.19 371 PRO A N 1
ATOM 2858 C CA . PRO A 1 371 ? 13.732 -2.560 -21.092 1.00 67.19 371 PRO A CA 1
ATOM 2859 C C . PRO A 1 371 ? 13.438 -1.064 -20.845 1.00 67.19 371 PRO A C 1
ATOM 2861 O O . PRO A 1 371 ? 14.292 -0.222 -21.138 1.00 67.19 371 PRO A O 1
ATOM 2864 N N . PRO A 1 372 ? 12.281 -0.719 -20.248 1.00 73.25 372 PRO A N 1
ATOM 2865 C CA . PRO A 1 372 ? 11.999 0.639 -19.797 1.00 73.25 372 PRO A CA 1
ATOM 2866 C C . PRO A 1 372 ? 13.034 1.163 -18.798 1.00 73.25 372 PRO A C 1
ATOM 2868 O O . PRO A 1 372 ? 13.510 0.445 -17.905 1.00 73.25 372 PRO A O 1
ATOM 2871 N N . ARG A 1 373 ? 13.381 2.442 -18.952 1.00 81.31 373 ARG A N 1
ATOM 2872 C CA . ARG A 1 373 ? 14.340 3.129 -18.086 1.00 81.31 373 ARG A CA 1
ATOM 2873 C C . ARG A 1 373 ? 13.785 3.267 -16.674 1.00 81.31 373 ARG A C 1
ATOM 2875 O O . ARG A 1 373 ? 12.594 3.463 -16.458 1.00 81.31 373 ARG A O 1
ATOM 2882 N N . HIS A 1 374 ? 14.678 3.166 -15.706 1.00 84.56 374 HIS A N 1
ATOM 2883 C CA . HIS A 1 374 ? 14.360 3.295 -14.297 1.00 84.56 374 HIS A CA 1
ATOM 2884 C C . HIS A 1 374 ? 15.565 3.852 -13.551 1.00 84.56 374 HIS A C 1
ATOM 2886 O O . HIS A 1 374 ? 16.714 3.643 -13.943 1.00 84.56 374 HIS A O 1
ATOM 2892 N N . TYR A 1 375 ? 15.291 4.520 -12.442 1.00 87.88 375 TYR A N 1
ATOM 2893 C CA . TYR A 1 375 ? 16.289 5.231 -11.663 1.00 87.88 375 TYR A CA 1
ATOM 2894 C C . TYR A 1 375 ? 16.112 4.899 -10.187 1.00 87.88 375 TYR A C 1
ATOM 2896 O O . TYR A 1 375 ? 15.006 5.027 -9.672 1.00 87.88 375 TYR A O 1
ATOM 2904 N N . SER A 1 376 ? 17.181 4.488 -9.503 1.00 91.56 376 SER A N 1
ATOM 2905 C CA . SER A 1 376 ? 17.175 4.309 -8.044 1.00 91.56 376 SER A CA 1
ATOM 2906 C C . SER A 1 376 ? 17.308 5.679 -7.382 1.00 91.56 376 SER A C 1
ATOM 2908 O O . SER A 1 376 ? 18.397 6.257 -7.387 1.00 91.56 376 SER A O 1
ATOM 2910 N N . VAL A 1 377 ? 16.210 6.191 -6.823 1.00 94.50 377 VAL A N 1
ATOM 2911 C CA . VAL A 1 377 ? 16.081 7.593 -6.385 1.00 94.50 377 VAL A CA 1
ATOM 2912 C C . VAL A 1 377 ? 16.313 7.814 -4.890 1.00 94.50 377 VAL A C 1
ATOM 2914 O O . VAL A 1 377 ? 16.615 8.932 -4.474 1.00 94.50 377 VAL A O 1
ATOM 2917 N N . ALA A 1 378 ? 16.153 6.759 -4.086 1.00 95.06 378 ALA A N 1
ATOM 2918 C CA . ALA A 1 378 ? 16.377 6.742 -2.642 1.00 95.06 378 ALA A CA 1
ATOM 2919 C C . ALA A 1 378 ? 16.704 5.314 -2.169 1.00 95.06 378 ALA A C 1
ATOM 2921 O O . ALA A 1 378 ? 16.398 4.334 -2.854 1.00 95.06 378 ALA A O 1
ATOM 2922 N N . GLN A 1 379 ? 17.328 5.184 -0.995 1.00 96.44 379 GLN A N 1
ATOM 2923 C CA . GLN A 1 379 ? 17.722 3.889 -0.436 1.00 96.44 379 GLN A CA 1
ATOM 2924 C C . GLN A 1 379 ? 17.636 3.882 1.096 1.00 96.44 379 GLN A C 1
ATOM 2926 O O . GLN A 1 379 ? 17.939 4.877 1.754 1.00 96.44 379 GLN A O 1
ATOM 2931 N N . HIS A 1 380 ? 17.254 2.739 1.657 1.00 98.06 380 HIS A N 1
ATOM 2932 C CA . HIS A 1 380 ? 17.315 2.438 3.087 1.00 98.06 380 HIS A CA 1
ATOM 2933 C C . HIS A 1 380 ? 18.560 1.613 3.454 1.00 98.06 380 HIS A C 1
ATOM 2935 O O . HIS A 1 380 ? 19.307 1.164 2.587 1.00 98.06 380 HIS A O 1
ATOM 2941 N N . VAL A 1 381 ? 18.784 1.385 4.753 1.00 97.94 381 VAL A N 1
ATOM 2942 C CA . VAL A 1 381 ? 19.876 0.510 5.234 1.00 97.94 381 VAL A CA 1
ATOM 2943 C C . VAL A 1 381 ? 19.491 -0.976 5.143 1.00 97.94 381 VAL A C 1
ATOM 2945 O O . VAL A 1 381 ? 20.354 -1.848 5.089 1.00 97.94 381 VAL A O 1
ATOM 2948 N N . ASP A 1 382 ? 18.191 -1.267 5.119 1.00 98.44 382 ASP A N 1
ATOM 2949 C CA . ASP A 1 382 ? 17.601 -2.604 5.015 1.00 98.44 382 ASP A CA 1
ATOM 2950 C C . ASP A 1 382 ? 16.331 -2.523 4.136 1.00 98.44 382 ASP A C 1
ATOM 2952 O O . ASP A 1 382 ? 15.973 -1.467 3.614 1.00 98.44 382 ASP A O 1
ATOM 2956 N N . LYS A 1 383 ? 15.648 -3.651 3.964 1.00 98.62 383 LYS A N 1
ATOM 2957 C CA . LYS A 1 383 ? 14.421 -3.858 3.186 1.00 98.62 383 LYS A CA 1
ATOM 2958 C C . LYS A 1 383 ? 13.391 -2.725 3.300 1.00 98.62 383 LYS A C 1
ATOM 2960 O O . LYS A 1 383 ? 12.798 -2.549 4.368 1.00 98.62 383 LYS A O 1
ATOM 2965 N N . VAL A 1 384 ? 13.061 -2.073 2.180 1.00 98.81 384 VAL A N 1
ATOM 2966 C CA . VAL A 1 384 ? 11.911 -1.155 2.094 1.00 98.81 384 VAL A CA 1
ATOM 2967 C C . VAL A 1 384 ? 10.623 -1.973 2.013 1.00 98.81 384 VAL A C 1
ATOM 2969 O O . VAL A 1 384 ? 10.537 -2.944 1.264 1.00 98.81 384 VAL A O 1
ATOM 2972 N N . ILE A 1 385 ? 9.615 -1.609 2.806 1.00 98.56 385 ILE A N 1
ATOM 2973 C CA . ILE A 1 385 ? 8.388 -2.401 2.973 1.00 98.56 385 ILE A CA 1
ATOM 2974 C C . ILE A 1 385 ? 7.191 -1.721 2.308 1.00 98.56 385 ILE A C 1
ATOM 2976 O O . ILE A 1 385 ? 6.449 -2.371 1.576 1.00 98.56 385 ILE A O 1
ATOM 2980 N N . GLN A 1 386 ? 6.999 -0.424 2.538 1.00 98.38 386 GLN A N 1
ATOM 2981 C CA . GLN A 1 386 ? 6.017 0.391 1.828 1.00 98.38 386 GLN A CA 1
ATOM 2982 C C . GLN A 1 386 ? 6.647 1.715 1.409 1.00 98.38 386 GLN A C 1
ATOM 2984 O O . GLN A 1 386 ? 7.500 2.263 2.106 1.00 98.38 386 GLN A O 1
ATOM 2989 N N . CYS A 1 387 ? 6.179 2.251 0.285 1.00 97.81 387 CYS A N 1
ATOM 2990 C CA . CYS A 1 387 ? 6.375 3.647 -0.069 1.00 97.81 387 CYS A CA 1
ATOM 2991 C C . CYS A 1 387 ? 5.062 4.250 -0.587 1.00 97.81 387 CYS A C 1
ATOM 2993 O O . CYS A 1 387 ? 4.211 3.542 -1.146 1.00 97.81 387 CYS A O 1
ATOM 2995 N N . ARG A 1 388 ? 4.863 5.545 -0.337 1.00 98.06 388 ARG A N 1
ATOM 2996 C CA . ARG A 1 388 ? 3.650 6.302 -0.664 1.00 98.06 388 ARG A CA 1
ATOM 2997 C C . ARG A 1 388 ? 4.025 7.679 -1.200 1.00 98.06 388 ARG A C 1
ATOM 2999 O O . ARG A 1 388 ? 4.857 8.360 -0.605 1.00 98.06 388 ARG A O 1
ATOM 3006 N N . TRP A 1 389 ? 3.365 8.079 -2.282 1.00 97.44 389 TRP A N 1
ATOM 3007 C CA . TRP A 1 389 ? 3.348 9.458 -2.759 1.00 97.44 389 TRP A CA 1
ATOM 3008 C C . TRP A 1 389 ? 2.579 10.346 -1.783 1.00 97.44 389 TRP A C 1
ATOM 3010 O O . TRP A 1 389 ? 1.546 9.927 -1.254 1.00 97.44 389 TRP A O 1
ATOM 3020 N N . HIS A 1 390 ? 3.066 11.563 -1.554 1.00 97.00 390 HIS A N 1
ATOM 3021 C CA . HIS A 1 390 ? 2.265 12.614 -0.938 1.00 97.00 390 HIS A CA 1
ATOM 3022 C C . HIS A 1 390 ? 1.164 13.062 -1.915 1.00 97.00 390 HIS A C 1
ATOM 3024 O O . HIS A 1 390 ? 1.428 13.146 -3.114 1.00 97.00 390 HIS A O 1
ATOM 3030 N N . PRO A 1 391 ? -0.066 13.344 -1.447 1.00 94.06 391 PRO A N 1
ATOM 3031 C CA . PRO A 1 391 ? -1.188 13.623 -2.346 1.00 94.06 391 PRO A CA 1
ATOM 3032 C C . PRO A 1 391 ? -1.043 14.920 -3.162 1.00 94.06 391 PRO A C 1
ATOM 3034 O O . PRO A 1 391 ? -1.591 14.989 -4.256 1.00 94.06 391 PRO A O 1
ATOM 3037 N N . HIS A 1 392 ? -0.304 15.922 -2.659 1.00 92.25 392 HIS A N 1
ATOM 3038 C CA . HIS A 1 392 ? -0.296 17.292 -3.219 1.00 92.25 392 HIS A CA 1
ATOM 3039 C C . HIS A 1 392 ? 1.094 17.888 -3.504 1.00 92.25 392 HIS A C 1
ATOM 3041 O O . HIS A 1 392 ? 1.186 19.015 -3.975 1.00 92.25 392 HIS A O 1
ATOM 3047 N N . GLU A 1 393 ? 2.185 17.188 -3.178 1.00 92.25 393 GLU A N 1
ATOM 3048 C CA . GLU A 1 393 ? 3.556 17.735 -3.251 1.00 92.25 393 GLU A CA 1
ATOM 3049 C C . GLU A 1 393 ? 4.538 16.661 -3.721 1.00 92.25 393 GLU A C 1
ATOM 3051 O O . GLU A 1 393 ? 4.262 15.468 -3.590 1.00 92.25 393 GLU A O 1
ATOM 3056 N N . ASN A 1 394 ? 5.714 17.084 -4.194 1.00 92.00 394 ASN A N 1
ATOM 3057 C CA . ASN A 1 394 ? 6.813 16.210 -4.612 1.00 92.00 394 ASN A CA 1
ATOM 3058 C C . ASN A 1 394 ? 7.554 15.573 -3.410 1.00 92.00 394 ASN A C 1
ATOM 3060 O O . ASN A 1 394 ? 8.757 15.767 -3.209 1.00 92.00 394 ASN A O 1
ATOM 3064 N N . LEU A 1 395 ? 6.808 14.857 -2.563 1.00 94.56 395 LEU A N 1
ATOM 3065 C CA . LEU A 1 395 ? 7.304 14.163 -1.376 1.00 94.56 395 LEU A CA 1
ATOM 3066 C C . LEU A 1 395 ? 6.973 12.665 -1.433 1.00 94.56 395 LEU A C 1
ATOM 3068 O O . LEU A 1 395 ? 5.909 12.254 -1.903 1.00 94.56 395 LEU A O 1
ATOM 3072 N N . LEU A 1 396 ? 7.863 11.855 -0.860 1.00 95.94 396 LEU A N 1
ATOM 3073 C CA . LEU A 1 396 ? 7.674 10.420 -0.645 1.00 95.94 396 LEU A CA 1
ATOM 3074 C C . LEU A 1 396 ? 7.743 10.088 0.842 1.00 95.94 396 LEU A C 1
ATOM 3076 O O . LEU A 1 396 ? 8.543 10.669 1.569 1.00 95.94 396 LEU A O 1
ATOM 3080 N N . LEU A 1 397 ? 6.966 9.104 1.289 1.00 98.31 397 LEU A N 1
ATOM 3081 C CA . LEU A 1 397 ? 7.077 8.516 2.626 1.00 98.31 397 LEU A CA 1
ATOM 3082 C C . LEU A 1 397 ? 7.324 7.016 2.511 1.00 98.31 397 LEU A C 1
ATOM 3084 O O . LEU A 1 397 ? 6.538 6.303 1.884 1.00 98.31 397 LEU A O 1
ATOM 3088 N N . SER A 1 398 ? 8.394 6.530 3.133 1.00 98.69 398 SER A N 1
ATOM 3089 C CA . SER A 1 398 ? 8.778 5.114 3.139 1.00 98.69 398 SER A CA 1
ATOM 3090 C C . SER A 1 398 ? 8.779 4.498 4.540 1.00 98.69 398 SER A C 1
ATOM 3092 O O . SER A 1 398 ? 8.846 5.196 5.556 1.00 98.69 398 SER A O 1
ATOM 3094 N N . SER A 1 399 ? 8.723 3.168 4.594 1.00 98.75 399 SER A N 1
A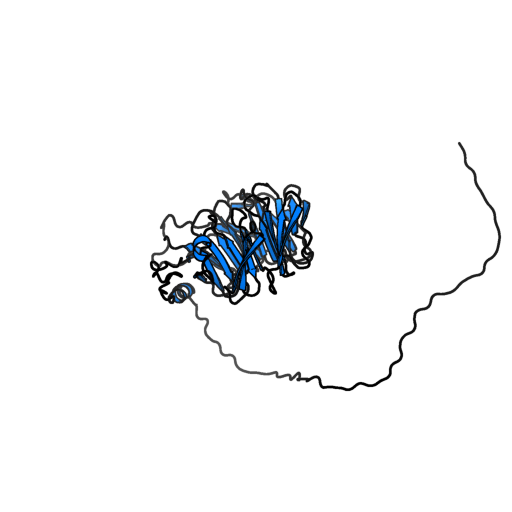TOM 3095 C CA . SER A 1 399 ? 8.924 2.343 5.790 1.00 98.75 399 SER A CA 1
ATOM 3096 C C . SER A 1 399 ? 9.950 1.241 5.525 1.00 98.75 399 SER A C 1
ATOM 3098 O O . SER A 1 399 ? 10.006 0.700 4.418 1.00 98.75 399 SER A O 1
ATOM 3100 N N . SER A 1 400 ? 10.748 0.880 6.535 1.00 98.81 400 SER A N 1
ATOM 3101 C CA . SER A 1 400 ? 11.836 -0.091 6.375 1.00 98.81 400 SER A CA 1
ATOM 3102 C C . SER A 1 400 ? 12.044 -1.029 7.570 1.00 98.81 400 SER A C 1
ATOM 3104 O O . SER A 1 400 ? 11.711 -0.740 8.729 1.00 98.81 400 SER A O 1
ATOM 3106 N N . ALA A 1 401 ? 12.630 -2.191 7.267 1.00 98.75 401 ALA A N 1
ATOM 3107 C CA . ALA A 1 401 ? 13.091 -3.171 8.242 1.00 98.75 401 ALA A CA 1
ATOM 3108 C C . ALA A 1 401 ? 14.231 -2.649 9.136 1.00 98.75 401 ALA A C 1
ATOM 3110 O O . ALA A 1 401 ? 14.343 -3.098 10.278 1.00 98.75 401 ALA A O 1
ATOM 3111 N N . ASP A 1 402 ? 14.972 -1.623 8.691 1.00 98.50 402 ASP A N 1
ATOM 3112 C CA . ASP A 1 402 ? 16.017 -0.939 9.476 1.00 98.50 402 ASP A CA 1
ATOM 3113 C C . ASP A 1 402 ? 15.475 -0.207 10.724 1.00 98.50 402 ASP A C 1
ATOM 3115 O O . ASP A 1 402 ? 16.260 0.201 11.592 1.00 98.50 402 ASP A O 1
ATOM 3119 N N . ARG A 1 403 ? 14.135 -0.178 10.859 1.00 98.69 403 ARG A N 1
ATOM 3120 C CA . ARG A 1 403 ? 13.305 0.445 11.904 1.00 98.69 403 ARG A CA 1
ATOM 3121 C C . ARG A 1 403 ? 13.022 1.926 11.682 1.00 98.69 403 ARG A C 1
ATOM 3123 O O . ARG A 1 403 ? 12.521 2.581 12.593 1.00 98.69 403 ARG A O 1
ATOM 3130 N N . THR A 1 404 ? 13.288 2.446 10.489 1.00 98.69 404 THR A N 1
ATOM 3131 C CA . THR A 1 404 ? 12.995 3.835 10.139 1.00 98.69 404 THR A CA 1
ATOM 3132 C C . THR A 1 404 ? 11.744 3.981 9.274 1.00 98.69 404 THR A C 1
ATOM 3134 O O . THR A 1 404 ? 11.357 3.097 8.503 1.00 98.69 404 THR A O 1
ATOM 3137 N N . SER A 1 405 ? 11.111 5.143 9.404 1.00 98.50 405 SER A N 1
ATOM 3138 C CA . SER A 1 405 ? 10.293 5.751 8.360 1.00 98.50 405 SER A CA 1
ATOM 3139 C C . SER A 1 405 ? 10.944 7.067 7.962 1.00 98.50 405 SER A C 1
ATOM 3141 O O . SER A 1 405 ? 11.402 7.802 8.840 1.00 98.50 405 SER A O 1
ATOM 3143 N N . ILE A 1 406 ? 11.014 7.353 6.662 1.00 98.31 406 ILE A N 1
ATOM 3144 C CA . ILE A 1 406 ? 11.663 8.555 6.132 1.00 98.31 406 ILE A CA 1
ATOM 3145 C C . ILE A 1 406 ? 10.691 9.283 5.206 1.00 98.31 406 ILE A C 1
ATOM 3147 O O . ILE A 1 406 ? 10.072 8.675 4.333 1.00 98.31 406 ILE A O 1
ATOM 3151 N N . LEU A 1 407 ? 10.569 10.592 5.425 1.00 97.62 407 LEU A N 1
ATOM 3152 C CA . LEU A 1 407 ? 9.948 11.544 4.516 1.00 97.62 407 LEU A CA 1
ATOM 3153 C C . LEU A 1 407 ? 11.055 12.136 3.642 1.00 97.62 407 LEU A C 1
ATOM 3155 O O . LEU A 1 407 ? 12.008 1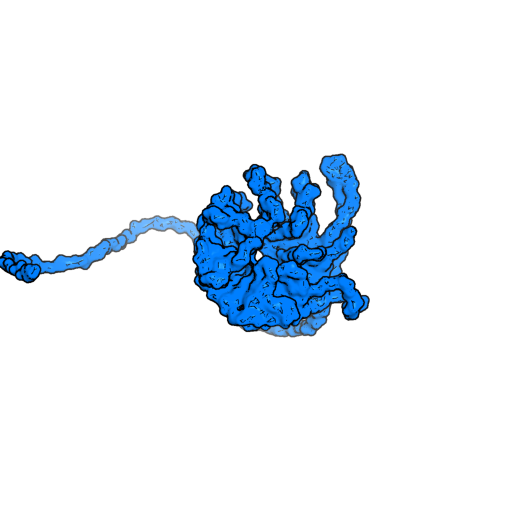2.732 4.156 1.00 97.62 407 LEU A O 1
ATOM 3159 N N . TRP A 1 408 ? 10.918 11.979 2.333 1.00 95.75 408 TRP A N 1
ATOM 3160 C CA . TRP A 1 408 ? 11.871 12.440 1.334 1.00 95.75 408 TRP A CA 1
ATOM 3161 C C . TRP A 1 408 ? 11.263 13.581 0.525 1.00 95.75 408 TRP A C 1
ATOM 3163 O O . TRP A 1 408 ? 10.087 13.510 0.168 1.00 95.75 408 TRP A O 1
ATOM 3173 N N . LYS A 1 409 ? 12.067 14.592 0.185 1.00 93.06 409 LYS A N 1
ATOM 3174 C CA . LYS A 1 409 ? 11.710 15.623 -0.795 1.00 93.06 409 LYS A CA 1
ATOM 3175 C C . LYS A 1 409 ? 12.421 15.339 -2.118 1.00 93.06 409 LYS A C 1
ATOM 3177 O O . LYS A 1 409 ? 13.639 15.158 -2.121 1.00 93.06 409 LYS A O 1
ATOM 3182 N N . GLY A 1 410 ? 11.668 15.319 -3.215 1.00 89.94 410 GLY A N 1
ATOM 3183 C CA . GLY A 1 410 ? 12.230 15.258 -4.561 1.00 89.94 410 GLY A CA 1
ATOM 3184 C C . GLY A 1 410 ? 12.968 16.550 -4.916 1.00 89.94 410 GLY A C 1
ATOM 3185 O O . GLY A 1 410 ? 12.574 17.637 -4.491 1.00 89.94 410 GLY A O 1
ATOM 3186 N N . SER A 1 411 ? 14.043 16.443 -5.692 1.00 81.81 411 SER A N 1
ATOM 3187 C CA . SER A 1 411 ? 14.664 17.592 -6.350 1.00 81.81 411 SER A CA 1
ATOM 3188 C C . SER A 1 411 ? 13.629 18.326 -7.206 1.00 81.81 411 SER A C 1
ATOM 3190 O O . SER A 1 411 ? 12.934 17.693 -8.004 1.00 81.81 411 SER A O 1
ATOM 3192 N N . ASP A 1 412 ? 13.543 19.645 -7.048 1.00 62.75 412 ASP A N 1
ATOM 3193 C CA . ASP A 1 412 ? 12.817 20.501 -7.985 1.00 62.75 412 ASP A CA 1
ATOM 3194 C C . ASP A 1 412 ? 13.570 20.431 -9.341 1.00 62.75 412 ASP A C 1
ATOM 3196 O O . ASP A 1 412 ? 14.792 20.607 -9.359 1.00 62.75 412 ASP A O 1
ATOM 3200 N N . LEU A 1 413 ? 12.867 20.062 -10.425 1.00 44.25 413 LEU A N 1
ATOM 3201 C CA . LEU A 1 413 ? 13.411 19.861 -11.786 1.00 44.25 413 LEU A CA 1
ATOM 3202 C C . LEU A 1 413 ? 13.455 21.169 -12.593 1.00 44.25 413 LEU A C 1
ATOM 3204 O O . LEU A 1 413 ? 12.479 21.946 -12.483 1.00 44.25 413 LEU A O 1
#

Solvent-accessible surface area (backbone atoms only — not comparable to full-atom values): 23264 Å² total; per-residue (Å²): 132,83,93,80,89,80,91,88,83,88,83,85,85,88,88,85,89,80,95,83,84,84,88,82,89,87,89,87,85,86,87,85,88,78,87,81,89,82,79,80,92,78,91,84,82,82,88,83,82,88,79,88,74,80,88,74,83,77,69,67,72,60,60,61,65,70,66,69,78,80,75,81,89,70,89,48,60,48,101,86,67,48,75,51,77,79,77,78,74,70,42,43,47,68,53,25,36,45,79,54,99,31,31,22,33,19,62,41,56,34,64,85,36,54,31,32,38,43,23,15,53,70,12,34,39,37,33,26,49,46,82,74,88,84,66,92,78,80,73,61,99,73,81,68,64,39,74,54,51,71,66,38,75,39,76,64,67,45,96,25,29,30,42,21,48,30,45,34,80,84,41,44,35,42,39,39,22,12,62,63,18,35,33,40,35,39,36,41,40,86,88,78,52,40,74,50,82,71,79,45,77,44,83,81,48,86,25,32,28,37,20,42,36,43,36,35,99,40,90,53,35,35,40,39,2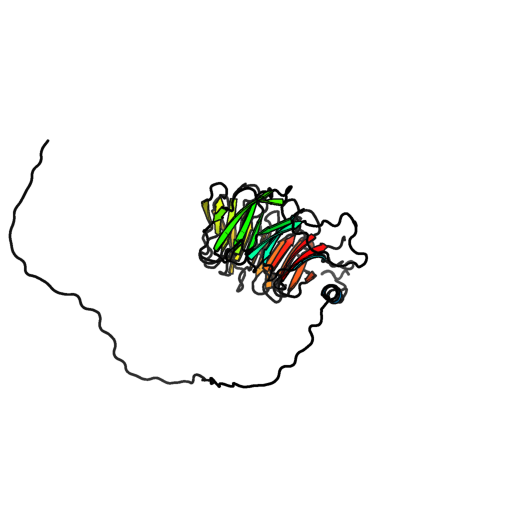3,16,29,74,77,17,45,34,39,34,27,34,63,82,78,71,38,80,76,51,60,47,76,77,51,88,22,33,24,40,21,46,31,59,28,68,79,36,46,46,34,41,37,17,18,62,60,20,30,38,38,34,29,37,61,86,81,58,37,79,77,48,78,46,78,69,61,95,40,30,28,36,12,43,24,52,30,68,85,58,48,35,42,38,32,11,16,50,60,6,32,36,40,36,29,33,60,82,79,73,40,76,76,47,77,45,77,80,40,84,25,30,15,37,17,32,40,48,41,91,86,44,48,37,38,37,40,22,12,50,66,13,40,28,33,42,27,46,47,80,78,24,65,85,42,89,77,56,58,70,44,80,27,41,73,57,96,29,30,25,39,30,59,39,71,43,77,86,54,72,33,40,42,39,15,13,58,70,10,33,33,40,36,24,40,47,61,88,129

Sequence (413 aa):
MRKSKENDASARGPVINGVRRPPRPLHQSNTKELPILSEKKESIDQSNKSSKTPREKYTRSSSYEKHQQNQEIRASYDPSGRALQTDVVPQYNPIAMLEDGQAVRSVCFHPSGQLHAIGANSKIFRICKTTTVSRPESASRNGGVSTMQVVFSRNKYHRGSIYCMSWDPEGRFIATGSNDKTIKLIQFDPNNYTQIGDDTEFNIHSGTVRELAFVPNRNGYLISGGAGSGSVNITDVNAQKVVGTFDGHSGNILTVYVGEAGDLVATGGSDNTLRLWDLRSQRCIDVIVVGESSPASVALSGQNSYVASGQEDGSILLYDITAGRTLHTMRLHKNDCRSVRFSPDSNYLMTASYDASISLMHIRADLEWNPPRHYSVAQHVDKVIQCRWHPHENLLLSSSADRTSILWKGSDL

Mean predicted aligned error: 12.37 Å

Nearest PDB structures 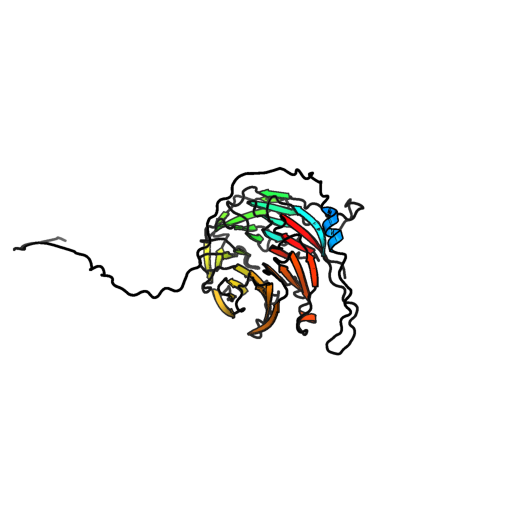(foldseek):
  5yzv-assembly1_B  TM=9.263E-01  e=3.742E-25  Thermomonospora curvata
  3ow8-assembly1_A  TM=8.984E-01  e=9.344E-21  Homo sapiens
  3ow8-assembly2_B  TM=9.104E-01  e=2.053E-20  Homo sapiens
  4cy5-assembly1_A  TM=8.698E-01  e=2.402E-20  Drosophila melanogaster
  8eo0-assembly1_A  TM=8.813E-01  e=2.113E-15  Schizosaccharomyces pombe

Radius of gyration: 28.49 Å; Cα contacts (8 Å, |Δi|>4): 1010; chains: 1; bounding box: 102×91×60 Å

Organism: NCBI:txid252671